Protein AF-A0A424Q012-F1 (afdb_monomer)

pLDDT: mean 82.14, std 15.06, range [27.34, 97.5]

Radius of gyration: 26.06 Å; Cα contacts (8 Å, |Δi|>4): 799; chains: 1; bounding box: 67×47×76 Å

Nearest PDB structures (foldseek):
  2p9m-assembly2_C  TM=7.903E-01  e=1.331E-06  Methanocaldococcus jannaschii DSM 2661
  1pvm-assembly1_A  TM=7.053E-01  e=9.298E-07  Thermoplasma acidophilum DSM 1728
  2p9m-assembly1_A  TM=7.446E-01  e=7.531E-06  Methanocaldococcus jannaschii DSM 2661
  3k2v-assembly1_B  TM=7.125E-01  e=2.805E-05  Klebsiella pneumoniae subsp. pneumoniae MGH 78578
  2o16-assembly2_B  TM=7.472E-01  e=4.014E-05  Vibrio cholerae

Mean predicted aligned error: 15.21 Å

Secondary structure (DSSP, 8-state):
---BGGGS--SSSEEEE-TT-BHHHHHHHT-STT--EEEEEPTTSSSEEEEE-HHHHHHHHHTT--TTTSBGGGT-B--EEEEETTSBHHHHHHHHHHH--SEEEEE-TTS-EEEEE-HHHHHHHHHHHHTTS---PPPP-BHHHH--TTSSEEEEETT-BHHHHHHHHTSTT--EEEEEETTTEEEEEEEHHHHHHHHHTT--TTT-BGGGT-B--EEEEETT-BHHHHHHHHHHH--SEEEEE-TTS-EEEEE-HHHHHHHHHTS-------SBGGGHHHHHHHHHTTT-SS-EEEEETTEEEEE-GGG-EEEEETTEEEEEEEEEETTTEEEEEEEEEE---TT--BS--EE-SS-BS-HHHHHHHHHHHHHHHHHHHHHHHHTTSPTT-EEEEEEE-GGGBEEEEEEPPPHHHHHHHT-

Structure (mmCIF, N/CA/C/O backbone):
data_AF-A0A424Q012-F1
#
_entry.id   AF-A0A424Q012-F1
#
loop_
_atom_site.group_PDB
_atom_site.id
_atom_site.type_symbol
_atom_site.label_atom_id
_atom_site.label_alt_id
_atom_site.label_comp_id
_atom_site.label_asym_id
_atom_site.label_entity_id
_atom_site.label_seq_id
_atom_site.pdbx_PDB_ins_code
_atom_site.Cartn_x
_atom_site.Cartn_y
_atom_site.Cartn_z
_atom_site.occupancy
_atom_site.B_iso_or_equiv
_atom_site.auth_seq_id
_atom_site.auth_comp_id
_atom_site.auth_asym_id
_atom_site.auth_atom_id
_atom_site.pdbx_PDB_model_num
ATOM 1 N N . MET A 1 1 ? 16.200 -2.621 -11.739 1.00 54.72 1 MET A N 1
ATOM 2 C CA . MET A 1 1 ? 15.990 -3.577 -10.625 1.00 54.72 1 MET A CA 1
ATOM 3 C C . MET A 1 1 ? 16.796 -3.079 -9.436 1.00 54.72 1 MET A C 1
ATOM 5 O O . MET A 1 1 ? 17.939 -2.708 -9.664 1.00 54.72 1 MET A O 1
ATOM 9 N N . TYR A 1 2 ? 16.227 -3.022 -8.225 1.00 59.81 2 TYR A N 1
ATOM 10 C CA . TYR A 1 2 ? 16.974 -2.568 -7.045 1.00 59.81 2 TYR A CA 1
ATOM 11 C C . TYR A 1 2 ? 18.081 -3.571 -6.709 1.00 59.81 2 TYR A C 1
ATOM 13 O O . TYR A 1 2 ? 17.786 -4.745 -6.483 1.00 59.81 2 TYR A O 1
ATOM 21 N N . ALA A 1 3 ? 19.340 -3.140 -6.699 1.00 73.56 3 ALA A N 1
ATOM 22 C CA . ALA A 1 3 ? 20.467 -4.009 -6.361 1.00 73.56 3 ALA A CA 1
ATOM 23 C C . ALA A 1 3 ? 20.654 -4.090 -4.841 1.00 73.56 3 ALA A C 1
ATOM 25 O O . ALA A 1 3 ? 20.933 -5.158 -4.283 1.00 73.56 3 ALA A O 1
ATOM 26 N N . THR A 1 4 ? 20.453 -2.964 -4.157 1.00 84.38 4 THR A N 1
ATOM 27 C CA . THR A 1 4 ? 20.644 -2.830 -2.714 1.00 84.38 4 THR A CA 1
ATOM 28 C C . THR A 1 4 ? 19.407 -2.279 -2.016 1.00 84.38 4 THR A C 1
ATOM 30 O O . THR A 1 4 ? 18.556 -1.626 -2.614 1.00 84.38 4 THR A O 1
ATOM 33 N N . VAL A 1 5 ? 19.303 -2.535 -0.711 1.00 84.56 5 VAL A N 1
ATOM 34 C CA . VAL A 1 5 ? 18.191 -2.045 0.118 1.00 84.56 5 VAL A CA 1
ATOM 35 C C . VAL A 1 5 ? 18.105 -0.514 0.128 1.00 84.56 5 VAL A C 1
ATOM 37 O O . VAL A 1 5 ? 17.015 0.029 0.257 1.00 84.56 5 VAL A O 1
ATOM 40 N N . GLY A 1 6 ? 19.233 0.189 0.007 1.00 84.00 6 GLY A N 1
ATOM 41 C CA . GLY A 1 6 ? 19.294 1.649 0.044 1.00 84.00 6 GLY A CA 1
ATOM 42 C C . GLY A 1 6 ? 18.634 2.356 -1.141 1.00 84.00 6 GLY A C 1
ATOM 43 O O . GLY A 1 6 ? 18.375 3.549 -1.035 1.00 84.00 6 GLY A O 1
ATOM 44 N N . GLU A 1 7 ? 18.358 1.640 -2.232 1.00 82.44 7 GLU A N 1
ATOM 45 C CA . GLU A 1 7 ? 17.706 2.184 -3.431 1.00 82.44 7 GLU A CA 1
ATOM 46 C C . GLU A 1 7 ? 16.172 2.231 -3.310 1.00 82.44 7 GLU A C 1
ATOM 48 O O . GLU A 1 7 ? 15.503 2.805 -4.167 1.00 82.44 7 GLU A O 1
ATOM 53 N N . LEU A 1 8 ? 15.612 1.633 -2.254 1.00 83.00 8 LEU A N 1
ATOM 54 C CA . LEU A 1 8 ? 14.181 1.672 -1.957 1.00 83.00 8 LEU A CA 1
ATOM 55 C C . LEU A 1 8 ? 13.775 3.042 -1.392 1.00 83.00 8 LEU A C 1
ATOM 57 O O . LEU A 1 8 ? 14.557 3.715 -0.709 1.00 83.00 8 LEU A O 1
ATOM 61 N N . GLU A 1 9 ? 12.516 3.432 -1.599 1.00 86.00 9 GLU A N 1
ATOM 62 C CA . GLU A 1 9 ? 11.934 4.555 -0.865 1.00 86.00 9 GLU A CA 1
ATOM 63 C C . GLU A 1 9 ? 11.642 4.111 0.573 1.00 86.00 9 GLU A C 1
ATOM 65 O O . GLU A 1 9 ? 10.707 3.383 0.844 1.00 86.00 9 GLU A O 1
ATOM 70 N N . LEU A 1 10 ? 12.504 4.508 1.513 1.00 89.12 10 LEU A N 1
ATOM 71 C CA . LEU A 1 10 ? 12.470 3.996 2.891 1.00 89.12 10 LEU A CA 1
ATOM 72 C C . LEU A 1 10 ? 11.982 5.029 3.910 1.00 89.12 10 LEU A C 1
ATOM 74 O O . LEU A 1 10 ? 12.245 4.864 5.103 1.00 89.12 10 LEU A O 1
ATOM 78 N N . ARG A 1 11 ? 11.421 6.164 3.471 1.00 87.50 11 ARG A N 1
ATOM 79 C CA . ARG A 1 11 ? 11.152 7.368 4.300 1.00 87.50 11 ARG A CA 1
ATOM 80 C C . ARG A 1 11 ? 9.692 7.803 4.348 1.00 87.50 11 ARG A C 1
ATOM 82 O O . ARG A 1 11 ? 9.357 8.766 5.040 1.00 87.50 11 ARG A O 1
ATOM 89 N N . ASP A 1 12 ? 8.843 7.100 3.640 1.00 79.31 12 ASP A N 1
ATOM 90 C CA . ASP A 1 12 ? 7.460 7.427 3.336 1.00 79.31 12 ASP A CA 1
ATOM 91 C C . ASP A 1 12 ? 6.464 6.727 4.277 1.00 79.31 12 ASP A C 1
ATOM 93 O O . ASP A 1 12 ? 5.430 7.322 4.604 1.00 79.31 12 ASP A O 1
ATOM 97 N N . GLU A 1 13 ? 6.811 5.543 4.801 1.00 84.25 13 GLU A N 1
ATOM 98 C CA . GLU A 1 13 ? 5.869 4.690 5.538 1.00 84.25 13 GLU A CA 1
ATOM 99 C C . GLU A 1 13 ? 5.959 4.705 7.080 1.00 84.25 13 GLU A C 1
ATOM 101 O O . GLU A 1 13 ? 5.412 3.835 7.772 1.00 84.25 13 GLU A O 1
ATOM 106 N N . PHE A 1 14 ? 6.621 5.694 7.689 1.00 92.44 14 PHE A N 1
ATOM 107 C CA . PHE A 1 14 ? 6.713 5.769 9.153 1.00 92.44 14 PHE A CA 1
ATOM 108 C C . PHE A 1 14 ? 6.709 7.185 9.728 1.00 92.44 14 PHE A C 1
ATOM 110 O O . PHE A 1 14 ? 7.000 8.182 9.074 1.00 92.44 14 PHE A O 1
ATOM 117 N N . ALA A 1 15 ? 6.448 7.259 11.032 1.00 93.00 15 ALA A N 1
ATOM 118 C CA . ALA A 1 15 ? 6.600 8.471 11.825 1.00 93.00 15 ALA A CA 1
ATOM 119 C C . ALA A 1 15 ? 7.681 8.315 12.903 1.00 93.00 15 ALA A C 1
ATOM 121 O O . ALA A 1 15 ? 7.775 7.279 13.562 1.00 93.00 15 ALA A O 1
ATOM 122 N N . LEU A 1 16 ? 8.468 9.370 13.134 1.00 94.19 16 LEU A N 1
ATOM 123 C CA . LEU A 1 16 ? 9.446 9.427 14.225 1.00 94.19 16 LEU A CA 1
ATOM 124 C C . LEU A 1 16 ? 8.851 10.094 15.458 1.00 94.19 16 LEU A C 1
ATOM 126 O O . LEU A 1 16 ? 8.370 11.223 15.393 1.00 94.19 16 LEU A O 1
ATOM 130 N N . LEU A 1 17 ? 8.982 9.435 16.604 1.00 95.00 17 LEU A N 1
ATOM 131 C CA . LEU A 1 17 ? 8.539 9.947 17.895 1.00 95.00 17 LEU A CA 1
ATOM 132 C C . LEU A 1 17 ? 9.677 9.988 18.910 1.00 95.00 17 LEU A C 1
ATOM 134 O O . LEU A 1 17 ? 10.677 9.269 18.820 1.00 95.00 17 LEU A O 1
ATOM 138 N N . SER A 1 18 ? 9.521 10.857 19.906 1.00 94.81 18 SER A N 1
ATOM 139 C CA . SER A 1 18 ? 10.469 10.959 21.013 1.00 94.81 18 SER A CA 1
ATOM 140 C C . SER A 1 18 ? 10.346 9.753 21.950 1.00 94.81 18 SER A C 1
ATOM 142 O O . SER A 1 18 ? 9.284 9.144 22.063 1.00 94.81 18 SER A O 1
ATOM 144 N N . HIS A 1 19 ? 11.399 9.462 22.717 1.00 94.56 19 HIS A N 1
ATOM 145 C CA . HIS A 1 19 ? 11.349 8.416 23.746 1.00 94.56 19 HIS A CA 1
ATOM 146 C C . HIS A 1 19 ? 10.270 8.658 24.823 1.00 94.56 19 HIS A C 1
ATOM 148 O O . HIS A 1 19 ? 9.824 7.730 25.498 1.00 94.56 19 HIS A O 1
ATOM 154 N N . ASN A 1 20 ? 9.868 9.919 25.007 1.00 94.69 20 ASN A N 1
ATOM 155 C CA . ASN A 1 20 ? 8.901 10.335 26.020 1.00 94.69 20 ASN A CA 1
ATOM 156 C C . ASN A 1 20 ? 7.462 10.391 25.498 1.00 94.69 20 ASN A C 1
ATOM 158 O O . ASN A 1 20 ? 6.569 10.721 26.276 1.00 94.69 20 ASN A O 1
ATOM 162 N N . SER A 1 21 ? 7.239 10.083 24.219 1.00 96.00 21 SER A N 1
ATOM 163 C CA . SER A 1 21 ? 5.914 10.130 23.610 1.00 96.00 21 SER A CA 1
ATOM 164 C C . SER A 1 21 ? 4.944 9.161 24.291 1.00 96.00 21 SER A C 1
ATOM 166 O O . SER A 1 21 ? 5.321 8.078 24.754 1.00 96.00 21 SER A O 1
ATOM 168 N N . VAL A 1 22 ? 3.682 9.572 24.368 1.00 95.00 22 VAL A N 1
ATOM 169 C CA . VAL A 1 22 ? 2.588 8.783 24.953 1.00 95.00 22 VAL A CA 1
ATOM 170 C C . VAL A 1 22 ? 1.771 8.098 23.858 1.00 95.00 22 VAL A C 1
ATOM 172 O O . VAL A 1 22 ? 1.928 8.395 22.674 1.00 95.00 22 VAL A O 1
ATOM 175 N N . LEU A 1 23 ? 0.881 7.174 24.222 1.00 93.12 23 LEU A N 1
ATOM 176 C CA . LEU A 1 23 ? 0.083 6.422 23.241 1.00 93.12 23 LEU A CA 1
ATOM 177 C C . LEU A 1 23 ? -0.766 7.322 22.325 1.00 93.12 23 LEU A C 1
ATOM 179 O O . LEU A 1 23 ? -0.970 6.987 21.162 1.00 93.12 23 LEU A O 1
ATOM 183 N N . SER A 1 24 ? -1.240 8.473 22.809 1.00 89.31 24 SER A N 1
ATOM 184 C CA . SER A 1 24 ? -1.991 9.432 21.989 1.00 89.31 24 SER A CA 1
ATOM 185 C C . SER A 1 24 ? -1.128 10.100 20.912 1.00 89.31 24 SER A C 1
ATOM 187 O O . SER A 1 24 ? -1.638 10.363 19.822 1.00 89.31 24 SER A O 1
ATOM 189 N N . ASP A 1 25 ? 0.172 10.303 21.158 1.00 92.50 25 ASP A N 1
ATOM 190 C CA . ASP A 1 25 ? 1.116 10.769 20.134 1.00 92.50 25 ASP A CA 1
ATOM 191 C C . ASP A 1 25 ? 1.310 9.696 19.063 1.00 92.50 25 ASP A C 1
ATOM 193 O O . ASP A 1 25 ? 1.262 9.997 17.875 1.00 92.50 25 ASP A O 1
ATOM 197 N N . VAL A 1 26 ? 1.443 8.431 19.483 1.00 93.69 26 VAL A N 1
ATOM 198 C CA . VAL A 1 26 ? 1.516 7.275 18.575 1.00 93.69 26 VAL A CA 1
ATOM 199 C C . VAL A 1 26 ? 0.249 7.170 17.726 1.00 93.69 26 VAL A C 1
ATOM 201 O O . VAL A 1 26 ? 0.333 7.004 16.515 1.00 93.69 26 VAL A O 1
ATOM 204 N N . SER A 1 27 ? -0.927 7.333 18.334 1.00 91.00 27 SER A N 1
ATOM 205 C CA . SER A 1 27 ? -2.214 7.299 17.630 1.00 91.00 27 SER A CA 1
ATOM 206 C C . SER A 1 27 ? -2.308 8.380 16.553 1.00 91.00 27 SER A C 1
ATOM 208 O O . SER A 1 27 ? -2.736 8.103 15.435 1.00 91.00 27 SER A O 1
ATOM 210 N N . LYS A 1 28 ? -1.872 9.609 16.863 1.00 90.19 28 LYS A N 1
ATOM 211 C CA . LYS A 1 28 ? -1.807 10.709 15.887 1.00 90.19 28 LYS A CA 1
ATOM 212 C C . LYS A 1 28 ? -0.802 10.411 14.777 1.00 90.19 28 LYS A C 1
ATOM 214 O O . LYS A 1 28 ? -1.106 10.620 13.609 1.00 90.19 28 LYS A O 1
ATOM 219 N N . ALA A 1 29 ? 0.368 9.895 15.142 1.00 91.31 29 ALA A N 1
ATOM 220 C CA . ALA A 1 29 ? 1.436 9.563 14.211 1.00 91.31 29 ALA A CA 1
ATOM 221 C C . ALA A 1 29 ? 1.041 8.454 13.223 1.00 91.31 29 ALA A C 1
ATOM 223 O O . ALA A 1 29 ? 1.432 8.519 12.066 1.00 91.31 29 ALA A O 1
ATOM 224 N N . LEU A 1 30 ? 0.228 7.487 13.652 1.00 89.25 30 LEU A N 1
ATOM 225 C CA . LEU A 1 30 ? -0.301 6.394 12.826 1.00 89.25 30 LEU A CA 1
ATOM 226 C C . LEU A 1 30 ? -1.647 6.724 12.148 1.00 89.25 30 LEU A C 1
ATOM 228 O O . LEU A 1 30 ? -2.259 5.859 11.529 1.00 89.25 30 LEU A O 1
ATOM 232 N N . THR A 1 31 ? -2.167 7.947 12.301 1.00 83.44 31 THR A N 1
ATOM 233 C CA . THR A 1 31 ? -3.432 8.348 11.660 1.00 83.44 31 THR A CA 1
ATOM 234 C C . THR A 1 31 ? -3.320 8.472 10.131 1.00 83.44 31 THR A C 1
ATOM 236 O O . THR A 1 31 ? -4.265 8.057 9.455 1.00 83.44 31 THR A O 1
ATOM 239 N N . PRO A 1 32 ? -2.239 9.037 9.550 1.00 82.19 32 PRO A N 1
ATOM 240 C CA . PRO A 1 32 ? -2.046 9.026 8.101 1.00 82.19 32 PRO A CA 1
ATOM 241 C C . PRO A 1 32 ? -1.967 7.594 7.569 1.00 82.19 32 PRO A C 1
ATOM 243 O O . PRO A 1 32 ? -1.242 6.781 8.130 1.00 82.19 32 PRO A O 1
ATOM 246 N N . VAL A 1 33 ? -2.675 7.304 6.471 1.00 67.56 33 VAL A N 1
ATOM 247 C CA . VAL A 1 33 ? -2.738 5.952 5.879 1.00 67.56 33 VAL A CA 1
ATOM 248 C C . VAL A 1 33 ? -1.352 5.428 5.510 1.00 67.56 33 VAL A C 1
ATOM 250 O O . VAL A 1 33 ? -1.073 4.268 5.782 1.00 67.56 33 VAL A O 1
ATOM 253 N N . LYS A 1 34 ? -0.483 6.298 4.982 1.00 75.25 34 LYS A N 1
ATOM 254 C CA . LYS A 1 34 ? 0.893 5.951 4.613 1.00 75.25 34 LYS A CA 1
ATOM 255 C C . LYS A 1 34 ? 1.754 5.476 5.787 1.00 75.25 34 LYS A C 1
ATOM 257 O O . LYS A 1 34 ? 2.670 4.699 5.601 1.00 75.25 34 LYS A O 1
ATOM 262 N N . ASN A 1 35 ? 1.462 5.902 7.018 1.00 79.00 35 ASN A N 1
ATOM 263 C CA . ASN A 1 35 ? 2.300 5.547 8.159 1.00 79.00 35 ASN A CA 1
ATOM 264 C C . ASN A 1 35 ? 1.915 4.159 8.683 1.00 79.00 35 ASN A C 1
ATOM 266 O O . ASN A 1 35 ? 0.993 4.022 9.492 1.00 79.00 35 ASN A O 1
ATOM 270 N N . SER A 1 36 ? 2.664 3.136 8.281 1.00 84.25 36 SER A N 1
ATOM 271 C CA . SER A 1 36 ? 2.490 1.764 8.763 1.00 84.25 36 SER A CA 1
ATOM 272 C C . SER A 1 36 ? 3.094 1.553 10.163 1.00 84.25 36 SER A C 1
ATOM 274 O O . SER A 1 36 ? 2.689 0.644 10.902 1.00 84.25 36 SER A O 1
ATOM 276 N N . ALA A 1 37 ? 4.022 2.428 10.575 1.00 92.56 37 ALA A N 1
ATOM 277 C CA . ALA A 1 37 ? 4.752 2.318 11.834 1.00 92.56 37 ALA A CA 1
ATOM 278 C C . ALA A 1 37 ? 5.080 3.660 12.515 1.00 92.56 37 ALA A C 1
ATOM 280 O O . ALA A 1 37 ? 5.314 4.686 11.879 1.00 92.56 37 ALA A O 1
ATOM 281 N N . ALA A 1 38 ? 5.178 3.634 13.847 1.00 95.75 38 ALA A N 1
ATOM 282 C CA . ALA A 1 38 ? 5.734 4.715 14.652 1.00 95.75 38 ALA A CA 1
ATOM 283 C C . ALA A 1 38 ? 7.045 4.252 15.298 1.00 95.75 38 ALA A C 1
ATOM 285 O O . ALA A 1 38 ? 7.052 3.376 16.166 1.00 95.75 38 ALA A O 1
ATOM 286 N N . LEU A 1 39 ? 8.164 4.841 14.889 1.00 96.19 39 LEU A N 1
ATOM 287 C CA . LEU A 1 39 ? 9.486 4.539 15.426 1.00 96.19 39 LEU A CA 1
ATOM 288 C C . LEU A 1 39 ? 9.797 5.449 16.615 1.00 96.19 39 LEU A C 1
ATOM 290 O O . LEU A 1 39 ? 9.720 6.677 16.531 1.00 96.19 39 LEU A O 1
ATOM 294 N N . ILE A 1 40 ? 10.196 4.846 17.729 1.00 96.62 40 ILE A N 1
ATOM 295 C CA . ILE A 1 40 ? 10.522 5.547 18.970 1.00 96.62 40 ILE A CA 1
ATOM 296 C C . ILE A 1 40 ? 12.033 5.754 19.041 1.00 96.62 40 ILE A C 1
ATOM 298 O O . ILE A 1 40 ? 12.806 4.793 19.074 1.00 96.62 40 ILE A O 1
ATOM 302 N N . ARG A 1 41 ? 12.477 7.013 19.097 1.00 94.81 41 ARG A N 1
ATOM 303 C CA . ARG A 1 41 ? 13.898 7.353 19.255 1.00 94.81 41 ARG A CA 1
ATOM 304 C C . ARG A 1 41 ? 14.449 6.886 20.603 1.00 94.81 41 ARG A C 1
ATOM 306 O O . ARG A 1 41 ? 13.741 6.833 21.612 1.00 94.81 41 ARG A O 1
ATOM 313 N N . SER A 1 42 ? 15.748 6.608 20.635 1.00 90.25 42 SER A N 1
ATOM 314 C CA . SER A 1 42 ? 16.473 6.340 21.879 1.00 90.25 42 SER A CA 1
ATOM 315 C C . SER A 1 42 ? 16.444 7.544 22.834 1.00 90.25 42 SER A C 1
ATOM 317 O O . SER A 1 42 ? 16.491 8.686 22.369 1.00 90.25 42 SER A O 1
ATOM 319 N N . PRO A 1 43 ? 16.483 7.332 24.167 1.00 85.31 43 PRO A N 1
ATOM 320 C CA . PRO A 1 43 ? 16.517 8.423 25.152 1.00 85.31 43 PRO A CA 1
ATOM 321 C C . PRO A 1 43 ? 17.687 9.395 24.948 1.00 85.31 43 PRO A C 1
ATOM 323 O O . PRO A 1 43 ? 17.573 10.579 25.236 1.00 85.31 43 PRO A O 1
ATOM 326 N N . LYS A 1 44 ? 18.817 8.887 24.436 1.00 81.00 44 LYS A N 1
ATOM 327 C CA . LYS A 1 44 ? 20.047 9.649 24.168 1.00 81.00 44 LYS A CA 1
ATOM 328 C C . LYS A 1 44 ? 20.098 10.253 22.753 1.00 81.00 44 LYS A C 1
ATOM 330 O O . LYS A 1 44 ? 21.166 10.648 22.301 1.00 81.00 44 LYS A O 1
ATOM 335 N N . GLY A 1 45 ? 18.984 10.250 22.015 1.00 64.31 45 GLY A N 1
ATOM 336 C CA . GLY A 1 45 ? 18.857 10.856 20.682 1.00 64.31 45 GLY A CA 1
ATOM 337 C C . GLY A 1 45 ? 19.534 10.106 19.526 1.00 64.31 45 GLY A C 1
ATOM 338 O O . GLY A 1 45 ? 19.211 10.374 18.372 1.00 64.31 45 GLY A O 1
ATOM 339 N N . LYS A 1 46 ? 20.423 9.141 19.804 1.00 72.25 46 LYS A N 1
ATOM 340 C CA . LYS A 1 46 ? 21.081 8.323 18.776 1.00 72.25 46 LYS A CA 1
ATOM 341 C C . LYS A 1 46 ? 20.256 7.073 18.449 1.00 72.25 46 LYS A C 1
ATOM 343 O O . LYS A 1 46 ? 20.126 6.166 19.274 1.00 72.25 46 LYS A O 1
ATOM 348 N N . GLY A 1 47 ? 19.712 7.042 17.236 1.00 86.69 47 GLY A N 1
ATOM 349 C CA . GLY A 1 47 ? 19.021 5.889 16.660 1.00 86.69 47 GLY A CA 1
ATOM 350 C C . GLY A 1 47 ? 17.602 5.636 17.178 1.00 86.69 47 GLY A C 1
ATOM 351 O O . GLY A 1 47 ? 17.024 6.417 17.941 1.00 86.69 47 GLY A O 1
ATOM 352 N N . ILE A 1 48 ? 17.052 4.512 16.726 1.00 94.56 48 ILE A N 1
ATOM 353 C CA . ILE A 1 48 ? 15.704 4.033 17.039 1.00 94.56 48 ILE A CA 1
ATOM 354 C C . ILE A 1 48 ? 15.797 2.925 18.090 1.00 94.56 48 ILE A C 1
ATOM 356 O O . ILE A 1 48 ? 16.580 1.982 17.937 1.00 94.56 48 ILE A O 1
ATOM 360 N N . ALA A 1 49 ? 15.012 3.062 19.158 1.00 94.56 49 ALA A N 1
ATOM 361 C CA . ALA A 1 49 ? 14.963 2.138 20.288 1.00 94.56 49 ALA A CA 1
ATOM 362 C C . ALA A 1 49 ? 13.824 1.121 20.188 1.00 94.56 49 ALA A C 1
ATOM 364 O O . ALA A 1 49 ? 13.925 0.046 20.773 1.00 94.56 49 ALA A O 1
ATOM 365 N N . GLY A 1 50 ? 12.759 1.441 19.456 1.00 95.94 50 GLY A N 1
ATOM 366 C CA . GLY A 1 50 ? 11.645 0.524 19.255 1.00 95.94 50 GLY A CA 1
ATOM 367 C C . GLY A 1 50 ? 10.688 0.986 18.173 1.00 95.94 50 GLY A C 1
ATOM 368 O O . GLY A 1 50 ? 10.802 2.094 17.650 1.00 95.94 50 GLY A O 1
ATOM 369 N N . ILE A 1 51 ? 9.732 0.121 17.865 1.00 96.62 51 ILE A N 1
ATOM 370 C CA . ILE A 1 51 ? 8.653 0.355 16.908 1.00 96.62 51 ILE A CA 1
ATOM 371 C C . ILE A 1 51 ? 7.308 0.125 17.595 1.00 96.62 51 ILE A C 1
ATOM 373 O O . ILE A 1 51 ? 7.167 -0.754 18.445 1.00 96.62 51 ILE A O 1
ATOM 377 N N . ILE A 1 52 ? 6.297 0.894 17.210 1.00 96.06 52 ILE A N 1
ATOM 378 C CA . ILE A 1 52 ? 4.905 0.619 17.546 1.00 96.06 52 ILE A CA 1
ATOM 379 C C . ILE A 1 52 ? 4.093 0.594 16.259 1.00 96.06 52 ILE A C 1
ATOM 381 O O . ILE A 1 52 ? 4.015 1.586 15.538 1.00 96.06 52 ILE A O 1
ATOM 385 N N . LYS A 1 53 ? 3.467 -0.554 16.000 1.00 92.06 53 LYS A N 1
ATOM 386 C CA . LYS A 1 53 ? 2.439 -0.727 14.969 1.00 92.06 53 LYS A CA 1
ATOM 387 C C . LYS A 1 53 ? 1.056 -0.567 15.595 1.00 92.06 53 LYS A C 1
ATOM 389 O O . LYS A 1 53 ? 0.898 -0.693 16.816 1.00 92.06 53 LYS A O 1
ATOM 394 N N . ALA A 1 54 ? 0.040 -0.336 14.768 1.00 89.19 54 ALA A N 1
ATOM 395 C CA . ALA A 1 54 ? -1.321 -0.096 15.241 1.00 89.19 54 ALA A CA 1
ATOM 396 C C . ALA A 1 54 ? -1.835 -1.207 16.175 1.00 89.19 54 ALA A C 1
ATOM 398 O O . ALA A 1 54 ? -2.459 -0.917 17.190 1.00 89.19 54 ALA A O 1
ATOM 399 N N . GLN A 1 55 ? -1.509 -2.473 15.909 1.00 87.81 55 GLN A N 1
ATOM 400 C CA . GLN A 1 55 ? -1.972 -3.616 16.703 1.00 87.81 55 GLN A CA 1
ATOM 401 C C . GLN A 1 55 ? -1.443 -3.593 18.144 1.00 87.81 55 GLN A C 1
ATOM 403 O O . GLN A 1 55 ? -2.170 -3.941 19.081 1.00 87.81 55 GLN A O 1
ATOM 408 N N . VAL A 1 56 ? -0.195 -3.156 18.336 1.00 90.94 56 VAL A N 1
ATOM 409 C CA . VAL A 1 56 ? 0.430 -3.016 19.660 1.00 90.94 56 VAL A CA 1
ATOM 410 C C . VAL A 1 56 ? -0.241 -1.880 20.432 1.00 90.94 56 VAL A C 1
ATOM 412 O O . VAL A 1 56 ? -0.641 -2.066 21.582 1.00 90.94 56 VAL A O 1
ATOM 415 N N . LEU A 1 57 ? -0.469 -0.741 19.768 1.00 90.88 57 LEU A N 1
ATOM 416 C CA . LEU A 1 57 ? -1.202 0.391 20.335 1.00 90.88 57 LEU A CA 1
ATOM 417 C C . LEU A 1 57 ? -2.632 -0.005 20.740 1.00 90.88 57 LEU A C 1
ATOM 419 O O . LEU A 1 57 ? -3.022 0.187 21.890 1.00 90.88 57 LEU A O 1
ATOM 423 N N . LEU A 1 58 ? -3.397 -0.619 19.834 1.00 87.19 58 LEU A N 1
ATOM 424 C CA . LEU A 1 58 ? -4.761 -1.087 20.103 1.00 87.19 58 LEU A CA 1
ATOM 425 C C . LEU A 1 58 ? -4.807 -2.117 21.245 1.00 87.19 58 LEU A C 1
ATOM 427 O O . LEU A 1 58 ? -5.776 -2.160 22.005 1.00 87.19 58 LEU A O 1
ATOM 431 N N . SER A 1 59 ? -3.765 -2.940 21.396 1.00 86.75 59 SER A N 1
ATOM 432 C CA . SER A 1 59 ? -3.655 -3.896 22.504 1.00 86.75 59 SER A CA 1
ATOM 433 C C . SER A 1 59 ? -3.444 -3.207 23.850 1.00 86.75 59 SER A C 1
ATOM 435 O O . SER A 1 59 ? -4.108 -3.581 24.815 1.00 86.75 59 SER A O 1
ATOM 437 N N . ALA A 1 60 ? -2.587 -2.187 23.910 1.00 87.06 60 ALA A N 1
ATOM 438 C CA . ALA A 1 60 ? -2.377 -1.404 25.126 1.00 87.06 60 ALA A CA 1
ATOM 439 C C . ALA A 1 60 ? -3.647 -0.651 25.545 1.00 87.06 60 ALA A C 1
ATOM 441 O O . ALA A 1 60 ? -4.065 -0.735 26.696 1.00 87.06 60 ALA A O 1
ATOM 442 N N . LEU A 1 61 ? -4.324 -0.009 24.590 1.00 82.75 61 LEU A N 1
ATOM 443 C CA . LEU A 1 61 ? -5.569 0.722 24.848 1.00 82.75 61 LEU A CA 1
ATOM 444 C C . LEU A 1 61 ? -6.675 -0.180 25.405 1.00 82.75 61 LEU A C 1
ATOM 446 O O . LEU A 1 61 ? -7.406 0.211 26.310 1.00 82.75 61 LEU A O 1
ATOM 450 N N . LYS A 1 62 ? -6.770 -1.420 24.913 1.00 75.69 62 LYS A N 1
ATOM 451 C CA . LYS A 1 62 ? -7.710 -2.410 25.450 1.00 75.69 62 LYS A CA 1
ATOM 452 C C . LYS A 1 62 ? -7.407 -2.773 26.907 1.00 75.69 62 LYS A C 1
ATOM 454 O O . LYS A 1 62 ? -8.332 -3.001 27.680 1.00 75.69 62 LYS A O 1
ATOM 459 N N . ASN A 1 63 ? -6.134 -2.854 27.280 1.00 82.50 63 ASN A N 1
ATOM 460 C CA . ASN A 1 63 ? -5.735 -3.206 28.643 1.00 82.50 63 ASN A CA 1
ATOM 461 C C . ASN A 1 63 ? -6.014 -2.078 29.656 1.00 82.50 63 ASN A C 1
ATOM 463 O O . ASN A 1 63 ? -5.683 -2.225 30.828 1.00 82.50 63 ASN A O 1
ATOM 467 N N . GLY A 1 64 ? -6.650 -0.986 29.220 1.00 79.94 64 GLY A N 1
ATOM 468 C CA . GLY A 1 64 ? -7.032 0.139 30.065 1.00 79.94 64 GLY A CA 1
ATOM 469 C C . GLY A 1 64 ? -5.920 1.167 30.239 1.00 79.94 64 GLY A C 1
ATOM 470 O O . GLY A 1 64 ? -6.055 2.054 31.078 1.00 79.94 64 GLY A O 1
ATOM 471 N N . GLU A 1 65 ? -4.838 1.067 29.462 1.00 85.69 65 GLU A N 1
ATOM 472 C CA . GLU A 1 65 ? -3.745 2.031 29.532 1.00 85.69 65 GLU A CA 1
ATOM 473 C C . GLU A 1 65 ? -4.221 3.402 29.052 1.00 85.69 65 GLU A C 1
ATOM 475 O O . GLU A 1 65 ? -4.742 3.541 27.942 1.00 85.69 65 GLU A O 1
ATOM 480 N N . ASP A 1 66 ? -4.032 4.426 29.888 1.00 84.44 66 ASP A N 1
ATOM 481 C CA . ASP A 1 66 ? -4.466 5.787 29.577 1.00 84.44 66 ASP A CA 1
ATOM 482 C C . ASP A 1 66 ? -3.650 6.353 28.399 1.00 84.44 66 ASP A C 1
ATOM 484 O O . ASP A 1 66 ? -2.436 6.564 28.533 1.00 84.44 66 ASP A O 1
ATOM 488 N N . PRO A 1 67 ? -4.294 6.675 27.258 1.00 86.31 67 PRO A N 1
ATOM 489 C CA . PRO A 1 67 ? -3.581 7.132 26.081 1.00 86.31 67 PRO A CA 1
ATOM 490 C C . PRO A 1 67 ? -2.766 8.418 26.285 1.00 86.31 67 PRO A C 1
ATOM 492 O O . PRO A 1 67 ? -1.835 8.696 25.525 1.00 86.31 67 PRO A O 1
ATOM 495 N N . PHE A 1 68 ? -3.139 9.242 27.265 1.00 87.69 68 PHE A N 1
ATOM 496 C CA . PHE A 1 68 ? -2.570 10.578 27.460 1.00 87.69 68 PHE A CA 1
ATOM 497 C C . PHE A 1 68 ? -1.389 10.598 28.422 1.00 87.69 68 PHE A C 1
ATOM 499 O O . PHE A 1 68 ? -0.629 11.564 28.422 1.00 87.69 68 PHE A O 1
ATOM 506 N N . THR A 1 69 ? -1.221 9.550 29.223 1.00 89.75 69 THR A N 1
ATOM 507 C CA . THR A 1 69 ? -0.182 9.492 30.258 1.00 89.75 69 THR A CA 1
ATOM 508 C C . THR A 1 69 ? 0.721 8.271 30.112 1.00 89.75 69 THR A C 1
ATOM 510 O O . THR A 1 69 ? 1.885 8.310 30.522 1.00 89.75 69 THR A O 1
ATOM 513 N N . PHE A 1 70 ? 0.237 7.197 29.485 1.00 93.19 70 PHE A N 1
ATOM 514 C CA . PHE A 1 70 ? 1.008 5.979 29.322 1.00 93.19 70 PHE A CA 1
ATOM 515 C C . PHE A 1 70 ? 2.094 6.133 28.248 1.00 93.19 70 PHE A C 1
ATOM 517 O O . PHE A 1 70 ? 1.830 6.499 27.100 1.00 93.19 70 PHE A O 1
ATOM 524 N N . ARG A 1 71 ? 3.343 5.836 28.625 1.00 96.38 71 ARG A N 1
ATOM 525 C CA . ARG A 1 71 ? 4.520 5.983 27.756 1.00 96.38 71 ARG A CA 1
ATOM 526 C C . ARG A 1 71 ? 4.575 4.891 26.694 1.00 96.38 71 ARG A C 1
ATOM 528 O O . ARG A 1 71 ? 4.599 3.706 27.017 1.00 96.38 71 ARG A O 1
ATOM 535 N N . ALA A 1 72 ? 4.724 5.312 25.443 1.00 95.31 72 ALA A N 1
ATOM 536 C CA . ALA A 1 72 ? 4.875 4.448 24.278 1.00 95.31 72 ALA A CA 1
ATOM 537 C C . ALA A 1 72 ? 6.066 3.480 24.413 1.00 95.31 72 ALA A C 1
ATOM 539 O O . ALA A 1 72 ? 5.963 2.298 24.088 1.00 95.31 72 ALA A O 1
ATOM 540 N N . SER A 1 73 ? 7.175 3.950 24.991 1.00 95.50 73 SER A N 1
ATOM 541 C CA . SER A 1 73 ? 8.390 3.152 25.183 1.00 95.50 73 SER A CA 1
ATOM 542 C C . SER A 1 73 ? 8.222 1.914 26.070 1.00 95.50 73 SER A C 1
ATOM 544 O O . SER A 1 73 ? 9.091 1.047 26.052 1.00 95.50 73 SER A O 1
ATOM 546 N N . LYS A 1 74 ? 7.117 1.794 26.820 1.00 96.06 74 LYS A N 1
ATOM 547 C CA . LYS A 1 74 ? 6.812 0.609 27.637 1.00 96.06 74 LYS A CA 1
ATOM 548 C C . LYS A 1 74 ? 6.210 -0.556 26.850 1.00 96.06 74 LYS A C 1
ATOM 550 O O . LYS A 1 74 ? 6.245 -1.675 27.343 1.00 96.06 74 LYS A O 1
ATOM 555 N N . ILE A 1 75 ? 5.631 -0.293 25.677 1.00 94.81 75 ILE A N 1
ATOM 556 C CA . ILE A 1 75 ? 4.955 -1.312 24.852 1.00 94.81 75 ILE A CA 1
ATOM 557 C C . ILE A 1 75 ? 5.609 -1.503 23.485 1.00 94.81 75 ILE A C 1
ATOM 559 O O . ILE A 1 75 ? 5.196 -2.386 22.741 1.00 94.81 75 ILE A O 1
ATOM 563 N N . MET A 1 76 ? 6.584 -0.663 23.129 1.00 95.69 76 MET A N 1
ATOM 564 C CA . MET A 1 76 ? 7.261 -0.757 21.841 1.00 95.69 76 MET A CA 1
ATOM 565 C C . MET A 1 76 ? 7.954 -2.108 21.677 1.00 95.69 76 MET A C 1
ATOM 567 O O . MET A 1 76 ? 8.588 -2.616 22.602 1.00 95.69 76 MET A O 1
ATOM 571 N N . SER A 1 77 ? 7.858 -2.658 20.476 1.00 95.69 77 SER A N 1
ATOM 572 C CA . SER A 1 77 ? 8.615 -3.835 20.085 1.00 95.69 77 SER A CA 1
ATOM 573 C C . SER A 1 77 ? 10.081 -3.453 19.867 1.00 95.69 77 SER A C 1
ATOM 575 O O . SER A 1 77 ? 10.380 -2.352 19.390 1.00 95.69 77 SER A O 1
ATOM 577 N N . THR A 1 78 ? 11.000 -4.343 20.240 1.00 95.44 78 THR A N 1
ATOM 578 C CA . THR A 1 78 ? 12.441 -4.045 20.318 1.00 95.44 78 THR A CA 1
ATOM 579 C C . THR A 1 78 ? 13.320 -5.017 19.534 1.00 95.44 78 THR A C 1
ATOM 581 O O . THR A 1 78 ? 14.527 -4.777 19.447 1.00 95.44 78 THR A O 1
ATOM 584 N N . ASN A 1 79 ? 12.760 -6.065 18.911 1.00 95.19 79 ASN A N 1
ATOM 585 C CA . ASN A 1 79 ? 13.509 -6.936 18.004 1.00 95.19 79 ASN A CA 1
ATOM 586 C C . ASN A 1 79 ? 13.705 -6.239 16.646 1.00 95.19 79 ASN A C 1
ATOM 588 O O . ASN A 1 79 ? 13.008 -6.513 15.669 1.00 95.19 79 ASN A O 1
ATOM 592 N N . LEU A 1 80 ? 14.615 -5.265 16.621 1.00 94.94 80 LEU A N 1
ATOM 593 C CA . LEU A 1 80 ? 14.903 -4.430 15.458 1.00 94.94 80 LEU A CA 1
ATOM 594 C C . LEU A 1 80 ? 16.109 -4.991 14.703 1.00 94.94 80 LEU A C 1
ATOM 596 O O . LEU A 1 80 ? 17.239 -4.927 15.201 1.00 94.94 80 LEU A O 1
ATOM 600 N N . LEU A 1 81 ? 15.884 -5.471 13.483 1.00 96.31 81 LEU A N 1
ATOM 601 C CA . LEU A 1 81 ? 16.963 -5.812 12.563 1.00 96.31 81 LEU A CA 1
ATOM 602 C C . LEU A 1 81 ? 17.517 -4.524 11.953 1.00 96.31 81 LEU A C 1
ATOM 604 O O . LEU A 1 81 ? 16.755 -3.684 11.486 1.00 96.31 81 LEU A O 1
ATOM 608 N N . ARG A 1 82 ? 18.840 -4.358 11.964 1.00 95.25 82 ARG A N 1
ATOM 609 C CA . ARG A 1 82 ? 19.522 -3.242 11.297 1.00 95.25 82 ARG A CA 1
ATOM 610 C C . ARG A 1 82 ? 20.272 -3.780 10.090 1.00 95.25 82 ARG A C 1
ATOM 612 O O . ARG A 1 82 ? 21.119 -4.657 10.249 1.00 95.25 82 ARG A O 1
ATOM 619 N N . ILE A 1 83 ? 19.941 -3.269 8.914 1.00 94.81 83 ILE A N 1
ATOM 620 C CA . ILE A 1 83 ? 20.544 -3.646 7.635 1.00 94.81 83 ILE A CA 1
ATOM 621 C C . ILE A 1 83 ? 21.234 -2.409 7.065 1.00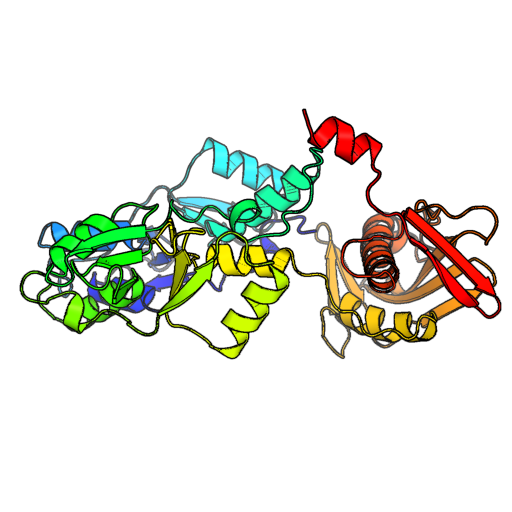 94.81 83 ILE A C 1
ATOM 623 O O . ILE A 1 83 ? 20.709 -1.306 7.187 1.00 94.81 83 ILE A O 1
ATOM 627 N N . ARG A 1 84 ? 22.427 -2.565 6.490 1.00 94.50 84 ARG A N 1
ATOM 628 C CA . ARG A 1 84 ? 23.103 -1.445 5.830 1.00 94.50 84 ARG A CA 1
ATOM 629 C C . ARG A 1 84 ? 22.453 -1.161 4.475 1.00 94.50 84 ARG A C 1
ATOM 631 O O . ARG A 1 84 ? 22.022 -2.094 3.809 1.00 94.50 84 ARG A O 1
ATOM 638 N N . SER A 1 85 ? 22.413 0.101 4.070 1.00 91.31 85 SER A N 1
ATOM 639 C CA . SER A 1 85 ? 21.897 0.547 2.766 1.00 91.31 85 SER A CA 1
ATOM 640 C C . SER A 1 85 ? 22.563 -0.178 1.593 1.00 91.31 85 SER A C 1
ATOM 642 O O . SER A 1 85 ? 21.873 -0.569 0.666 1.00 91.31 85 SER A O 1
ATOM 644 N N . ASP A 1 86 ? 23.858 -0.478 1.699 1.00 86.75 86 ASP A N 1
ATOM 645 C CA . ASP A 1 86 ? 24.638 -1.255 0.726 1.00 86.75 86 ASP A CA 1
ATOM 646 C C . ASP A 1 86 ? 24.370 -2.776 0.753 1.00 86.75 86 ASP A C 1
ATOM 648 O O . ASP A 1 86 ? 25.021 -3.535 0.037 1.00 86.75 86 ASP A O 1
ATOM 652 N N . THR A 1 87 ? 23.430 -3.263 1.574 1.00 86.50 87 THR A N 1
ATOM 653 C CA . THR A 1 87 ? 23.119 -4.699 1.633 1.00 86.50 87 THR A CA 1
ATOM 654 C C . THR A 1 87 ? 22.356 -5.122 0.377 1.00 86.50 87 THR A C 1
ATOM 656 O O . THR A 1 87 ? 21.302 -4.539 0.104 1.00 86.50 87 THR A O 1
ATOM 659 N N . PRO A 1 88 ? 22.809 -6.170 -0.339 1.00 86.69 88 PRO A N 1
ATOM 660 C CA . PRO A 1 88 ? 22.080 -6.712 -1.480 1.00 86.69 88 PRO A CA 1
ATOM 661 C C . PRO A 1 88 ? 20.671 -7.184 -1.106 1.00 86.69 88 PRO A C 1
ATOM 663 O O . PRO A 1 88 ? 20.475 -7.764 -0.030 1.00 86.69 88 PRO A O 1
ATOM 666 N N . ILE A 1 89 ? 19.705 -6.981 -2.006 1.00 82.69 89 ILE A N 1
ATOM 667 C CA . ILE A 1 89 ? 18.292 -7.345 -1.792 1.00 82.69 89 ILE A CA 1
ATOM 668 C C . ILE A 1 89 ? 18.135 -8.821 -1.397 1.00 82.69 89 ILE A C 1
ATOM 670 O O . ILE A 1 89 ? 17.437 -9.116 -0.429 1.00 82.69 89 ILE A O 1
ATOM 674 N N . GLU A 1 90 ? 18.839 -9.743 -2.057 1.00 81.56 90 GLU A N 1
ATOM 675 C CA . GLU A 1 90 ? 18.762 -11.190 -1.783 1.00 81.56 90 GLU A CA 1
ATOM 676 C C . GLU A 1 90 ? 19.168 -11.527 -0.339 1.00 81.56 90 GLU A C 1
ATOM 678 O O . GLU A 1 90 ? 18.462 -12.228 0.392 1.00 81.56 90 GLU A O 1
ATOM 683 N N . VAL A 1 91 ? 20.281 -10.939 0.112 1.00 83.75 91 VAL A N 1
ATOM 684 C CA . VAL A 1 91 ? 20.811 -11.107 1.472 1.00 83.75 91 VAL A CA 1
ATOM 685 C C . VAL A 1 91 ? 19.856 -10.501 2.499 1.00 83.75 91 VAL A C 1
ATOM 687 O O . VAL A 1 91 ? 19.678 -11.043 3.594 1.00 83.75 91 VAL A O 1
ATOM 690 N N . ALA A 1 92 ? 19.235 -9.366 2.172 1.00 88.31 92 ALA A N 1
ATOM 691 C CA . ALA A 1 92 ? 18.216 -8.766 3.020 1.00 88.31 92 ALA A CA 1
ATOM 692 C C . ALA A 1 92 ? 16.981 -9.673 3.126 1.00 88.31 92 ALA A C 1
ATOM 694 O O . ALA A 1 92 ? 16.513 -9.912 4.241 1.00 88.31 92 ALA A O 1
ATOM 695 N N . ILE A 1 93 ? 16.506 -10.245 2.012 1.00 85.31 93 ILE A N 1
ATOM 696 C CA . ILE A 1 93 ? 15.367 -11.174 1.990 1.00 85.31 93 ILE A CA 1
ATOM 697 C C . ILE A 1 93 ? 15.627 -12.379 2.891 1.00 85.31 93 ILE A C 1
ATOM 699 O O . ILE A 1 93 ? 14.792 -12.707 3.742 1.00 85.31 93 ILE A O 1
ATOM 703 N N . GLU A 1 94 ? 16.792 -13.008 2.748 1.00 84.25 94 GLU A N 1
ATOM 704 C CA . GLU A 1 94 ? 17.195 -14.155 3.560 1.00 84.25 94 GLU A CA 1
ATOM 705 C C . GLU A 1 94 ? 17.224 -13.794 5.054 1.00 84.25 94 GLU A C 1
ATOM 707 O O . GLU A 1 94 ? 16.587 -14.458 5.881 1.00 84.25 94 GLU A O 1
ATOM 712 N N . LYS A 1 95 ? 17.905 -12.697 5.415 1.00 89.19 95 LYS A N 1
ATOM 713 C CA . LYS A 1 95 ? 18.020 -12.245 6.811 1.00 89.19 95 LYS A CA 1
ATOM 714 C C . LYS A 1 95 ? 16.663 -11.944 7.432 1.00 89.19 95 LYS A C 1
ATOM 716 O O . LYS A 1 95 ? 16.403 -12.375 8.554 1.00 89.19 95 LYS A O 1
ATOM 721 N N . ILE A 1 96 ? 15.798 -11.215 6.730 1.00 91.44 96 ILE A N 1
ATOM 722 C CA . ILE A 1 96 ? 14.470 -10.846 7.235 1.00 91.44 96 ILE A CA 1
ATOM 723 C C . ILE A 1 96 ? 13.610 -12.102 7.416 1.00 91.44 96 ILE A C 1
ATOM 725 O O . ILE A 1 96 ? 12.978 -12.267 8.462 1.00 91.44 96 ILE A O 1
ATOM 729 N N . THR A 1 97 ? 13.638 -13.018 6.445 1.00 84.75 97 THR A N 1
ATOM 730 C CA . THR A 1 97 ? 12.873 -14.274 6.481 1.00 84.75 97 THR A CA 1
ATOM 731 C C . THR A 1 97 ? 13.290 -15.166 7.651 1.00 84.75 97 THR A C 1
ATOM 733 O O . THR A 1 97 ? 12.430 -15.704 8.357 1.00 84.75 97 THR A O 1
ATOM 736 N N . ASN A 1 98 ? 14.599 -15.293 7.883 1.00 84.31 98 ASN A N 1
ATOM 737 C CA . ASN A 1 98 ? 15.156 -16.151 8.926 1.00 84.31 98 ASN A CA 1
ATOM 738 C C . ASN A 1 98 ? 14.996 -15.551 10.326 1.00 84.31 98 ASN A C 1
ATOM 740 O O . ASN A 1 98 ? 14.630 -16.256 11.266 1.00 84.31 98 ASN A O 1
ATOM 744 N N . LEU A 1 99 ? 15.250 -14.248 10.475 1.00 88.81 99 LEU A N 1
ATOM 745 C CA . LEU A 1 99 ? 15.265 -13.588 11.782 1.00 88.81 99 LEU A CA 1
ATOM 746 C C . LEU A 1 99 ? 13.879 -13.133 12.249 1.00 88.81 99 LEU A C 1
ATOM 748 O O . LEU A 1 99 ? 13.693 -12.933 13.448 1.00 88.81 99 LEU A O 1
ATOM 752 N N . ARG A 1 100 ? 12.923 -12.966 11.323 1.00 89.44 100 ARG A N 1
ATOM 753 C CA . ARG A 1 100 ? 11.543 -12.512 11.585 1.00 89.44 100 ARG A CA 1
ATOM 754 C C . ARG A 1 100 ? 11.486 -11.333 12.574 1.00 89.44 100 ARG A C 1
ATOM 756 O O . ARG A 1 100 ? 10.872 -11.452 13.638 1.00 89.44 100 ARG A O 1
ATOM 763 N N . PRO A 1 101 ? 12.165 -10.214 12.269 1.00 94.12 101 PRO A N 1
ATOM 764 C CA . PRO A 1 101 ? 12.226 -9.078 13.176 1.00 94.12 101 PRO A CA 1
ATOM 765 C C . PRO A 1 101 ? 10.878 -8.356 13.289 1.00 94.12 101 PRO A C 1
ATOM 767 O O . PRO A 1 101 ? 10.037 -8.423 12.393 1.00 94.12 101 PRO A O 1
ATOM 770 N N . ASP A 1 102 ? 10.696 -7.592 14.367 1.00 90.44 102 ASP A N 1
ATOM 771 C CA . ASP A 1 102 ? 9.523 -6.723 14.533 1.00 90.44 102 ASP A CA 1
ATOM 772 C C . ASP A 1 102 ? 9.551 -5.546 13.538 1.00 90.44 102 ASP A C 1
ATOM 774 O O . ASP A 1 102 ? 8.506 -5.077 13.065 1.00 90.44 102 ASP A O 1
ATOM 778 N N . ALA A 1 103 ? 10.764 -5.078 13.223 1.00 93.38 103 ALA A N 1
ATOM 779 C CA . ALA A 1 103 ? 11.051 -4.042 12.240 1.00 93.38 103 ALA A CA 1
ATOM 780 C C . ALA A 1 103 ? 12.435 -4.215 11.622 1.00 93.38 103 ALA A C 1
ATOM 782 O O . ALA A 1 103 ? 13.367 -4.688 12.279 1.00 93.38 103 ALA A O 1
ATOM 783 N N . VAL A 1 104 ? 12.570 -3.724 1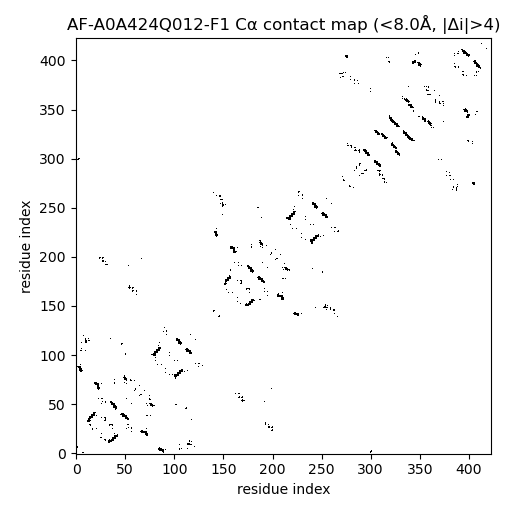0.395 1.00 96.31 104 VAL A N 1
ATOM 784 C CA . VAL A 1 104 ? 13.835 -3.635 9.679 1.00 96.31 104 VAL A CA 1
ATOM 785 C C . VAL A 1 104 ? 14.176 -2.159 9.524 1.00 96.31 104 VAL A C 1
ATOM 787 O O . VAL A 1 104 ? 13.417 -1.384 8.952 1.00 96.31 104 VAL A O 1
ATOM 790 N N . LEU A 1 105 ? 15.298 -1.751 10.102 1.00 96.12 105 LEU A N 1
ATOM 791 C CA . LEU A 1 105 ? 15.822 -0.399 9.997 1.00 96.12 105 LEU A CA 1
ATOM 792 C C . LEU A 1 105 ? 17.002 -0.417 9.044 1.00 96.12 105 LEU A C 1
ATOM 794 O O . LEU A 1 105 ? 17.924 -1.219 9.209 1.00 96.12 105 LEU A O 1
ATOM 798 N N . VAL A 1 106 ? 16.994 0.505 8.099 1.00 95.12 106 VAL A N 1
ATOM 799 C CA . VAL A 1 106 ? 18.098 0.696 7.176 1.00 95.12 106 VAL A CA 1
ATOM 800 C C . VAL A 1 106 ? 19.018 1.758 7.756 1.00 95.12 106 VAL A C 1
ATOM 802 O O . VAL A 1 106 ? 18.567 2.820 8.194 1.00 95.12 106 VAL A O 1
ATOM 805 N N . ILE A 1 107 ? 20.307 1.444 7.820 1.00 94.06 107 ILE A N 1
ATOM 806 C CA . ILE A 1 107 ? 21.362 2.373 8.220 1.00 94.06 107 ILE A CA 1
ATOM 807 C C . ILE A 1 107 ? 22.243 2.686 7.016 1.00 94.06 107 ILE A C 1
ATOM 809 O O . ILE A 1 107 ? 22.525 1.801 6.212 1.00 94.06 107 ILE A O 1
ATOM 813 N N . ASP A 1 108 ? 22.669 3.931 6.866 1.00 89.94 108 ASP A N 1
ATOM 814 C CA . ASP A 1 108 ? 23.620 4.298 5.821 1.00 89.94 108 ASP A CA 1
ATOM 815 C C . ASP A 1 108 ? 25.028 3.751 6.121 1.00 89.94 108 ASP A C 1
ATOM 817 O O . ASP A 1 108 ? 25.270 3.051 7.116 1.00 89.94 108 ASP A O 1
ATOM 821 N N . THR A 1 109 ? 25.967 4.035 5.224 1.00 86.81 109 THR A N 1
ATOM 822 C CA . THR A 1 109 ? 27.363 3.603 5.341 1.00 86.81 109 THR A CA 1
ATOM 823 C C . THR A 1 109 ? 28.056 4.155 6.587 1.00 86.81 109 THR A C 1
ATOM 825 O O . THR A 1 109 ? 28.925 3.467 7.134 1.00 86.81 109 THR A O 1
ATOM 828 N N . ASP A 1 110 ? 27.611 5.317 7.077 1.00 86.50 110 ASP A N 1
ATOM 829 C CA . ASP A 1 110 ? 28.097 6.000 8.282 1.00 86.50 110 ASP A CA 1
ATOM 830 C C . ASP A 1 110 ? 27.432 5.481 9.572 1.00 86.50 110 ASP A C 1
ATOM 832 O O . ASP A 1 110 ? 27.736 5.926 10.685 1.00 86.50 110 ASP A O 1
ATOM 836 N N . GLY A 1 111 ? 26.524 4.508 9.449 1.00 84.31 111 GLY A N 1
ATOM 837 C CA . GLY A 1 111 ? 25.789 3.921 10.565 1.00 84.31 111 GLY A CA 1
ATOM 838 C C . GLY A 1 111 ? 24.680 4.823 11.112 1.00 84.31 111 GLY A C 1
ATOM 839 O O . GLY A 1 111 ? 24.175 4.582 12.216 1.00 84.31 111 GLY A O 1
ATOM 840 N N . VAL A 1 112 ? 24.289 5.857 10.367 1.00 89.50 112 VAL A N 1
ATOM 841 C CA . VAL A 1 112 ? 23.159 6.729 10.682 1.00 89.50 112 VAL A CA 1
ATOM 842 C C . VAL A 1 112 ? 21.874 6.099 10.145 1.00 89.50 112 VAL A C 1
ATOM 844 O O . VAL A 1 112 ? 21.861 5.332 9.192 1.00 89.50 112 VAL A O 1
ATOM 847 N N . PHE A 1 113 ? 20.759 6.359 10.824 1.00 91.56 113 PHE A N 1
ATOM 848 C CA . PHE A 1 113 ? 19.455 5.845 10.416 1.00 91.56 113 PHE A CA 1
ATOM 849 C C . PHE A 1 113 ? 19.033 6.452 9.069 1.00 91.56 113 PHE A C 1
ATOM 851 O O . PHE A 1 113 ? 18.781 7.655 8.995 1.00 91.56 113 PHE A O 1
ATOM 858 N N . ALA A 1 114 ? 18.926 5.607 8.045 1.00 90.31 114 ALA A N 1
ATOM 859 C CA . ALA A 1 114 ? 18.556 5.990 6.688 1.00 90.31 114 ALA A CA 1
ATOM 860 C C . ALA A 1 114 ? 17.040 5.902 6.454 1.00 90.31 114 ALA A C 1
ATOM 862 O O . ALA A 1 114 ? 16.470 6.816 5.850 1.00 90.31 114 ALA A O 1
ATOM 863 N N . GLY A 1 115 ? 16.388 4.858 6.984 1.00 93.06 115 GLY A N 1
ATOM 864 C CA . GLY A 1 115 ? 14.955 4.630 6.794 1.00 93.06 115 GLY A CA 1
ATOM 865 C C . GLY A 1 115 ? 14.419 3.335 7.414 1.00 93.06 115 GLY A C 1
ATOM 866 O O . GLY A 1 115 ? 15.124 2.621 8.132 1.00 93.06 115 GLY A O 1
ATOM 867 N N . TYR A 1 116 ? 13.145 3.055 7.163 1.00 94.75 116 TYR A N 1
ATOM 868 C CA . TYR A 1 116 ? 12.414 1.872 7.615 1.00 94.75 116 TYR A CA 1
ATOM 869 C C . TYR A 1 116 ? 12.017 1.047 6.399 1.00 94.75 116 TYR A C 1
ATOM 871 O O . TYR A 1 116 ? 11.411 1.596 5.495 1.00 94.75 116 TYR A O 1
ATOM 879 N N . LEU A 1 117 ? 12.352 -0.244 6.407 1.00 93.50 117 LEU A N 1
ATOM 880 C CA . LEU A 1 117 ? 11.897 -1.188 5.390 1.00 93.50 117 LEU A CA 1
ATOM 881 C C . LEU A 1 117 ? 10.614 -1.840 5.905 1.00 93.50 117 LEU A C 1
ATOM 883 O O . LEU A 1 117 ? 10.603 -2.537 6.934 1.00 93.50 117 LEU A O 1
ATOM 887 N N . SER A 1 118 ? 9.524 -1.546 5.218 1.00 89.25 118 SER A N 1
ATOM 888 C CA . SER A 1 118 ? 8.175 -1.902 5.602 1.00 89.25 118 SER A CA 1
ATOM 889 C C . SER A 1 118 ? 7.794 -3.330 5.212 1.00 89.25 118 SER A C 1
ATOM 891 O O . SER A 1 118 ? 8.553 -4.093 4.618 1.00 89.25 118 SER A O 1
ATOM 893 N N . ALA A 1 119 ? 6.587 -3.739 5.603 1.00 83.62 119 ALA A N 1
ATOM 894 C CA . ALA A 1 119 ? 6.066 -5.024 5.159 1.00 83.62 119 ALA A CA 1
ATOM 895 C C . ALA A 1 119 ? 5.690 -5.024 3.667 1.00 83.62 119 ALA A C 1
ATOM 897 O O . ALA A 1 119 ? 5.670 -6.109 3.088 1.00 83.62 119 ALA A O 1
ATOM 898 N N . GLU A 1 120 ? 5.362 -3.864 3.091 1.00 78.69 120 GLU A N 1
ATOM 899 C CA . GLU A 1 120 ? 5.080 -3.707 1.660 1.00 78.69 120 GLU A CA 1
ATOM 900 C C . GLU A 1 120 ? 6.384 -3.725 0.866 1.00 78.69 120 GLU A C 1
ATOM 902 O O . GLU A 1 120 ? 6.532 -4.599 0.017 1.00 78.69 120 GLU A O 1
ATOM 907 N N . ASP A 1 121 ? 7.386 -2.931 1.264 1.00 84.88 121 ASP A N 1
ATOM 908 C CA . ASP A 1 121 ? 8.721 -2.942 0.644 1.00 84.88 121 ASP A CA 1
ATOM 909 C C . ASP A 1 121 ? 9.291 -4.362 0.598 1.00 84.88 121 ASP A C 1
ATOM 911 O O . ASP A 1 121 ? 9.806 -4.834 -0.411 1.00 84.88 121 ASP A O 1
ATOM 915 N N . PHE A 1 122 ? 9.149 -5.104 1.701 1.00 86.38 122 PHE A N 1
ATOM 916 C CA . PHE A 1 122 ? 9.594 -6.488 1.766 1.00 86.38 122 PHE A CA 1
ATOM 917 C C . PHE A 1 122 ? 8.827 -7.416 0.811 1.00 86.38 122 PHE A C 1
ATOM 919 O O . PHE A 1 122 ? 9.422 -8.336 0.242 1.00 86.38 122 PHE A O 1
ATOM 926 N N . ARG A 1 123 ? 7.508 -7.222 0.656 1.00 76.75 123 ARG A N 1
ATOM 927 C CA . ARG A 1 123 ? 6.691 -8.000 -0.290 1.00 76.75 123 ARG A CA 1
ATOM 928 C C . ARG A 1 123 ? 7.105 -7.704 -1.718 1.00 76.75 123 ARG A C 1
ATOM 930 O O . ARG A 1 123 ? 7.297 -8.652 -2.471 1.00 76.75 123 ARG A O 1
ATOM 937 N N . GLU A 1 124 ? 7.286 -6.435 -2.049 1.00 74.62 124 GLU A N 1
ATOM 938 C CA . GLU A 1 124 ? 7.721 -5.982 -3.362 1.00 74.62 124 GLU A CA 1
ATOM 939 C C . GLU A 1 124 ? 9.124 -6.496 -3.706 1.00 74.62 124 GLU A C 1
ATOM 941 O O . GLU A 1 124 ? 9.346 -7.052 -4.781 1.00 74.62 124 GLU A O 1
ATOM 946 N N . MET A 1 125 ? 10.070 -6.407 -2.766 1.00 78.31 125 MET A N 1
ATOM 947 C CA . MET A 1 125 ? 11.395 -7.012 -2.917 1.00 78.31 125 MET A CA 1
ATOM 948 C C . MET A 1 125 ? 11.288 -8.509 -3.211 1.00 78.31 125 MET A C 1
ATOM 950 O O . MET A 1 125 ? 11.956 -9.027 -4.104 1.00 78.31 125 MET A O 1
ATOM 954 N N . LYS A 1 126 ? 10.448 -9.219 -2.450 1.00 68.88 126 LYS A N 1
ATOM 955 C CA . LYS A 1 126 ? 10.292 -10.666 -2.572 1.00 68.88 126 LYS A CA 1
ATOM 956 C C . LYS A 1 126 ? 9.577 -11.065 -3.861 1.00 68.88 126 LYS A C 1
ATOM 958 O O . LYS A 1 126 ? 9.972 -12.064 -4.450 1.00 68.88 126 LYS A O 1
ATOM 963 N N . SER A 1 127 ? 8.558 -10.330 -4.302 1.00 62.16 127 SER A N 1
ATOM 964 C CA . SER A 1 127 ? 7.856 -10.614 -5.557 1.00 62.16 127 SER A CA 1
ATOM 965 C C . SER A 1 127 ? 8.793 -10.412 -6.742 1.00 62.16 127 SER A C 1
ATOM 967 O O . SER A 1 127 ? 8.976 -11.335 -7.525 1.00 62.16 127 SER A O 1
ATOM 969 N N . ARG A 1 128 ? 9.496 -9.277 -6.803 1.00 63.53 128 ARG A N 1
ATOM 970 C CA . ARG A 1 128 ? 10.480 -8.988 -7.857 1.00 63.53 128 ARG A CA 1
ATOM 971 C C . ARG A 1 128 ? 11.630 -10.000 -7.882 1.00 63.53 128 ARG A C 1
ATOM 973 O O . ARG A 1 128 ? 12.125 -10.321 -8.955 1.00 63.53 128 ARG A O 1
ATOM 980 N N . PHE A 1 129 ? 12.028 -10.528 -6.723 1.00 58.97 129 PHE A N 1
ATOM 981 C CA . PHE A 1 129 ? 13.048 -11.575 -6.624 1.00 58.97 129 PHE A CA 1
ATOM 982 C C . PHE A 1 129 ? 12.531 -12.964 -7.045 1.00 58.97 129 PHE A C 1
ATOM 984 O O . PHE A 1 129 ? 13.218 -13.688 -7.762 1.00 58.97 129 PHE A O 1
ATOM 991 N N . LEU A 1 130 ? 11.313 -13.341 -6.639 1.00 50.78 130 LEU A N 1
ATOM 992 C CA . LEU A 1 130 ? 10.706 -14.643 -6.953 1.00 50.78 130 LEU A CA 1
ATOM 993 C C . LEU A 1 130 ? 10.182 -14.761 -8.389 1.00 50.78 130 LEU A C 1
ATOM 995 O O . LEU A 1 130 ? 10.033 -15.876 -8.869 1.00 50.78 130 LEU A O 1
ATOM 999 N N . VAL A 1 131 ? 9.962 -13.650 -9.098 1.00 48.22 131 VAL A N 1
ATOM 1000 C CA . VAL A 1 131 ? 9.615 -13.644 -10.536 1.00 48.22 131 VAL A CA 1
ATOM 1001 C C . VAL A 1 131 ? 10.748 -14.220 -11.417 1.00 48.22 131 VAL A C 1
ATOM 1003 O O . VAL A 1 131 ? 10.562 -14.435 -12.609 1.00 48.22 131 VAL A O 1
ATOM 1006 N N . SER A 1 132 ? 11.898 -14.578 -10.831 1.00 41.06 132 SER A N 1
ATOM 1007 C CA . SER A 1 132 ? 12.936 -15.386 -11.486 1.00 41.06 132 SER A CA 1
ATOM 1008 C C . SER A 1 132 ? 12.675 -16.904 -11.500 1.00 41.06 132 SER A C 1
ATOM 1010 O O . SER A 1 132 ? 13.441 -17.623 -12.140 1.00 41.06 132 SER A O 1
ATOM 1012 N N . ASP A 1 133 ? 11.606 -17.403 -10.864 1.00 30.45 133 ASP A N 1
ATOM 1013 C CA . ASP A 1 133 ? 11.259 -18.831 -10.857 1.00 30.45 133 ASP A CA 1
ATOM 1014 C C . ASP A 1 133 ? 9.838 -19.042 -11.406 1.00 30.45 133 ASP A C 1
ATOM 1016 O O . ASP A 1 133 ? 8.836 -18.597 -10.842 1.00 30.45 133 ASP A O 1
ATOM 1020 N N . GLY A 1 134 ? 9.769 -19.655 -12.586 1.00 40.84 134 GLY A N 1
ATOM 1021 C CA . GLY A 1 134 ? 8.577 -19.699 -13.420 1.00 40.84 134 GLY A CA 1
ATOM 1022 C C . GLY A 1 134 ? 7.445 -20.549 -12.854 1.00 40.84 134 GLY A C 1
ATOM 1023 O O . GLY A 1 134 ? 7.636 -21.716 -12.533 1.00 40.84 134 GLY A O 1
ATOM 1024 N N . LEU A 1 135 ? 6.237 -19.988 -12.876 1.00 31.69 135 LEU A N 1
ATOM 1025 C CA . LEU A 1 135 ? 4.971 -20.709 -12.993 1.00 31.69 135 LEU A CA 1
ATOM 1026 C C . LEU A 1 135 ? 4.023 -19.825 -13.815 1.00 31.69 135 LEU A C 1
ATOM 1028 O O . LEU A 1 135 ? 3.602 -18.767 -13.357 1.00 31.69 135 LEU A O 1
ATOM 1032 N N . LYS A 1 136 ? 3.734 -20.253 -15.050 1.00 36.88 136 LYS A N 1
ATOM 1033 C CA . LYS A 1 136 ? 2.695 -19.671 -15.905 1.00 36.88 136 LYS A CA 1
ATOM 1034 C C . LYS A 1 136 ? 1.333 -20.012 -15.297 1.00 36.88 136 LYS A C 1
ATOM 1036 O O . LYS A 1 136 ? 0.897 -21.157 -15.377 1.00 36.88 136 LYS A O 1
ATOM 1041 N N . THR A 1 137 ? 0.711 -19.041 -14.650 1.00 38.59 137 THR A N 1
ATOM 1042 C CA . THR A 1 137 ? -0.734 -19.014 -14.409 1.00 38.59 137 THR A CA 1
ATOM 1043 C C . THR A 1 137 ? -1.330 -18.049 -15.418 1.00 38.59 137 THR A C 1
ATOM 1045 O O . THR A 1 137 ? -0.718 -17.005 -15.658 1.00 38.59 137 THR A O 1
ATOM 1048 N N . ASP A 1 138 ? -2.485 -18.380 -15.989 1.00 45.44 138 ASP A N 1
ATOM 1049 C CA . ASP A 1 138 ? -3.208 -17.457 -16.865 1.00 45.44 138 ASP A CA 1
ATOM 1050 C C . ASP A 1 138 ? -3.425 -16.117 -16.142 1.00 45.44 138 ASP A C 1
ATOM 1052 O O . ASP A 1 138 ? -3.634 -16.106 -14.917 1.00 45.44 138 ASP A O 1
ATOM 1056 N N . PRO A 1 139 ? -3.295 -14.978 -16.845 1.00 59.09 139 PRO A N 1
ATOM 1057 C CA . PRO A 1 139 ? -3.500 -13.680 -16.229 1.00 59.09 139 PRO A CA 1
ATOM 1058 C C . PRO A 1 139 ? -4.948 -13.597 -15.723 1.00 59.09 139 PRO A C 1
ATOM 1060 O O . PRO A 1 139 ? -5.874 -13.958 -16.446 1.00 59.09 139 PRO A O 1
ATOM 1063 N N . PRO A 1 140 ? -5.172 -13.150 -14.480 1.00 72.50 140 PRO A N 1
ATOM 1064 C CA . PRO A 1 140 ? -6.521 -13.063 -13.942 1.00 72.50 140 PRO A CA 1
ATOM 1065 C C . PRO A 1 140 ? -7.347 -12.037 -14.733 1.00 72.50 140 PRO A C 1
ATOM 1067 O O . PRO A 1 140 ? -6.894 -10.915 -14.946 1.00 72.50 140 PRO A O 1
ATOM 1070 N N . GLU 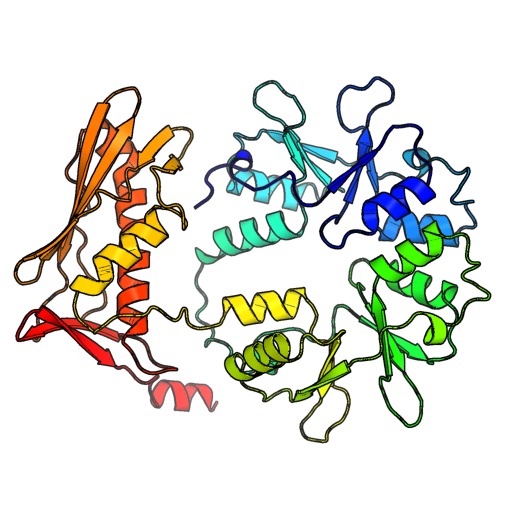A 1 141 ? -8.567 -12.400 -15.136 1.00 80.81 141 GLU A N 1
ATOM 1071 C CA . GLU A 1 141 ? -9.445 -11.534 -15.944 1.00 80.81 141 GLU A CA 1
ATOM 1072 C C . GLU A 1 141 ? -10.494 -10.792 -15.106 1.00 80.81 141 GLU A C 1
ATOM 1074 O O . GLU A 1 141 ? -10.933 -9.683 -15.444 1.00 80.81 141 GLU A O 1
ATOM 1079 N N . THR A 1 142 ? -10.913 -11.400 -13.993 1.00 89.94 142 THR A N 1
ATOM 1080 C CA . THR A 1 142 ? -11.983 -10.890 -13.130 1.00 89.94 142 THR A CA 1
ATOM 1081 C C . THR A 1 142 ? -11.495 -10.617 -11.709 1.00 89.94 142 THR A C 1
ATOM 1083 O O . THR A 1 142 ? -10.398 -11.009 -11.304 1.00 89.94 142 THR A O 1
ATOM 1086 N N . ILE A 1 143 ? -12.326 -9.937 -10.910 1.00 90.00 143 ILE A N 1
ATOM 1087 C CA . ILE A 1 143 ? -12.037 -9.708 -9.486 1.00 90.00 143 ILE A CA 1
ATOM 1088 C C . ILE A 1 143 ? -11.838 -11.041 -8.739 1.00 90.00 143 ILE A C 1
ATOM 1090 O O . ILE A 1 143 ? -11.006 -11.109 -7.836 1.00 90.00 143 ILE A O 1
ATOM 1094 N N . GLU A 1 144 ? -12.602 -12.085 -9.081 1.00 90.56 144 GLU A N 1
ATOM 1095 C CA . GLU A 1 144 ? -12.521 -13.396 -8.420 1.00 90.56 144 GLU A CA 1
ATOM 1096 C C . GLU A 1 144 ? -11.151 -14.060 -8.593 1.00 90.56 144 GLU A C 1
ATOM 1098 O O . GLU A 1 144 ? -10.617 -14.617 -7.631 1.00 90.56 144 GLU A O 1
ATOM 1103 N N . ASP A 1 145 ? -10.569 -13.940 -9.784 1.00 83.56 145 ASP A N 1
ATOM 1104 C CA . ASP A 1 145 ? -9.308 -14.595 -10.140 1.00 83.56 145 ASP A CA 1
ATOM 1105 C C . ASP A 1 145 ? -8.094 -13.839 -9.583 1.00 83.56 145 ASP A C 1
ATOM 1107 O O . ASP A 1 145 ? -7.065 -14.434 -9.257 1.00 83.56 145 ASP A O 1
ATOM 1111 N N . ALA A 1 146 ? -8.212 -12.515 -9.452 1.00 78.94 146 ALA A N 1
ATOM 1112 C CA . ALA A 1 146 ? -7.083 -11.644 -9.149 1.00 78.94 146 ALA A CA 1
ATOM 1113 C C . ALA A 1 146 ? -6.750 -11.528 -7.655 1.00 78.94 146 ALA A C 1
ATOM 1115 O O . ALA A 1 146 ? -5.575 -11.415 -7.296 1.00 78.94 146 ALA A O 1
ATOM 1116 N N . VAL A 1 147 ? -7.759 -11.488 -6.773 1.00 85.12 147 VAL A N 1
ATOM 1117 C CA . VAL A 1 147 ? -7.585 -10.985 -5.394 1.00 85.12 147 VAL A CA 1
ATOM 1118 C C . VAL A 1 147 ? -8.305 -11.815 -4.329 1.00 85.12 147 VAL A C 1
ATOM 1120 O O . VAL A 1 147 ? -9.330 -12.457 -4.560 1.00 85.12 147 VAL A O 1
ATOM 1123 N N . LYS A 1 148 ? -7.787 -11.789 -3.094 1.00 88.88 148 LYS A N 1
ATOM 1124 C CA . LYS A 1 148 ? -8.337 -12.560 -1.966 1.00 88.88 148 LYS A CA 1
ATOM 1125 C C . LYS A 1 148 ? -9.283 -11.723 -1.122 1.00 88.88 148 LYS A C 1
ATOM 1127 O O . LYS A 1 148 ? -8.942 -11.214 -0.074 1.00 88.88 148 LYS A O 1
ATOM 1132 N N . LEU A 1 149 ? -10.560 -11.739 -1.461 1.00 90.88 149 LEU A N 1
ATOM 1133 C CA . LEU A 1 149 ? -11.543 -10.816 -0.881 1.00 90.88 149 LEU A CA 1
ATOM 1134 C C . LEU A 1 149 ? -11.972 -11.066 0.583 1.00 90.88 149 LEU A C 1
ATOM 1136 O O . LEU A 1 149 ? -12.984 -10.505 1.002 1.00 90.88 149 LEU A O 1
ATOM 1140 N N . ARG A 1 150 ? -11.340 -11.967 1.357 1.00 89.62 150 ARG A N 1
ATOM 1141 C CA . ARG A 1 150 ? -11.847 -12.454 2.675 1.00 89.62 150 ARG A CA 1
ATOM 1142 C C . ARG A 1 150 ? -10.843 -12.447 3.824 1.00 89.62 150 ARG A C 1
ATOM 1144 O O . ARG A 1 150 ? -11.179 -12.853 4.942 1.00 89.62 150 ARG A O 1
ATOM 1151 N N . ASP A 1 151 ? -9.623 -12.021 3.581 1.00 81.31 151 ASP A N 1
ATOM 1152 C CA . ASP A 1 151 ? -8.529 -12.063 4.544 1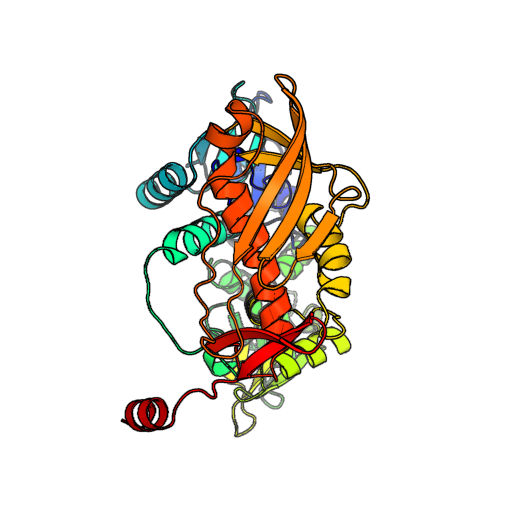.00 81.31 151 ASP A CA 1
ATOM 1153 C C . ASP A 1 151 ? -8.492 -10.828 5.460 1.00 81.31 151 ASP A C 1
ATOM 1155 O O . ASP A 1 151 ? -8.348 -11.002 6.676 1.00 81.31 151 ASP A O 1
ATOM 1159 N N . GLU A 1 152 ? -8.742 -9.627 4.930 1.00 85.00 152 GLU A N 1
ATOM 1160 C CA . GLU A 1 152 ? -8.440 -8.352 5.605 1.00 85.00 152 GLU A CA 1
ATOM 1161 C C . GLU A 1 152 ? -9.545 -7.734 6.478 1.00 85.00 152 GLU A C 1
ATOM 1163 O O . GLU A 1 152 ? -9.331 -6.694 7.118 1.00 85.00 152 GLU A O 1
ATOM 1168 N N . PHE A 1 153 ? -10.729 -8.352 6.566 1.00 93.94 153 PHE A N 1
ATOM 1169 C CA . PHE A 1 153 ? -11.865 -7.758 7.282 1.00 93.94 153 PHE A CA 1
ATOM 1170 C C . PHE A 1 153 ? -12.560 -8.678 8.291 1.00 93.94 153 PHE A C 1
ATOM 1172 O O . PHE A 1 153 ? -12.443 -9.905 8.270 1.00 93.94 153 PHE A O 1
ATOM 1179 N N . ARG A 1 154 ? -13.347 -8.085 9.199 1.00 95.56 154 ARG A N 1
ATOM 1180 C CA . ARG A 1 154 ? -14.302 -8.807 10.063 1.00 95.56 154 ARG A CA 1
ATOM 1181 C C . ARG A 1 154 ? -15.665 -8.123 10.096 1.00 95.56 154 ARG A C 1
ATOM 1183 O O . ARG A 1 154 ? -15.747 -6.905 10.026 1.00 95.56 154 ARG A O 1
ATOM 1190 N N . LEU A 1 155 ? -16.736 -8.903 10.241 1.00 96.25 155 LEU A N 1
ATOM 1191 C CA . LEU A 1 155 ? -18.107 -8.392 10.341 1.00 96.25 155 LEU A CA 1
ATOM 1192 C C . LEU A 1 155 ? -18.522 -8.184 11.797 1.00 96.25 155 LEU A C 1
ATOM 1194 O O . LEU A 1 155 ? -18.244 -9.018 12.661 1.00 96.25 155 LEU A O 1
ATOM 1198 N N . VAL A 1 156 ? -19.255 -7.102 12.053 1.00 96.94 156 VAL A N 1
ATOM 1199 C CA . VAL A 1 156 ? -19.926 -6.847 13.334 1.00 96.94 156 VAL A CA 1
ATOM 1200 C C . VAL A 1 156 ? -21.324 -6.274 13.111 1.00 96.94 156 VAL A C 1
ATOM 1202 O O . VAL A 1 156 ? -21.548 -5.580 12.123 1.00 96.94 156 VAL A O 1
ATOM 1205 N N . PRO A 1 157 ? -22.274 -6.465 14.043 1.00 97.50 157 PRO A N 1
ATOM 1206 C CA . PRO A 1 157 ? -23.541 -5.743 13.996 1.00 97.50 157 PRO A CA 1
ATOM 1207 C C . PRO A 1 157 ? -23.329 -4.222 13.998 1.00 97.50 157 PRO A C 1
ATOM 1209 O O . PRO A 1 157 ? -22.517 -3.718 14.775 1.00 97.50 157 PRO A O 1
ATOM 1212 N N . VAL A 1 158 ? -24.124 -3.479 13.225 1.00 96.69 158 VAL A N 1
ATOM 1213 C CA . VAL A 1 158 ? -24.048 -2.004 13.099 1.00 96.69 158 VAL A CA 1
ATOM 1214 C C . VAL A 1 158 ? -24.214 -1.237 14.426 1.00 96.69 158 VAL A C 1
ATOM 1216 O O . VAL A 1 158 ? -23.780 -0.099 14.568 1.00 96.69 158 VAL A O 1
ATOM 1219 N N . ASN A 1 159 ? -24.798 -1.865 15.450 1.00 95.56 159 ASN A N 1
ATOM 1220 C CA . ASN A 1 159 ? -24.943 -1.290 16.795 1.00 95.56 159 ASN A CA 1
ATOM 1221 C C . ASN A 1 159 ? -23.831 -1.719 17.778 1.00 95.56 159 ASN A C 1
ATOM 1223 O O . ASN A 1 159 ? -23.970 -1.530 18.996 1.00 95.56 159 ASN A O 1
ATOM 1227 N N . SER A 1 160 ? -22.747 -2.318 17.277 1.00 96.25 160 SER A N 1
ATOM 1228 C CA . SER A 1 160 ? -21.575 -2.673 18.084 1.00 96.25 160 SER A CA 1
ATOM 1229 C C . SER A 1 160 ? -20.838 -1.430 18.567 1.00 96.25 160 SER A C 1
ATOM 1231 O O . SER A 1 160 ? -20.944 -0.352 17.985 1.00 96.25 160 SER A O 1
ATOM 1233 N N . THR A 1 161 ? -20.128 -1.579 19.674 1.00 93.75 161 THR A N 1
ATOM 1234 C CA . THR A 1 161 ? -19.320 -0.537 20.306 1.00 93.75 161 THR A CA 1
ATOM 1235 C C . THR A 1 161 ? -17.900 -0.523 19.734 1.00 93.75 161 THR A C 1
ATOM 1237 O O . THR A 1 161 ? -17.450 -1.528 19.172 1.00 93.75 161 THR A O 1
ATOM 1240 N N . LEU A 1 162 ? -17.196 0.608 19.830 1.00 90.69 162 LEU A N 1
ATOM 1241 C CA . LEU A 1 162 ? -15.853 0.744 19.256 1.00 90.69 162 LEU A CA 1
ATOM 1242 C C . LEU A 1 162 ? -14.793 -0.092 19.990 1.00 90.69 162 LEU A C 1
ATOM 1244 O O . LEU A 1 162 ? -13.806 -0.471 19.364 1.00 90.69 162 LEU A O 1
ATOM 1248 N N . ASP A 1 163 ? -14.984 -0.449 21.261 1.00 86.88 163 ASP A N 1
ATOM 1249 C CA . ASP A 1 163 ? -14.118 -1.405 21.975 1.00 86.88 163 ASP A CA 1
ATOM 1250 C C . ASP A 1 163 ? -14.115 -2.788 21.292 1.00 86.88 163 ASP A C 1
ATOM 1252 O O . ASP A 1 163 ? -13.053 -3.367 21.048 1.00 86.88 163 ASP A O 1
ATOM 1256 N N . LYS A 1 164 ? -15.292 -3.283 20.879 1.00 90.62 164 LYS A N 1
ATOM 1257 C CA . LYS A 1 164 ? -15.431 -4.549 20.140 1.00 90.62 164 LYS A CA 1
ATOM 1258 C C . LYS A 1 164 ? -14.773 -4.482 18.770 1.00 90.62 164 LYS A C 1
ATOM 1260 O O . LYS A 1 164 ? -14.125 -5.438 18.356 1.00 90.62 164 LYS A O 1
ATOM 1265 N N . VAL A 1 165 ? -14.930 -3.359 18.073 1.00 91.94 165 VAL A N 1
ATOM 1266 C CA . VAL A 1 165 ? -14.268 -3.112 16.784 1.00 91.94 165 VAL A CA 1
ATOM 1267 C C . VAL A 1 165 ? -12.752 -3.136 16.960 1.00 91.94 165 VAL A C 1
ATOM 1269 O O . VAL A 1 165 ? -12.049 -3.863 16.262 1.00 91.94 165 VAL A O 1
ATOM 1272 N N . SER A 1 166 ? -12.257 -2.408 17.957 1.00 87.88 166 SER A N 1
ATOM 1273 C CA . SER A 1 166 ? -10.831 -2.310 18.261 1.00 87.88 166 SER A CA 1
ATOM 1274 C C . SER A 1 166 ? -10.239 -3.671 18.601 1.00 87.88 166 SER A C 1
ATOM 1276 O O . SER A 1 166 ? -9.142 -3.983 18.156 1.00 87.88 166 SER A O 1
ATOM 1278 N N . LEU A 1 167 ? -10.984 -4.526 19.314 1.00 87.88 167 LEU A N 1
ATOM 1279 C CA . LEU A 1 167 ? -10.576 -5.896 19.625 1.00 87.88 167 LEU A CA 1
ATOM 1280 C C . LEU A 1 167 ? -10.271 -6.724 18.368 1.00 87.88 167 LEU A C 1
ATOM 1282 O O . LEU A 1 167 ? -9.310 -7.502 18.390 1.00 87.88 167 LEU A O 1
ATOM 1286 N N . LEU A 1 168 ? -11.087 -6.576 17.319 1.00 90.62 168 LEU A N 1
ATOM 1287 C CA . LEU A 1 168 ? -10.939 -7.289 16.048 1.00 90.62 168 LEU A CA 1
ATOM 1288 C C . LEU A 1 168 ? -9.736 -6.771 15.257 1.00 90.62 168 LEU A C 1
ATOM 1290 O O . LEU A 1 168 ? -8.930 -7.580 14.803 1.00 90.62 168 LEU A O 1
ATOM 1294 N N . LEU A 1 169 ? -9.575 -5.447 15.194 1.00 88.31 169 LEU A N 1
ATOM 1295 C CA . LEU A 1 169 ? -8.481 -4.761 14.492 1.00 88.31 169 LEU A CA 1
ATOM 1296 C C . LEU A 1 169 ? -7.093 -4.978 15.123 1.00 88.31 169 LEU A C 1
ATOM 1298 O O . LEU A 1 169 ? -6.075 -4.633 14.535 1.00 88.31 169 LEU A O 1
ATOM 1302 N N . ARG A 1 170 ? -7.005 -5.579 16.320 1.00 81.25 170 ARG A N 1
ATOM 1303 C CA . ARG A 1 170 ? -5.711 -6.014 16.885 1.00 81.25 170 ARG A CA 1
ATOM 1304 C C . ARG A 1 170 ? -5.074 -7.155 16.101 1.00 81.25 170 ARG A C 1
ATOM 1306 O O . ARG A 1 170 ? -3.884 -7.404 16.265 1.00 81.25 170 ARG A O 1
ATOM 1313 N N . ARG A 1 171 ? -5.861 -7.923 15.345 1.00 81.81 171 ARG A N 1
ATOM 1314 C CA . ARG A 1 171 ? -5.322 -9.026 14.548 1.00 81.81 171 ARG A CA 1
ATOM 1315 C C . ARG A 1 171 ? -4.539 -8.419 13.380 1.00 81.81 171 ARG A C 1
ATOM 1317 O O . ARG A 1 171 ? -5.130 -7.628 12.656 1.00 81.81 171 ARG A O 1
ATOM 1324 N N . PRO A 1 172 ? -3.261 -8.784 13.166 1.00 73.50 172 PRO A N 1
ATOM 1325 C CA . PRO A 1 172 ? -2.456 -8.202 12.089 1.00 73.50 172 PRO A CA 1
ATOM 1326 C C . PRO A 1 172 ? -3.086 -8.339 10.701 1.00 73.50 172 PRO A C 1
ATOM 1328 O O . PRO A 1 172 ? -2.952 -7.444 9.881 1.00 73.50 172 PRO A O 1
ATOM 1331 N N . SER A 1 173 ? -3.823 -9.427 10.471 1.00 77.75 173 SER A N 1
ATOM 1332 C CA . SER A 1 173 ? -4.528 -9.683 9.217 1.00 77.75 173 SER A CA 1
ATOM 1333 C C . SER A 1 173 ? -5.863 -8.941 9.090 1.00 77.75 173 SER A C 1
ATOM 1335 O O . SER A 1 173 ? -6.633 -9.282 8.213 1.00 77.75 173 SER A O 1
ATOM 1337 N N . VAL A 1 174 ? -6.249 -8.060 10.018 1.00 85.00 174 VAL A N 1
ATOM 1338 C CA . VAL A 1 174 ? -7.560 -7.391 9.986 1.00 85.00 174 VAL A CA 1
ATOM 1339 C C . VAL A 1 174 ? -7.343 -5.886 9.980 1.00 85.00 174 VAL A C 1
ATOM 1341 O O . VAL A 1 174 ? -7.072 -5.290 11.021 1.00 85.00 174 VAL A O 1
ATOM 1344 N N . GLN A 1 175 ? -7.499 -5.284 8.806 1.00 86.69 175 GLN A N 1
ATOM 1345 C CA . GLN A 1 175 ? -7.359 -3.842 8.586 1.00 86.69 175 GLN A CA 1
ATOM 1346 C C . GLN A 1 175 ? -8.711 -3.118 8.616 1.00 86.69 175 GLN A C 1
ATOM 1348 O O . GLN A 1 175 ? -8.787 -1.925 8.926 1.00 86.69 175 GLN A O 1
ATOM 1353 N N . PHE A 1 176 ? -9.797 -3.856 8.366 1.00 93.31 176 PHE A N 1
ATOM 1354 C CA . PHE A 1 176 ? -11.143 -3.303 8.269 1.00 93.31 176 PHE A CA 1
ATOM 1355 C C . PHE A 1 176 ? -12.150 -4.070 9.127 1.00 93.31 176 PHE A C 1
ATOM 1357 O O . PHE A 1 176 ? -12.088 -5.287 9.314 1.00 93.31 176 PHE A O 1
ATOM 1364 N N . VAL A 1 177 ? -13.142 -3.351 9.641 1.00 96.12 177 VAL A N 1
ATOM 1365 C CA . VAL A 1 177 ? -14.339 -3.941 10.237 1.00 96.12 177 VAL A CA 1
ATOM 1366 C C . VAL A 1 177 ? -15.562 -3.441 9.480 1.00 96.12 177 VAL A C 1
ATOM 1368 O O . VAL A 1 177 ? -15.780 -2.242 9.335 1.00 96.12 177 VAL A O 1
ATOM 1371 N N . LEU A 1 178 ? -16.376 -4.375 9.003 1.00 97.31 178 LEU A N 1
ATOM 1372 C CA . LEU A 1 178 ? -17.586 -4.104 8.243 1.00 97.31 178 LEU A CA 1
ATOM 1373 C C . LEU A 1 178 ? -18.803 -4.134 9.173 1.00 97.31 178 LEU A C 1
ATOM 1375 O O . LEU A 1 178 ? -19.046 -5.109 9.893 1.00 97.31 178 LEU A O 1
ATOM 1379 N N . ALA A 1 179 ? -19.579 -3.056 9.158 1.00 97.44 179 ALA A N 1
ATOM 1380 C CA . ALA A 1 179 ? -20.810 -2.910 9.915 1.00 97.44 179 ALA A CA 1
ATOM 1381 C C . ALA A 1 179 ? -21.975 -3.546 9.151 1.00 97.44 179 ALA A C 1
ATOM 1383 O O . ALA A 1 179 ? -22.345 -3.100 8.065 1.00 97.44 179 ALA A O 1
ATOM 1384 N N . GLN A 1 180 ? -22.582 -4.572 9.739 1.00 96.62 180 GLN A N 1
ATOM 1385 C CA . GLN A 1 180 ? -23.681 -5.320 9.148 1.00 96.62 180 GLN A CA 1
ATOM 1386 C C . GLN A 1 180 ? -25.014 -4.975 9.818 1.00 96.62 180 GLN A C 1
ATOM 1388 O O . GLN A 1 180 ? -25.175 -5.057 11.042 1.00 96.62 180 GLN A O 1
ATOM 1393 N N . ASP A 1 181 ? -25.990 -4.610 8.997 1.00 95.44 181 ASP A N 1
ATOM 1394 C CA . ASP A 1 181 ? -27.397 -4.515 9.352 1.00 95.44 181 ASP A CA 1
ATOM 1395 C C . ASP A 1 181 ? -28.129 -5.805 8.954 1.00 95.44 181 ASP A C 1
ATOM 1397 O O . ASP A 1 181 ? -27.872 -6.391 7.902 1.00 95.44 181 ASP A O 1
ATOM 1401 N N . LYS A 1 182 ? -29.076 -6.249 9.788 1.00 91.00 182 LYS A N 1
ATOM 1402 C CA . LYS A 1 182 ? -29.799 -7.513 9.569 1.00 91.00 182 LYS A CA 1
ATOM 1403 C C . LYS A 1 182 ? -30.621 -7.532 8.278 1.00 91.00 182 LYS A C 1
ATOM 1405 O O . LYS A 1 182 ? -30.847 -8.610 7.744 1.00 91.00 182 LYS A O 1
ATOM 1410 N N . LYS A 1 183 ? -31.117 -6.378 7.823 1.00 90.69 183 LYS A N 1
ATOM 1411 C CA . LYS A 1 183 ? -31.977 -6.268 6.636 1.00 90.69 183 LYS A CA 1
ATOM 1412 C C . LYS A 1 183 ? -31.209 -5.771 5.419 1.00 90.69 183 LYS A C 1
ATOM 1414 O O . LYS A 1 183 ? -31.484 -6.211 4.314 1.00 90.69 183 LYS A O 1
ATOM 1419 N N . LYS A 1 184 ? -30.275 -4.839 5.622 1.00 89.56 184 LYS A N 1
ATOM 1420 C CA . LYS A 1 184 ? -29.574 -4.140 4.531 1.00 89.56 184 LYS A CA 1
ATOM 1421 C C . LYS A 1 184 ? -28.213 -4.745 4.166 1.00 89.56 184 LYS A C 1
ATOM 1423 O O . LYS A 1 184 ? -27.555 -4.246 3.259 1.00 89.56 184 LYS A O 1
ATOM 1428 N N . GLY A 1 185 ? -27.771 -5.792 4.864 1.00 93.19 185 GLY A N 1
ATOM 1429 C CA . GLY A 1 185 ? -26.443 -6.368 4.663 1.00 93.19 185 GLY A CA 1
ATOM 1430 C C . GLY A 1 185 ? -25.348 -5.452 5.210 1.00 93.19 185 GLY A C 1
ATOM 1431 O O . GLY A 1 185 ? -25.517 -4.840 6.263 1.00 93.19 185 GLY A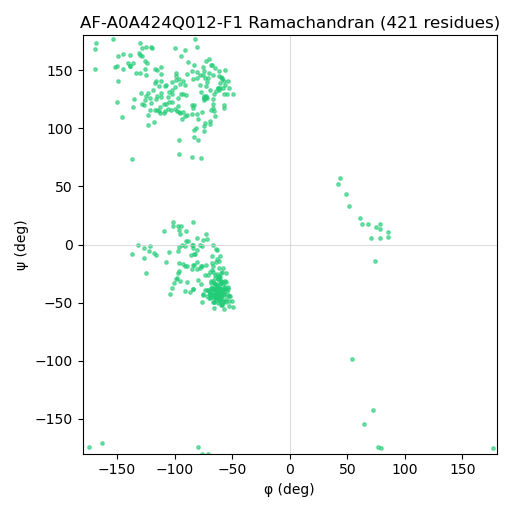 O 1
ATOM 1432 N N . VAL A 1 186 ? -24.204 -5.371 4.532 1.00 96.69 186 VAL A N 1
ATOM 1433 C CA . VAL A 1 186 ? -23.112 -4.474 4.945 1.00 96.69 186 VAL A CA 1
ATOM 1434 C C . VAL A 1 186 ? -23.477 -3.026 4.607 1.00 96.69 186 VAL A C 1
ATOM 1436 O O . VAL A 1 186 ? -23.796 -2.711 3.462 1.00 96.69 186 VAL A O 1
ATOM 1439 N N . VAL A 1 187 ? -23.455 -2.157 5.617 1.00 96.69 187 VAL A N 1
ATOM 1440 C CA . VAL A 1 187 ? -23.913 -0.756 5.539 1.00 96.69 187 VAL A CA 1
ATOM 1441 C C . VAL A 1 187 ? -22.840 0.263 5.905 1.00 96.69 187 VAL A C 1
ATOM 1443 O O . VAL A 1 187 ? -23.080 1.461 5.794 1.00 96.69 187 VAL A O 1
ATOM 1446 N N . GLY A 1 188 ? -21.672 -0.189 6.352 1.00 96.75 188 GLY A N 1
ATOM 1447 C CA . GLY A 1 188 ? -20.541 0.703 6.541 1.00 96.75 188 GLY A CA 1
ATOM 1448 C C . GLY A 1 188 ? -19.240 -0.027 6.810 1.00 96.75 188 GLY A C 1
ATOM 1449 O O . GLY A 1 188 ? -19.241 -1.228 7.086 1.00 96.75 188 GLY A O 1
A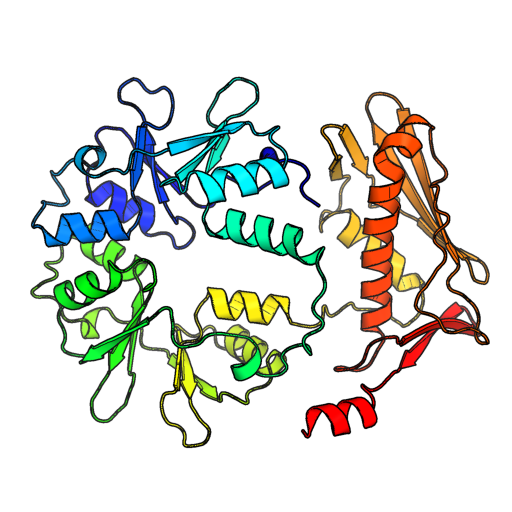TOM 1450 N N . ILE A 1 189 ? -18.139 0.713 6.744 1.00 96.19 189 ILE A N 1
ATOM 1451 C CA . ILE A 1 189 ? -16.797 0.212 7.054 1.00 96.19 189 ILE A CA 1
ATOM 1452 C C . ILE A 1 189 ? -16.140 1.099 8.103 1.00 96.19 189 ILE A C 1
ATOM 1454 O O . ILE A 1 189 ? -16.410 2.300 8.187 1.00 96.19 189 ILE A O 1
ATOM 1458 N N . ILE A 1 190 ? -15.254 0.511 8.895 1.00 94.69 190 ILE A N 1
ATOM 1459 C CA . ILE A 1 190 ? -14.349 1.252 9.762 1.00 94.69 190 ILE A CA 1
ATOM 1460 C C . ILE A 1 190 ? -12.941 0.666 9.653 1.00 94.69 190 ILE A C 1
ATOM 1462 O O . ILE A 1 190 ? -12.753 -0.540 9.825 1.00 94.69 190 ILE A O 1
ATOM 1466 N N . SER A 1 191 ? -11.962 1.511 9.338 1.00 91.06 191 SER A N 1
ATOM 1467 C CA . SER A 1 191 ? -10.553 1.113 9.258 1.00 91.06 191 SER A CA 1
ATOM 1468 C C . SER A 1 191 ? -9.819 1.304 10.587 1.00 91.06 191 SER A C 1
ATOM 1470 O O . SER A 1 191 ? -10.291 2.007 11.493 1.00 91.06 191 SER A O 1
ATOM 1472 N N . VAL A 1 192 ? -8.615 0.732 10.684 1.00 87.38 192 VAL A N 1
ATOM 1473 C CA . VAL A 1 192 ? -7.659 1.016 11.769 1.00 87.38 192 VAL A CA 1
ATOM 1474 C C . VAL A 1 192 ? -7.455 2.524 11.951 1.00 87.38 192 VAL A C 1
ATOM 1476 O O . VAL A 1 192 ? -7.592 3.030 13.064 1.00 87.38 192 VAL A O 1
ATOM 1479 N N . GLN A 1 193 ? -7.200 3.266 10.872 1.00 85.75 193 GLN A N 1
ATOM 1480 C CA . GLN A 1 193 ? -6.900 4.703 10.916 1.00 85.75 193 GLN A CA 1
ATOM 1481 C C . GLN A 1 193 ? -8.066 5.519 11.484 1.00 85.75 193 GLN A C 1
ATOM 1483 O O . GLN A 1 193 ? -7.856 6.458 12.253 1.00 85.75 193 GLN A O 1
ATOM 1488 N N . GLN A 1 194 ? -9.310 5.148 11.167 1.00 87.94 194 GLN A N 1
ATOM 1489 C CA . GLN A 1 194 ? -10.481 5.815 11.738 1.00 87.94 194 GLN A CA 1
ATOM 1490 C C . GLN A 1 194 ? -10.572 5.605 13.249 1.00 87.94 194 GLN A C 1
ATOM 1492 O O . GLN A 1 194 ? -10.815 6.563 13.984 1.00 87.94 194 GLN A O 1
ATOM 1497 N N . ILE A 1 195 ? -10.327 4.383 13.728 1.00 87.31 195 ILE A N 1
ATOM 1498 C CA . ILE A 1 195 ? -10.283 4.093 15.166 1.00 87.31 195 ILE A CA 1
ATOM 1499 C C . ILE A 1 195 ? -9.174 4.893 15.853 1.00 87.31 195 ILE A C 1
ATOM 1501 O O . ILE A 1 195 ? -9.427 5.526 16.879 1.00 87.31 195 ILE A O 1
ATOM 1505 N N . LEU A 1 196 ? -7.981 4.951 15.260 1.00 84.44 196 LEU A N 1
ATOM 1506 C CA . LEU A 1 196 ? -6.868 5.744 15.787 1.00 84.44 196 LEU A CA 1
ATOM 1507 C C . LEU A 1 196 ? -7.209 7.240 15.877 1.00 84.44 196 LEU A C 1
ATOM 1509 O O . LEU A 1 196 ? -6.918 7.878 16.893 1.00 84.44 196 LEU A O 1
ATOM 1513 N N . LYS A 1 197 ? -7.903 7.793 14.875 1.00 84.38 197 LYS A N 1
ATOM 1514 C CA . LYS A 1 197 ? -8.392 9.183 14.890 1.00 84.38 197 LYS A CA 1
ATOM 1515 C C . LYS A 1 197 ? -9.446 9.425 15.975 1.00 84.38 197 LYS A C 1
ATOM 1517 O O . LYS A 1 197 ? -9.524 10.508 16.554 1.00 84.38 197 LYS A O 1
ATOM 1522 N N . ILE A 1 198 ? -10.287 8.437 16.269 1.00 83.00 198 ILE A N 1
ATOM 1523 C CA . ILE A 1 198 ? -11.280 8.539 17.347 1.00 83.00 198 ILE A CA 1
ATOM 1524 C C . ILE A 1 198 ? -10.581 8.539 18.711 1.00 83.00 198 ILE A C 1
ATOM 1526 O O . ILE A 1 198 ? -10.911 9.353 19.577 1.00 83.00 198 ILE A O 1
ATOM 1530 N N . PHE A 1 199 ? -9.578 7.678 18.882 1.00 76.88 199 PHE A N 1
ATOM 1531 C CA . PHE A 1 199 ? -8.814 7.551 20.122 1.00 76.88 199 PHE A CA 1
ATOM 1532 C C . PHE A 1 199 ? -7.956 8.774 20.420 1.00 76.88 199 PHE A C 1
ATOM 1534 O O . PHE A 1 199 ? -7.910 9.225 21.567 1.00 76.88 199 PHE A O 1
ATOM 1541 N N . SER A 1 200 ? -7.371 9.397 19.394 1.00 76.81 200 SER A N 1
ATOM 1542 C CA . SER A 1 200 ? -6.651 10.662 19.571 1.00 76.81 200 SER A CA 1
ATOM 1543 C C . SER A 1 200 ? -7.548 11.799 20.084 1.00 76.81 200 SER A C 1
ATOM 1545 O O . SER A 1 200 ? -7.038 12.762 20.654 1.00 76.81 200 SER A O 1
ATOM 1547 N N . ASN A 1 201 ? -8.872 11.680 19.926 1.00 78.62 201 ASN A N 1
ATOM 1548 C CA . ASN A 1 201 ? -9.866 12.698 20.275 1.00 78.62 201 ASN A CA 1
ATOM 1549 C C . ASN A 1 201 ? -10.603 12.441 21.606 1.00 78.62 201 ASN A C 1
ATOM 1551 O O . ASN A 1 201 ? -11.672 13.010 21.824 1.00 78.62 201 ASN A O 1
ATOM 1555 N N . LYS A 1 202 ? -10.058 11.612 22.512 1.00 71.19 202 LYS A N 1
ATOM 1556 C CA . LYS A 1 202 ? -10.594 11.389 23.881 1.00 71.19 202 LYS A CA 1
ATOM 1557 C C . LYS A 1 202 ? -12.003 10.780 23.959 1.00 71.19 202 LYS A C 1
ATOM 1559 O O . LYS A 1 202 ? -12.638 10.848 25.011 1.00 71.19 202 LYS A O 1
ATOM 1564 N N . LYS A 1 203 ? -12.519 10.167 22.890 1.00 73.62 203 LYS A N 1
ATOM 1565 C CA . LYS A 1 203 ? -13.828 9.495 22.944 1.00 73.62 203 LYS A CA 1
ATOM 1566 C C . LYS A 1 203 ? -13.712 8.131 23.631 1.00 73.62 203 LYS A C 1
ATOM 1568 O O . LYS A 1 203 ? -12.775 7.387 23.357 1.00 73.62 203 LYS A O 1
ATOM 1573 N N . ASN A 1 204 ? -14.671 7.796 24.503 1.00 74.88 204 ASN A N 1
ATOM 1574 C CA . ASN A 1 204 ? -14.690 6.507 25.202 1.00 74.88 204 ASN A CA 1
ATOM 1575 C C . ASN A 1 204 ? -15.162 5.382 24.249 1.00 74.88 204 ASN A C 1
ATOM 1577 O O . ASN A 1 204 ? -16.343 5.364 23.883 1.00 74.88 204 ASN A O 1
ATOM 1581 N N . PRO A 1 205 ? -14.303 4.408 23.900 1.00 79.25 205 PRO A N 1
ATOM 1582 C CA . PRO A 1 205 ? -14.623 3.375 22.913 1.00 79.25 205 PRO A CA 1
ATOM 1583 C C . PRO A 1 205 ? -15.766 2.437 23.328 1.00 79.25 205 PRO A C 1
ATOM 1585 O O . PRO A 1 205 ? -16.459 1.894 22.470 1.00 79.25 205 PRO A O 1
ATOM 1588 N N . GLU A 1 206 ? -15.992 2.258 24.630 1.00 81.19 206 GLU A N 1
ATOM 1589 C CA . GLU A 1 206 ? -17.035 1.373 25.167 1.00 81.19 206 GLU A CA 1
ATOM 1590 C C . GLU A 1 206 ? -18.442 1.960 25.003 1.00 81.19 206 GLU A C 1
ATOM 1592 O O . GLU A 1 206 ? -19.436 1.234 24.942 1.00 81.19 206 GLU A O 1
ATOM 1597 N N . LYS A 1 207 ? -18.544 3.292 24.940 1.00 83.50 207 LYS A N 1
ATOM 1598 C CA . LYS A 1 207 ? -19.824 4.008 24.826 1.00 83.50 207 LYS A CA 1
ATOM 1599 C C . LYS A 1 207 ? -20.168 4.351 23.381 1.00 83.50 207 LYS A C 1
ATOM 1601 O O . LYS A 1 207 ? -21.342 4.387 23.014 1.00 83.50 207 LYS A O 1
ATOM 1606 N N . GLU A 1 208 ? -19.151 4.588 22.561 1.00 89.88 208 GLU A N 1
ATOM 1607 C CA . GLU A 1 208 ? -19.306 4.957 21.158 1.00 89.88 208 GLU A CA 1
ATOM 1608 C C . GLU A 1 208 ? -19.752 3.767 20.301 1.00 89.88 208 GLU A C 1
ATOM 1610 O O . GLU A 1 208 ? -19.239 2.655 20.429 1.00 89.88 208 GLU A O 1
ATOM 1615 N N . LYS A 1 209 ? -20.708 4.001 19.397 1.00 93.81 209 LYS A N 1
ATOM 1616 C CA . LYS A 1 209 ? -21.240 2.984 18.477 1.00 93.81 209 LYS A CA 1
ATOM 1617 C C . LYS A 1 209 ? -20.595 3.100 17.102 1.00 93.81 209 LYS A C 1
ATOM 1619 O O . LYS A 1 209 ? -20.460 4.208 16.595 1.00 93.81 209 LYS A O 1
ATOM 1624 N N . ILE A 1 210 ? -20.308 1.968 16.456 1.00 94.44 210 ILE A N 1
ATOM 1625 C CA . ILE A 1 210 ? -19.702 1.931 15.112 1.00 94.44 210 ILE A CA 1
ATOM 1626 C C . ILE A 1 210 ? -20.506 2.743 14.087 1.00 94.44 210 ILE A C 1
ATOM 1628 O O . ILE A 1 210 ? -19.913 3.501 13.329 1.00 94.44 210 ILE A O 1
ATOM 1632 N N . LYS A 1 211 ? -21.845 2.692 14.128 1.00 95.31 211 LYS A N 1
ATOM 1633 C CA . LYS A 1 211 ? -22.715 3.457 13.216 1.00 95.31 211 LYS A CA 1
ATOM 1634 C C . LYS A 1 211 ? -22.478 4.968 13.188 1.00 95.31 211 LYS A C 1
ATOM 1636 O O . LYS A 1 211 ? -22.845 5.607 12.215 1.00 95.31 211 LYS A O 1
ATOM 1641 N N . THR A 1 212 ? -21.927 5.537 14.260 1.00 93.38 212 THR A N 1
ATOM 1642 C CA . THR A 1 212 ? -21.677 6.981 14.370 1.00 93.38 212 THR A CA 1
ATOM 1643 C C . THR A 1 212 ? -20.369 7.388 13.688 1.00 93.38 212 THR A C 1
ATOM 1645 O O . THR A 1 212 ? -20.159 8.567 13.428 1.00 93.38 212 THR A O 1
ATOM 1648 N N . HIS A 1 213 ? -19.480 6.428 13.418 1.00 92.44 213 HIS A N 1
ATOM 1649 C CA . HIS A 1 213 ? -18.122 6.690 12.929 1.00 92.44 213 HIS A CA 1
ATOM 1650 C C . HIS A 1 213 ? -17.770 5.940 11.642 1.00 92.44 213 HIS A C 1
ATOM 1652 O O . HIS A 1 213 ? -16.726 6.214 11.053 1.00 92.44 213 HIS A O 1
ATOM 1658 N N . MET A 1 214 ? -18.597 4.977 11.228 1.00 94.69 214 MET A N 1
ATOM 1659 C CA . MET A 1 214 ? -18.379 4.219 10.002 1.00 94.69 214 MET A CA 1
ATOM 1660 C C . MET A 1 214 ? -18.528 5.110 8.769 1.00 94.69 214 MET A C 1
ATOM 1662 O O . MET A 1 214 ? -19.375 6.001 8.730 1.00 94.69 214 MET A O 1
ATOM 1666 N N . LYS A 1 215 ? -17.727 4.809 7.754 1.00 94.94 215 LYS A N 1
ATOM 1667 C CA . LYS A 1 215 ? -17.951 5.265 6.385 1.00 94.94 215 LYS A CA 1
ATOM 1668 C C . LYS A 1 215 ? -19.099 4.480 5.765 1.00 94.94 215 LYS A C 1
ATOM 1670 O O . LYS A 1 215 ? -19.312 3.331 6.155 1.00 94.94 215 LYS A O 1
ATOM 1675 N N . SER A 1 216 ? -19.850 5.082 4.850 1.00 95.19 216 SER A N 1
ATOM 1676 C CA . SER A 1 216 ? -21.113 4.505 4.361 1.00 95.19 216 SER A CA 1
ATOM 1677 C C . SER A 1 216 ? -21.333 4.599 2.855 1.00 95.19 216 SER A C 1
ATOM 1679 O O . SER A 1 216 ? -22.266 3.958 2.365 1.00 95.19 216 SER A O 1
ATOM 1681 N N . ASP A 1 217 ? -20.490 5.323 2.113 1.00 95.62 217 ASP A N 1
ATOM 1682 C CA . ASP A 1 217 ? -20.546 5.284 0.651 1.00 95.62 217 ASP A CA 1
ATOM 1683 C C . ASP A 1 217 ? -19.850 4.027 0.114 1.00 95.62 217 ASP A C 1
ATOM 1685 O O . ASP A 1 217 ? -18.640 3.992 -0.106 1.00 95.62 217 ASP A O 1
ATOM 1689 N N . LEU A 1 218 ? -20.629 2.954 -0.035 1.00 96.12 218 LEU A N 1
ATOM 1690 C CA . LEU A 1 218 ? -20.122 1.644 -0.436 1.00 96.12 218 LEU A CA 1
ATOM 1691 C C . LEU A 1 218 ? -20.515 1.316 -1.873 1.00 96.12 218 LEU A C 1
ATOM 1693 O O . LEU A 1 218 ? -21.706 1.173 -2.175 1.00 96.12 218 LEU A O 1
ATOM 1697 N N . LEU A 1 219 ? -19.512 1.095 -2.720 1.00 97.06 219 LEU A N 1
ATOM 1698 C CA . LEU A 1 219 ? -19.689 0.519 -4.049 1.00 97.06 219 LEU A CA 1
ATOM 1699 C C . LEU A 1 219 ? -19.877 -1.002 -3.935 1.00 97.06 219 LEU A C 1
ATOM 1701 O O . LEU A 1 219 ? -19.304 -1.643 -3.055 1.00 97.06 219 LEU A O 1
ATOM 1705 N N . ARG A 1 220 ? -20.700 -1.583 -4.813 1.00 96.81 220 ARG A N 1
ATOM 1706 C CA . ARG A 1 220 ? -20.889 -3.034 -4.935 1.00 96.81 220 ARG A CA 1
ATOM 1707 C C . ARG A 1 220 ? -20.519 -3.473 -6.342 1.00 96.81 220 ARG A C 1
ATOM 1709 O O . ARG A 1 220 ? -21.137 -2.991 -7.286 1.00 96.81 220 ARG A O 1
ATOM 1716 N N . LEU A 1 221 ? -19.559 -4.383 -6.455 1.00 96.88 221 LEU A N 1
ATOM 1717 C CA . LEU A 1 221 ? -19.142 -5.008 -7.712 1.00 96.88 221 LEU A CA 1
ATOM 1718 C C . LEU A 1 221 ? -19.402 -6.513 -7.647 1.00 96.88 221 LEU A C 1
ATOM 1720 O O . LEU A 1 221 ? -19.397 -7.092 -6.561 1.00 96.88 221 LEU A O 1
ATOM 1724 N N . ARG A 1 222 ? -19.657 -7.154 -8.785 1.00 96.12 222 ARG A N 1
ATOM 1725 C CA . ARG A 1 222 ? -19.800 -8.615 -8.838 1.00 96.12 222 ARG A CA 1
ATOM 1726 C C . ARG A 1 222 ? -18.435 -9.292 -8.928 1.00 96.12 222 ARG A C 1
ATOM 1728 O O . ARG A 1 222 ? -17.503 -8.684 -9.441 1.00 96.12 222 ARG A O 1
ATOM 1735 N N . LEU A 1 223 ? -18.340 -10.541 -8.477 1.00 93.56 223 LEU A N 1
ATOM 1736 C CA . LEU A 1 223 ? -17.138 -11.378 -8.629 1.00 93.56 223 LEU A CA 1
ATOM 1737 C C . LEU A 1 223 ? -16.633 -11.441 -10.073 1.00 93.56 223 LEU A C 1
ATOM 1739 O O . LEU A 1 223 ? -15.453 -11.236 -10.321 1.00 93.56 223 LEU A O 1
ATOM 1743 N N . ASP A 1 224 ? -17.558 -11.612 -11.012 1.00 92.38 224 ASP A N 1
ATOM 1744 C CA . ASP A 1 224 ? -17.301 -11.704 -12.449 1.00 92.38 224 ASP A CA 1
ATOM 1745 C C . ASP A 1 224 ? -17.197 -10.332 -13.137 1.00 92.38 224 ASP A C 1
ATOM 1747 O O . ASP A 1 224 ? -17.375 -10.225 -14.348 1.00 92.38 224 ASP A O 1
ATOM 1751 N N . THR A 1 225 ? -16.946 -9.258 -12.379 1.00 91.75 225 THR A N 1
ATOM 1752 C CA . THR A 1 225 ? -16.663 -7.947 -12.978 1.00 91.75 225 THR A CA 1
ATOM 1753 C C . THR A 1 225 ? -15.254 -7.986 -13.578 1.00 91.75 225 THR A C 1
ATOM 1755 O O . THR A 1 225 ? -14.317 -8.286 -12.832 1.00 91.75 225 THR A O 1
ATOM 1758 N N . PRO A 1 226 ? -15.074 -7.651 -14.870 1.00 90.44 226 PRO A N 1
ATOM 1759 C CA . PRO A 1 226 ? -13.746 -7.561 -15.474 1.00 90.44 226 PRO A CA 1
ATOM 1760 C C . PRO A 1 226 ? -12.865 -6.543 -14.747 1.00 90.44 226 PRO A C 1
ATOM 1762 O O . PRO A 1 226 ? -13.361 -5.484 -14.345 1.00 90.44 226 PRO A O 1
ATOM 1765 N N . ILE A 1 227 ? -11.568 -6.834 -14.602 1.00 88.94 227 ILE A N 1
ATOM 1766 C CA . ILE A 1 227 ? -10.622 -5.988 -13.848 1.00 88.94 227 ILE A CA 1
ATOM 1767 C C . ILE A 1 227 ? -10.612 -4.550 -14.365 1.00 88.94 227 ILE A C 1
ATOM 1769 O O . ILE A 1 227 ? -10.792 -3.623 -13.573 1.00 88.94 227 ILE A O 1
ATOM 1773 N N . ILE A 1 228 ? -10.490 -4.365 -15.684 1.00 84.00 228 ILE A N 1
ATOM 1774 C CA . ILE A 1 228 ? -10.493 -3.042 -16.333 1.00 84.00 228 ILE A CA 1
ATOM 1775 C C . ILE A 1 228 ? -11.735 -2.260 -15.903 1.00 84.00 228 ILE A C 1
ATOM 1777 O O . ILE A 1 228 ? -11.648 -1.134 -15.408 1.00 84.00 228 ILE A O 1
ATOM 1781 N N . LYS A 1 229 ? -12.909 -2.903 -15.975 1.00 86.56 229 LYS A N 1
ATOM 1782 C CA . LYS A 1 229 ? -14.160 -2.243 -15.614 1.00 86.56 229 LYS A CA 1
ATOM 1783 C C . LYS A 1 229 ? -14.252 -1.930 -14.124 1.00 86.56 229 LYS A C 1
ATOM 1785 O O . LYS A 1 229 ? -14.795 -0.892 -13.744 1.00 86.56 229 LYS A O 1
ATOM 1790 N N . ALA A 1 230 ? -13.744 -2.820 -13.275 1.00 91.62 230 ALA A N 1
ATOM 1791 C CA . ALA A 1 230 ? -13.687 -2.595 -11.839 1.00 91.62 230 ALA A CA 1
ATOM 1792 C C . ALA A 1 230 ? -12.832 -1.363 -11.514 1.00 91.62 230 ALA A C 1
ATOM 1794 O O . ALA A 1 230 ? -13.289 -0.495 -10.767 1.00 91.62 230 ALA A O 1
ATOM 1795 N N . VAL A 1 231 ? -11.638 -1.254 -12.106 1.00 87.75 231 VAL A N 1
ATOM 1796 C CA . VAL A 1 231 ? -10.729 -0.128 -11.867 1.00 87.75 231 VAL A CA 1
ATOM 1797 C C . VAL A 1 231 ? -11.329 1.187 -12.355 1.00 87.75 231 VAL A C 1
ATOM 1799 O O . VAL A 1 231 ? -11.352 2.153 -11.591 1.00 87.75 231 VAL A O 1
ATOM 1802 N N . GLU A 1 232 ? -11.894 1.221 -13.564 1.00 86.50 232 GLU A N 1
ATOM 1803 C CA . GLU A 1 232 ? -12.590 2.401 -14.094 1.00 86.50 232 GLU A CA 1
ATOM 1804 C C . GLU A 1 232 ? -13.662 2.924 -13.133 1.00 86.50 232 GLU A C 1
ATOM 1806 O O . GLU A 1 232 ? -13.656 4.100 -12.770 1.00 86.50 232 GLU A O 1
ATOM 1811 N N . VAL A 1 233 ? -14.571 2.045 -12.697 1.00 90.94 233 VAL A N 1
ATOM 1812 C CA . VAL A 1 233 ? -15.717 2.431 -11.864 1.00 90.94 233 VAL A CA 1
ATOM 1813 C C . VAL A 1 233 ? -15.266 2.861 -10.468 1.00 90.94 233 VAL A C 1
ATOM 1815 O O . VAL A 1 233 ? -15.837 3.793 -9.898 1.00 90.94 233 VAL A O 1
ATOM 1818 N N . ILE A 1 234 ? -14.252 2.204 -9.895 1.00 91.00 234 ILE A N 1
ATOM 1819 C CA . ILE A 1 234 ? -13.689 2.599 -8.597 1.00 91.00 234 ILE A CA 1
ATOM 1820 C C . ILE A 1 234 ? -13.037 3.980 -8.704 1.00 91.00 234 ILE A C 1
ATOM 1822 O O . ILE A 1 234 ? -13.282 4.825 -7.843 1.00 91.00 234 ILE A O 1
ATOM 1826 N N . ARG A 1 235 ? -12.257 4.223 -9.763 1.00 88.50 235 ARG A N 1
ATOM 1827 C CA . ARG A 1 235 ? -11.584 5.503 -10.014 1.00 88.50 235 ARG A CA 1
ATOM 1828 C C . ARG A 1 235 ? -12.577 6.639 -10.246 1.00 88.50 235 ARG A C 1
ATOM 1830 O O . ARG A 1 235 ? -12.395 7.713 -9.693 1.00 88.50 235 ARG A O 1
ATOM 1837 N N . GLU A 1 236 ? -13.628 6.406 -11.028 1.00 86.94 236 GLU A N 1
ATOM 1838 C CA . GLU A 1 236 ? -14.652 7.417 -11.320 1.00 86.94 236 GLU A CA 1
ATOM 1839 C C . GLU A 1 236 ? -15.487 7.767 -10.081 1.00 86.94 236 GLU A C 1
ATOM 1841 O O . GLU A 1 236 ? -15.834 8.926 -9.858 1.00 86.94 236 GLU A O 1
ATOM 1846 N N . ARG A 1 237 ? -15.835 6.760 -9.271 1.00 91.31 237 ARG A N 1
ATOM 1847 C CA . ARG A 1 237 ? -16.776 6.934 -8.158 1.00 91.31 237 ARG A CA 1
ATOM 1848 C C . ARG A 1 237 ? -16.102 7.296 -6.833 1.00 91.31 237 ARG A C 1
ATOM 1850 O O . ARG A 1 237 ? -16.804 7.736 -5.929 1.00 91.31 237 ARG A O 1
ATOM 1857 N N . GLU A 1 238 ? -14.798 7.053 -6.698 1.00 90.62 238 GLU A N 1
ATOM 1858 C CA . GLU A 1 238 ? -14.005 7.235 -5.470 1.00 90.62 238 GLU A CA 1
ATOM 1859 C C . GLU A 1 238 ? -14.725 6.757 -4.185 1.00 90.62 238 GLU A C 1
ATOM 1861 O O . GLU A 1 238 ? -14.856 7.508 -3.211 1.00 90.62 238 GLU A O 1
ATOM 1866 N N . PRO A 1 239 ? -15.241 5.511 -4.149 1.00 95.25 239 PRO A N 1
ATOM 1867 C CA . PRO A 1 239 ? -16.068 5.061 -3.041 1.00 95.25 239 PRO A CA 1
ATOM 1868 C C . PRO A 1 239 ? -15.262 4.933 -1.745 1.00 95.25 239 PRO A C 1
ATOM 1870 O O . PRO A 1 239 ? -14.068 4.637 -1.730 1.00 95.25 239 PRO A O 1
ATOM 1873 N N . GLU A 1 240 ? -15.949 5.041 -0.610 1.00 90.38 240 GLU A N 1
ATOM 1874 C CA . GLU A 1 240 ? -15.332 4.857 0.703 1.00 90.38 240 GLU A CA 1
ATOM 1875 C C . GLU A 1 240 ? -14.988 3.394 1.029 1.00 90.38 240 GLU A C 1
ATOM 1877 O O . GLU A 1 240 ? -14.212 3.134 1.953 1.00 90.38 240 GLU A O 1
ATOM 1882 N N . GLY A 1 241 ? -15.584 2.447 0.304 1.00 92.44 241 GLY A N 1
ATOM 1883 C CA . GLY A 1 241 ? -15.276 1.025 0.366 1.00 92.44 241 GLY A CA 1
ATOM 1884 C C . GLY A 1 241 ? -15.944 0.255 -0.769 1.00 92.44 241 GLY A C 1
ATOM 1885 O O . GLY A 1 241 ? -17.019 0.634 -1.238 1.00 92.44 241 GLY A O 1
ATOM 1886 N N . VAL A 1 242 ? -15.324 -0.849 -1.184 1.00 97.00 242 VAL A N 1
ATOM 1887 C CA . VAL A 1 242 ? -15.815 -1.690 -2.280 1.00 97.00 242 VAL A CA 1
ATOM 1888 C C . VAL A 1 242 ? -16.189 -3.060 -1.727 1.00 97.00 242 VAL A C 1
ATOM 1890 O O . VAL A 1 242 ? -15.365 -3.801 -1.195 1.00 97.00 242 VAL A O 1
ATOM 1893 N N . LEU A 1 243 ? -17.474 -3.389 -1.808 1.00 97.44 243 LEU A N 1
ATOM 1894 C CA . LEU A 1 243 ? -17.993 -4.705 -1.464 1.00 97.44 243 LEU A CA 1
ATOM 1895 C C . LEU A 1 243 ? -18.103 -5.534 -2.735 1.00 97.44 243 LEU A C 1
ATOM 1897 O O . LEU A 1 243 ? -18.616 -5.058 -3.746 1.00 97.44 243 LEU A O 1
ATOM 1901 N N . VAL A 1 244 ? -17.710 -6.795 -2.653 1.00 97.06 244 VAL A N 1
ATOM 1902 C CA . VAL A 1 244 ? -17.893 -7.746 -3.743 1.00 97.06 244 VAL A CA 1
ATOM 1903 C C . VAL A 1 244 ? -19.071 -8.654 -3.421 1.00 97.06 244 VAL A C 1
ATOM 1905 O O . VAL A 1 244 ? -19.205 -9.145 -2.293 1.00 97.06 244 VAL A O 1
ATOM 1908 N N . ILE A 1 245 ? -19.956 -8.836 -4.396 1.00 95.94 245 ILE A N 1
ATOM 1909 C CA . ILE A 1 245 ? -21.155 -9.673 -4.316 1.00 95.94 245 ILE A CA 1
ATOM 1910 C C . ILE A 1 245 ? -21.062 -10.848 -5.293 1.00 95.94 245 ILE A C 1
ATOM 1912 O O . ILE A 1 245 ? -20.419 -10.750 -6.336 1.00 95.94 245 ILE A O 1
ATOM 1916 N N . ASP A 1 246 ? -21.697 -11.963 -4.945 1.00 93.75 246 ASP A N 1
ATOM 1917 C CA . ASP A 1 246 ? -21.844 -13.111 -5.841 1.00 93.75 246 ASP A CA 1
ATOM 1918 C C . ASP A 1 246 ? -22.923 -12.874 -6.916 1.00 93.75 246 ASP A C 1
ATOM 1920 O O . ASP A 1 246 ? -23.549 -11.807 -6.985 1.00 93.75 246 ASP A O 1
ATOM 1924 N N . LYS A 1 247 ? -23.129 -13.875 -7.782 1.00 89.25 247 LYS A N 1
ATOM 1925 C CA . LYS A 1 247 ? -24.096 -13.826 -8.891 1.00 89.25 247 LYS A CA 1
ATOM 1926 C C . LYS A 1 247 ? -25.538 -13.679 -8.390 1.00 89.25 247 LYS A C 1
ATOM 1928 O O . LYS A 1 247 ? -26.378 -13.113 -9.086 1.00 89.25 247 LYS A O 1
ATOM 1933 N N . GLU A 1 248 ? -25.812 -14.121 -7.166 1.00 90.50 248 GLU A N 1
ATOM 1934 C CA . GLU A 1 248 ? -27.097 -14.004 -6.476 1.00 90.50 248 GLU A CA 1
ATOM 1935 C C . GLU A 1 248 ? -27.273 -12.652 -5.756 1.00 90.50 248 GLU A C 1
ATOM 1937 O O . GLU A 1 248 ? -28.314 -12.395 -5.142 1.00 90.50 248 GLU A O 1
ATOM 1942 N N . GLY A 1 249 ? -26.274 -11.767 -5.820 1.00 87.75 249 GLY A N 1
ATOM 1943 C CA . GLY A 1 249 ? -26.293 -10.443 -5.203 1.00 87.75 249 GLY A CA 1
ATOM 1944 C C . GLY A 1 249 ? -26.023 -10.445 -3.697 1.00 87.75 249 GLY A C 1
ATOM 1945 O O . GLY A 1 249 ? -26.254 -9.439 -3.014 1.00 87.75 249 GLY A O 1
ATOM 1946 N N . LYS A 1 250 ? -25.539 -11.558 -3.145 1.00 93.06 250 LYS A N 1
ATOM 1947 C CA . LYS A 1 250 ? -25.184 -11.694 -1.736 1.00 93.06 250 LYS A CA 1
ATOM 1948 C C . LYS A 1 250 ? -23.731 -11.284 -1.516 1.00 93.06 250 LYS A C 1
ATOM 1950 O O . LYS A 1 250 ? -22.858 -11.467 -2.352 1.00 93.06 250 LYS A O 1
ATOM 1955 N N . PHE A 1 251 ? -23.470 -10.707 -0.344 1.00 94.81 251 PHE A N 1
ATOM 1956 C CA . PHE A 1 251 ? -22.127 -10.297 0.062 1.00 94.81 251 PHE A CA 1
ATOM 1957 C C . PHE A 1 251 ? -21.144 -11.475 0.036 1.00 94.81 251 PHE A C 1
ATOM 1959 O O . PHE A 1 251 ? -21.321 -12.444 0.782 1.00 94.81 251 PHE A O 1
ATOM 1966 N N . HIS A 1 252 ? -20.097 -11.343 -0.776 1.00 94.81 252 HIS A N 1
ATOM 1967 C CA . HIS A 1 252 ? -19.040 -12.330 -0.929 1.00 94.81 252 HIS A CA 1
ATOM 1968 C C . HIS A 1 252 ? -17.752 -11.926 -0.198 1.00 94.81 252 HIS A C 1
ATOM 1970 O O . HIS A 1 252 ? -17.144 -12.773 0.467 1.00 94.81 252 HIS A O 1
ATOM 1976 N N . GLY A 1 253 ? -17.352 -10.654 -0.294 1.00 95.25 253 GLY A N 1
ATOM 1977 C CA . GLY A 1 253 ? -16.086 -10.168 0.254 1.00 95.25 253 GLY A CA 1
ATOM 1978 C C . GLY A 1 253 ? -15.896 -8.654 0.150 1.00 95.25 253 GLY A C 1
ATOM 1979 O O . GLY A 1 253 ? -16.810 -7.923 -0.230 1.00 95.25 253 GLY A O 1
ATOM 1980 N N . PHE A 1 254 ? -14.716 -8.181 0.531 1.00 95.75 254 PHE A N 1
ATOM 1981 C CA . PHE A 1 254 ? -14.320 -6.773 0.505 1.00 95.75 254 PHE A CA 1
ATOM 1982 C C . PHE A 1 254 ? -13.059 -6.639 -0.337 1.00 95.75 254 PHE A C 1
ATOM 1984 O O . PHE A 1 254 ? -12.125 -7.396 -0.111 1.00 95.75 254 PHE A O 1
ATOM 1991 N N . LEU A 1 255 ? -13.072 -5.701 -1.282 1.00 94.31 255 LEU A N 1
ATOM 1992 C CA . LEU A 1 255 ? -11.923 -5.361 -2.112 1.00 94.31 255 LEU A CA 1
ATOM 1993 C C . LEU A 1 255 ? -11.205 -4.201 -1.421 1.00 94.31 255 LEU A C 1
ATOM 1995 O O . LEU A 1 255 ? -11.738 -3.089 -1.324 1.00 94.31 255 LEU A O 1
ATOM 1999 N N . SER A 1 256 ? -10.047 -4.501 -0.846 1.00 88.88 256 SER A N 1
ATOM 2000 C CA . SER A 1 256 ? -9.261 -3.570 -0.051 1.00 88.88 256 SER A CA 1
ATOM 2001 C C . SER A 1 256 ? -8.428 -2.615 -0.915 1.00 88.88 256 SER A C 1
ATOM 2003 O O . SER A 1 256 ? -8.317 -2.790 -2.127 1.00 88.88 256 SER A O 1
ATOM 2005 N N . PRO A 1 257 ? -7.817 -1.571 -0.326 1.00 84.62 257 PRO A N 1
ATOM 2006 C CA . PRO A 1 257 ? -6.876 -0.729 -1.059 1.00 84.62 257 PRO A CA 1
ATOM 2007 C C . PRO A 1 257 ? -5.665 -1.492 -1.616 1.00 84.62 257 PRO A C 1
ATOM 2009 O O . PRO A 1 257 ? -5.144 -1.090 -2.652 1.00 84.62 257 PRO A O 1
ATOM 2012 N N . ASP A 1 258 ? -5.218 -2.556 -0.939 1.00 77.50 258 ASP A N 1
ATOM 2013 C CA . ASP A 1 258 ? -4.149 -3.434 -1.426 1.00 77.50 258 ASP A CA 1
ATOM 2014 C C . ASP A 1 258 ? -4.634 -4.252 -2.629 1.00 77.50 258 ASP A C 1
ATOM 2016 O O . ASP A 1 258 ? -3.981 -4.242 -3.672 1.00 77.50 258 ASP A O 1
ATOM 2020 N N . ASP A 1 259 ? -5.833 -4.841 -2.541 1.00 85.81 259 ASP A N 1
ATOM 2021 C CA . ASP A 1 259 ? -6.461 -5.542 -3.670 1.00 85.81 259 ASP A CA 1
ATOM 2022 C C . ASP A 1 259 ? -6.619 -4.610 -4.881 1.00 85.81 259 ASP A C 1
ATOM 2024 O O . ASP A 1 259 ? -6.310 -4.980 -6.007 1.00 85.81 259 ASP A O 1
ATOM 2028 N N . TYR A 1 260 ? -7.059 -3.367 -4.666 1.00 87.56 260 TYR A N 1
ATOM 2029 C CA . TYR A 1 260 ? -7.205 -2.379 -5.737 1.00 87.56 260 TYR A CA 1
ATOM 2030 C C . TYR A 1 260 ? -5.869 -2.030 -6.406 1.00 87.56 260 TYR A C 1
ATOM 2032 O O . TYR A 1 260 ? -5.810 -1.932 -7.630 1.00 87.56 260 TYR A O 1
ATOM 2040 N N . ARG A 1 261 ? -4.786 -1.873 -5.630 1.00 77.69 261 ARG A N 1
ATOM 2041 C CA . ARG A 1 261 ? -3.437 -1.683 -6.191 1.00 77.69 261 ARG A CA 1
ATOM 2042 C C . ARG A 1 261 ? -3.007 -2.887 -7.020 1.00 77.69 261 ARG A C 1
ATOM 2044 O O . ARG A 1 261 ? -2.457 -2.703 -8.103 1.00 77.69 261 ARG A O 1
ATOM 2051 N N . GLN A 1 262 ? -3.301 -4.094 -6.544 1.00 77.19 262 GLN A N 1
ATOM 2052 C CA . GLN A 1 262 ? -3.041 -5.314 -7.297 1.00 77.19 262 GLN A CA 1
ATOM 2053 C C . GLN A 1 262 ? -3.822 -5.319 -8.620 1.00 77.19 262 GLN A C 1
ATOM 2055 O O . GLN A 1 262 ? -3.232 -5.579 -9.663 1.00 77.19 262 GLN A O 1
ATOM 2060 N N . LEU A 1 263 ? -5.103 -4.939 -8.617 1.00 82.38 263 LEU A N 1
ATOM 2061 C CA . LEU A 1 263 ? -5.890 -4.796 -9.847 1.00 82.38 263 LEU A CA 1
ATOM 2062 C C . LEU A 1 263 ? -5.302 -3.762 -10.817 1.00 82.38 263 LEU A C 1
ATOM 2064 O O . LEU A 1 263 ? -5.245 -4.026 -12.012 1.00 82.38 263 LEU A O 1
ATOM 2068 N N . ILE A 1 264 ? -4.829 -2.612 -10.323 1.00 76.88 264 ILE A N 1
ATOM 2069 C CA . ILE A 1 264 ? -4.165 -1.607 -11.169 1.00 76.88 264 ILE A CA 1
ATOM 2070 C C . ILE A 1 264 ? -2.899 -2.182 -11.808 1.00 76.88 264 ILE A C 1
ATOM 2072 O O . ILE A 1 264 ? -2.669 -1.960 -12.991 1.00 76.88 264 ILE A O 1
ATOM 2076 N N . SER A 1 265 ? -2.097 -2.937 -11.049 1.00 67.06 265 SER A N 1
ATOM 2077 C CA . SER A 1 265 ? -0.863 -3.548 -11.568 1.00 67.06 265 SER A CA 1
ATOM 2078 C C . SER A 1 265 ? -1.100 -4.588 -12.668 1.00 67.06 265 SER A C 1
ATOM 2080 O O . SER A 1 265 ? -0.163 -4.955 -13.369 1.00 67.06 265 SER A O 1
ATOM 2082 N N . LEU A 1 266 ? -2.346 -5.050 -12.809 1.00 73.56 266 LEU A N 1
ATOM 2083 C CA . LEU A 1 266 ? -2.793 -5.987 -13.834 1.00 73.56 266 LEU A CA 1
ATOM 2084 C C . LEU A 1 266 ? -3.438 -5.287 -15.039 1.00 73.56 266 LEU A C 1
ATOM 2086 O O . LEU A 1 266 ? -3.788 -5.962 -16.003 1.00 73.56 266 LEU A O 1
ATOM 2090 N N . MET A 1 267 ? -3.639 -3.963 -15.001 1.00 66.81 267 MET A N 1
ATOM 2091 C CA . MET A 1 267 ? -4.182 -3.259 -16.159 1.00 66.81 267 MET A CA 1
ATOM 2092 C C . MET A 1 267 ? -3.154 -3.201 -17.294 1.00 66.81 267 MET A C 1
ATOM 2094 O O . MET A 1 267 ? -1.969 -2.982 -17.023 1.00 66.81 267 MET A O 1
ATOM 2098 N N . PRO A 1 268 ? -3.597 -3.318 -18.558 1.00 59.91 268 PRO A N 1
ATOM 2099 C CA . PRO A 1 268 ? -2.735 -3.018 -19.689 1.00 59.91 268 PRO A CA 1
ATOM 2100 C C . PRO A 1 268 ? -2.244 -1.571 -19.574 1.00 59.91 268 PRO A C 1
ATOM 2102 O O . PRO A 1 268 ? -3.006 -0.654 -19.253 1.00 59.91 268 PRO A O 1
ATOM 2105 N N . VAL A 1 269 ? -0.948 -1.368 -19.796 1.00 56.09 269 VAL A N 1
ATOM 2106 C CA . VAL A 1 269 ? -0.379 -0.024 -19.887 1.00 56.09 269 VAL A CA 1
ATOM 2107 C C . VAL A 1 269 ? -0.829 0.541 -21.231 1.00 56.09 269 VAL A C 1
ATOM 2109 O O . VAL A 1 269 ? -0.313 0.135 -22.267 1.00 56.09 269 VAL A O 1
ATOM 2112 N N . GLU A 1 270 ? -1.808 1.446 -21.226 1.00 54.81 270 GLU A N 1
ATOM 2113 C CA . GLU A 1 270 ? -2.177 2.192 -22.431 1.00 54.81 270 GLU A CA 1
ATOM 2114 C C . GLU A 1 270 ? -0.992 3.074 -22.839 1.00 54.81 270 GLU A C 1
ATOM 2116 O O . GLU A 1 270 ? -0.629 4.030 -22.149 1.00 54.81 270 GLU A O 1
ATOM 2121 N N . ILE A 1 271 ? -0.357 2.722 -23.952 1.00 65.69 271 ILE A N 1
ATOM 2122 C CA . ILE A 1 271 ? 0.703 3.509 -24.570 1.00 65.69 271 ILE A CA 1
ATOM 2123 C C . ILE A 1 271 ? 0.103 4.101 -25.839 1.00 65.69 271 ILE A C 1
ATOM 2125 O O . ILE A 1 271 ? -0.269 3.374 -26.756 1.00 65.69 271 ILE A O 1
ATOM 2129 N N . GLU A 1 272 ? -0.016 5.427 -25.899 1.00 64.38 272 GLU A N 1
ATOM 2130 C CA . GLU A 1 272 ? -0.435 6.095 -27.129 1.00 64.38 272 GLU A CA 1
ATOM 2131 C C . GLU A 1 272 ? 0.666 5.955 -28.185 1.00 64.38 272 GLU A C 1
ATOM 2133 O O . GLU A 1 272 ? 1.768 6.486 -28.029 1.00 64.38 272 GLU A O 1
ATOM 2138 N N . HIS A 1 273 ? 0.374 5.253 -29.279 1.00 70.94 273 HIS A N 1
ATOM 2139 C CA . HIS A 1 273 ? 1.292 5.148 -30.404 1.00 70.94 273 HIS A CA 1
ATOM 2140 C C . HIS A 1 273 ? 0.536 4.974 -31.732 1.00 70.94 273 HIS A C 1
ATOM 2142 O O . HIS A 1 273 ? -0.595 4.496 -31.781 1.00 70.94 273 HIS A O 1
ATOM 2148 N N . ASP A 1 274 ? 1.145 5.399 -32.839 1.00 72.25 274 ASP A N 1
ATOM 2149 C CA . ASP A 1 274 ? 0.525 5.452 -34.176 1.00 72.25 274 ASP A CA 1
ATOM 2150 C C . ASP A 1 274 ? 0.864 4.232 -35.058 1.00 72.25 274 ASP A C 1
ATOM 2152 O O . ASP A 1 274 ? 0.701 4.253 -36.283 1.00 72.25 274 ASP A O 1
ATOM 2156 N N . GLY A 1 275 ? 1.372 3.167 -34.433 1.00 70.75 275 GLY A N 1
ATOM 2157 C CA . GLY A 1 275 ? 1.890 1.971 -35.106 1.00 70.75 275 GLY A CA 1
ATOM 2158 C C . GLY A 1 275 ? 3.207 2.189 -35.863 1.00 70.75 275 GLY A C 1
ATOM 2159 O O . GLY A 1 275 ? 3.677 1.278 -36.549 1.00 70.75 275 GLY A O 1
ATOM 2160 N N . THR A 1 276 ? 3.815 3.375 -35.759 1.00 79.75 276 THR A N 1
ATOM 2161 C CA . THR A 1 276 ? 5.136 3.673 -36.321 1.00 79.75 276 THR A CA 1
ATOM 2162 C C . THR A 1 276 ? 6.144 3.887 -35.202 1.00 79.75 276 THR A C 1
ATOM 2164 O O . THR A 1 276 ? 5.826 4.457 -34.163 1.00 79.75 276 THR A O 1
ATOM 2167 N N . PHE A 1 277 ? 7.402 3.512 -35.425 1.00 81.38 277 PHE A N 1
ATOM 2168 C CA . PHE A 1 277 ? 8.471 3.731 -34.443 1.00 81.38 277 PHE A CA 1
ATOM 2169 C C . PHE A 1 277 ? 8.750 5.222 -34.152 1.00 81.38 277 PHE A C 1
ATOM 2171 O O . PHE A 1 277 ? 9.523 5.532 -33.248 1.00 81.38 277 PHE A O 1
ATOM 2178 N N . ALA A 1 278 ? 8.095 6.160 -34.850 1.00 81.19 278 ALA A N 1
ATOM 2179 C CA . ALA A 1 278 ? 8.171 7.587 -34.542 1.00 81.19 278 ALA A CA 1
ATOM 2180 C C . ALA A 1 278 ? 7.557 7.933 -33.173 1.00 81.19 278 ALA A C 1
ATOM 2182 O O . ALA A 1 278 ? 8.010 8.873 -32.524 1.00 81.19 278 ALA A O 1
ATOM 2183 N N . SER A 1 279 ? 6.566 7.165 -32.706 1.00 85.50 279 SER A N 1
ATOM 2184 C CA . SER A 1 279 ? 5.974 7.337 -31.372 1.00 85.50 279 SER A CA 1
ATOM 2185 C C . SER A 1 279 ? 6.736 6.596 -30.263 1.00 85.50 279 SER A C 1
ATOM 2187 O O . SER A 1 279 ? 6.502 6.858 -29.084 1.00 85.50 279 SER A O 1
ATOM 2189 N N . LEU A 1 280 ? 7.709 5.743 -30.608 1.00 88.62 280 LEU A N 1
ATOM 2190 C CA . LEU A 1 280 ? 8.566 5.067 -29.629 1.00 88.62 280 LEU A CA 1
ATOM 2191 C C . LEU A 1 280 ? 9.570 6.029 -28.977 1.00 88.62 280 LEU A C 1
ATOM 2193 O O . LEU A 1 280 ? 9.810 5.933 -27.777 1.00 88.62 280 LEU A O 1
ATOM 2197 N N . GLU A 1 281 ? 10.154 6.964 -29.734 1.00 90.44 281 GLU A N 1
ATOM 2198 C CA . GLU A 1 281 ? 11.113 7.936 -29.185 1.00 90.44 281 GLU A CA 1
ATOM 2199 C C . GLU A 1 281 ? 10.535 8.765 -28.024 1.00 90.44 281 GLU A C 1
ATOM 2201 O O . GLU A 1 281 ? 11.129 8.730 -26.945 1.00 90.44 281 GLU A O 1
ATOM 2206 N N . PRO A 1 282 ? 9.397 9.479 -28.168 1.00 89.00 282 PRO A N 1
ATOM 2207 C CA . PRO A 1 282 ? 8.835 10.248 -27.057 1.00 89.00 282 PRO A CA 1
ATOM 2208 C C . PRO A 1 282 ? 8.447 9.360 -25.865 1.00 89.00 282 PRO A C 1
ATOM 2210 O O . PRO A 1 282 ? 8.665 9.760 -24.723 1.00 89.00 282 PRO A O 1
ATOM 2213 N N . TYR A 1 283 ? 7.960 8.139 -26.110 1.00 89.44 283 TYR A N 1
ATOM 2214 C CA . TYR A 1 283 ? 7.681 7.165 -25.051 1.00 89.44 283 TYR A CA 1
ATOM 2215 C C . TYR A 1 283 ? 8.951 6.758 -24.283 1.00 89.44 283 TYR A C 1
ATOM 2217 O O . TYR A 1 283 ? 8.966 6.762 -23.051 1.00 89.44 283 TYR A O 1
ATOM 2225 N N . LEU A 1 284 ? 10.048 6.452 -24.984 1.00 89.81 284 LEU A N 1
ATOM 2226 C CA . LEU A 1 284 ? 11.318 6.106 -24.346 1.00 89.81 284 LEU A CA 1
ATOM 2227 C C . LEU A 1 284 ? 11.921 7.293 -23.596 1.00 89.81 284 LEU A C 1
ATOM 2229 O O . LEU A 1 284 ? 12.441 7.094 -22.502 1.00 89.81 284 LEU A O 1
ATOM 2233 N N . LYS A 1 285 ? 11.824 8.521 -24.123 1.00 91.19 285 LYS A N 1
ATOM 2234 C CA . LYS A 1 285 ? 12.283 9.736 -23.423 1.00 91.19 285 LYS A CA 1
ATOM 2235 C C . LYS A 1 285 ? 11.610 9.898 -22.061 1.00 91.19 285 LYS A C 1
ATOM 2237 O O . LYS A 1 285 ? 12.294 10.201 -21.079 1.00 91.19 285 LYS A O 1
ATOM 2242 N N . ASP A 1 286 ? 10.303 9.649 -22.006 1.00 86.56 286 ASP A N 1
ATOM 2243 C CA . ASP A 1 286 ? 9.512 9.661 -20.775 1.00 86.56 286 ASP A CA 1
ATOM 2244 C C . ASP A 1 286 ? 9.940 8.536 -19.820 1.00 86.56 286 ASP A C 1
ATOM 2246 O O . ASP A 1 286 ? 10.339 8.792 -18.681 1.00 86.56 286 ASP A O 1
ATOM 2250 N N . LYS A 1 287 ? 9.949 7.282 -20.288 1.00 85.38 287 LYS A N 1
ATOM 2251 C CA . LYS A 1 287 ? 10.185 6.122 -19.413 1.00 85.38 287 LYS A CA 1
ATOM 2252 C C . LYS A 1 287 ? 11.631 5.955 -18.957 1.00 85.38 287 LYS A C 1
ATOM 2254 O O . LYS A 1 287 ? 11.862 5.690 -17.778 1.00 85.38 287 LYS A O 1
ATOM 2259 N N . VAL A 1 288 ? 12.614 6.211 -19.820 1.00 85.25 288 VAL A N 1
ATOM 2260 C CA . VAL A 1 288 ? 14.044 6.261 -19.444 1.00 85.25 288 VAL A CA 1
ATOM 2261 C C . VAL A 1 288 ? 14.301 7.389 -18.441 1.00 85.25 288 VAL A C 1
ATOM 2263 O O . VAL A 1 288 ? 15.126 7.239 -17.536 1.00 85.25 288 VAL A O 1
ATOM 2266 N N . GLY A 1 289 ? 13.565 8.496 -18.581 1.00 81.38 289 GLY A N 1
ATOM 2267 C CA . GLY A 1 289 ? 13.569 9.637 -17.671 1.00 81.38 289 GLY A CA 1
ATOM 2268 C C . GLY A 1 289 ? 12.767 9.452 -16.387 1.00 81.38 289 GLY A C 1
ATOM 2269 O O . GLY A 1 289 ? 12.715 10.382 -15.587 1.00 81.38 289 GLY A O 1
ATOM 2270 N N . GLN A 1 290 ? 12.117 8.303 -16.175 1.00 77.12 290 GLN A N 1
ATOM 2271 C CA . GLN A 1 290 ? 11.203 8.096 -15.044 1.00 77.12 290 GLN A CA 1
ATOM 2272 C C . GLN A 1 290 ? 10.185 9.247 -14.911 1.00 77.12 290 GLN A C 1
ATOM 2274 O O . GLN A 1 290 ? 9.971 9.764 -13.817 1.00 77.12 290 GLN A O 1
ATOM 2279 N N . GLU A 1 291 ? 9.623 9.686 -16.041 1.00 76.88 291 GLU A N 1
ATOM 2280 C CA . GLU A 1 291 ? 8.642 10.780 -16.137 1.00 76.88 291 GLU A CA 1
ATOM 2281 C C . GLU A 1 291 ? 9.210 12.177 -15.802 1.00 76.88 291 GLU A C 1
ATOM 2283 O O . GLU A 1 291 ? 8.469 13.130 -15.561 1.00 76.88 291 GLU A O 1
ATOM 2288 N N . ASN A 1 292 ? 10.542 12.334 -15.815 1.00 71.62 292 ASN A N 1
ATOM 2289 C CA . ASN A 1 292 ? 11.220 13.625 -15.669 1.00 71.62 292 ASN A CA 1
ATOM 2290 C C . ASN A 1 292 ? 11.672 14.196 -17.023 1.00 71.62 292 ASN A C 1
ATOM 2292 O O . ASN A 1 292 ? 12.321 13.524 -17.828 1.00 71.62 292 ASN A O 1
ATOM 2296 N N . GLU A 1 293 ? 11.431 15.494 -17.227 1.00 77.88 293 GLU A N 1
ATOM 2297 C CA . GLU A 1 293 ? 11.833 16.243 -18.431 1.00 77.88 293 GLU A CA 1
ATOM 2298 C C . GLU A 1 293 ? 13.332 16.610 -18.477 1.00 77.88 293 GLU A C 1
ATOM 2300 O O . GLU A 1 293 ? 13.784 17.240 -19.427 1.00 77.88 293 GLU A O 1
ATOM 2305 N N . GLY A 1 294 ? 14.123 16.264 -17.459 1.00 80.81 294 GLY A N 1
ATOM 2306 C CA . GLY A 1 294 ? 15.553 16.582 -17.385 1.00 80.81 294 GLY A CA 1
ATOM 2307 C C . GLY A 1 294 ? 16.419 15.341 -17.169 1.00 80.81 294 GLY A C 1
ATOM 2308 O O . GLY A 1 294 ? 15.874 14.283 -16.856 1.00 80.81 294 GLY A O 1
ATOM 2309 N N . PRO A 1 295 ? 17.759 15.470 -17.284 1.00 87.25 295 PRO A N 1
ATOM 2310 C CA . PRO A 1 295 ? 18.672 14.355 -17.072 1.00 87.25 295 PRO A CA 1
ATOM 2311 C C . PRO A 1 295 ? 18.424 13.668 -15.732 1.00 87.25 295 PRO A C 1
ATOM 2313 O O . PRO A 1 295 ? 18.291 14.329 -14.698 1.00 87.25 295 PRO A O 1
ATOM 2316 N N . VAL A 1 296 ? 18.404 12.340 -15.751 1.00 83.94 296 VAL A N 1
ATOM 2317 C CA . VAL A 1 296 ? 18.187 11.513 -14.561 1.00 83.94 296 VAL A CA 1
ATOM 2318 C C . VAL A 1 296 ? 19.447 10.757 -14.189 1.00 83.94 296 VAL A C 1
ATOM 2320 O O . VAL A 1 296 ? 20.274 10.457 -15.042 1.00 83.94 296 VAL A O 1
ATOM 2323 N N . VAL A 1 297 ? 19.602 10.431 -12.910 1.00 85.25 297 VAL A N 1
ATOM 2324 C CA . VAL A 1 297 ? 20.712 9.596 -12.446 1.00 85.25 297 VAL A CA 1
ATOM 2325 C C . VAL A 1 297 ? 20.221 8.166 -12.314 1.00 85.25 297 VAL A C 1
ATOM 2327 O O . VAL A 1 297 ? 19.354 7.861 -11.495 1.00 85.25 297 VAL A O 1
ATOM 2330 N N . TRP A 1 298 ? 20.779 7.285 -13.131 1.00 82.94 298 TRP A N 1
ATOM 2331 C CA . TRP A 1 298 ? 20.635 5.849 -12.979 1.00 82.94 298 TRP A CA 1
ATOM 2332 C C . TRP A 1 298 ? 21.662 5.342 -11.975 1.00 82.94 298 TRP A C 1
ATOM 2334 O O . TRP A 1 298 ? 22.801 5.803 -11.945 1.00 82.94 298 TRP A O 1
ATOM 2344 N N . ASN A 1 299 ? 21.249 4.377 -11.160 1.00 77.81 299 ASN A N 1
ATOM 2345 C CA . ASN A 1 299 ? 22.081 3.764 -10.135 1.00 77.81 299 ASN A CA 1
ATOM 2346 C C . ASN A 1 299 ? 22.097 2.252 -10.339 1.00 77.81 299 ASN A C 1
ATOM 2348 O O . ASN A 1 299 ? 21.039 1.631 -10.444 1.00 77.81 299 ASN A O 1
ATOM 2352 N N . TYR A 1 300 ? 23.288 1.657 -10.394 1.00 70.94 300 TYR A N 1
ATOM 2353 C CA . TYR A 1 300 ? 23.443 0.213 -10.532 1.00 70.94 300 TYR A CA 1
ATOM 2354 C C . TYR A 1 300 ? 24.722 -0.272 -9.854 1.00 70.94 300 TYR A C 1
ATOM 2356 O O . TYR A 1 300 ? 25.819 0.178 -10.171 1.00 70.94 300 TYR A O 1
ATOM 2364 N N . MET A 1 301 ? 24.585 -1.202 -8.902 1.00 69.88 301 MET A N 1
ATOM 2365 C CA . MET A 1 301 ? 25.704 -1.781 -8.139 1.00 69.88 301 MET A CA 1
ATOM 2366 C C . MET A 1 301 ? 26.637 -0.732 -7.495 1.00 69.88 301 MET A C 1
ATOM 2368 O O . MET A 1 301 ? 27.840 -0.952 -7.374 1.00 69.88 301 MET A O 1
ATOM 2372 N N . GLY A 1 302 ? 26.081 0.411 -7.075 1.00 67.75 302 GLY A N 1
ATOM 2373 C CA . GLY A 1 302 ? 26.842 1.526 -6.496 1.00 67.75 302 GLY A CA 1
ATOM 2374 C C . GLY A 1 302 ? 27.574 2.410 -7.513 1.00 67.75 302 GLY A C 1
ATOM 2375 O O . GLY A 1 302 ? 28.312 3.300 -7.103 1.00 67.75 302 GLY A O 1
ATOM 2376 N N . SER A 1 303 ? 27.380 2.172 -8.811 1.00 72.75 303 SER A N 1
ATOM 2377 C CA . SER A 1 303 ? 27.798 3.051 -9.903 1.00 72.75 303 SER A CA 1
ATOM 2378 C C . SER A 1 303 ? 26.659 4.022 -10.226 1.00 72.75 303 SER A C 1
ATOM 2380 O O . SER A 1 303 ? 25.497 3.606 -10.274 1.00 72.75 303 SER A O 1
ATOM 2382 N N . GLU A 1 304 ? 26.987 5.294 -10.451 1.00 81.81 304 GLU A N 1
ATOM 2383 C CA . GLU A 1 304 ? 26.037 6.336 -10.856 1.00 81.81 304 GLU A CA 1
ATOM 2384 C C . GLU A 1 304 ? 26.277 6.712 -12.321 1.00 81.81 304 GLU A C 1
ATOM 2386 O O . GLU A 1 304 ? 27.419 6.889 -12.756 1.00 81.81 304 GLU A O 1
ATOM 2391 N N . LEU A 1 305 ? 25.199 6.863 -13.084 1.00 88.19 305 LEU A N 1
ATOM 2392 C CA . LEU A 1 305 ? 25.257 7.264 -14.481 1.00 88.19 305 LEU A CA 1
ATOM 2393 C C . LEU A 1 305 ? 24.184 8.307 -14.762 1.00 88.19 305 LEU A C 1
ATOM 2395 O O . LEU A 1 305 ? 22.992 8.041 -14.636 1.00 88.19 305 LEU A O 1
ATOM 2399 N N . VAL A 1 306 ? 24.597 9.502 -15.165 1.00 90.62 306 VAL A N 1
ATOM 2400 C CA . VAL A 1 306 ? 23.674 10.522 -15.659 1.00 90.62 306 VAL A CA 1
ATOM 2401 C C . VAL A 1 306 ? 23.195 10.092 -17.038 1.00 90.62 306 VAL A C 1
ATOM 2403 O O . VAL A 1 306 ? 24.006 9.835 -17.921 1.00 90.62 306 VAL A O 1
ATOM 2406 N N . VAL A 1 307 ? 21.887 10.040 -17.236 1.00 91.88 307 VAL A N 1
ATOM 2407 C CA . VAL A 1 307 ? 21.233 9.714 -18.499 1.00 91.88 307 VAL A CA 1
ATOM 2408 C C . VAL A 1 307 ? 20.498 10.955 -18.985 1.00 91.88 307 VAL A C 1
ATOM 2410 O O . VAL A 1 307 ? 19.546 11.415 -18.355 1.00 91.88 307 VAL A O 1
ATOM 2413 N N . ASN A 1 308 ? 20.938 11.506 -20.115 1.00 92.88 308 ASN A N 1
ATOM 2414 C CA . ASN A 1 308 ? 20.297 12.653 -20.755 1.00 92.88 308 ASN A CA 1
ATOM 2415 C C . ASN A 1 308 ? 19.156 12.143 -21.638 1.00 92.88 308 ASN A C 1
ATOM 2417 O O . ASN A 1 308 ? 19.267 12.064 -22.860 1.00 92.88 308 ASN A O 1
ATOM 2421 N N . ASN A 1 309 ? 18.060 11.748 -20.993 1.00 89.62 309 ASN A N 1
ATOM 2422 C CA . ASN A 1 309 ? 16.898 11.139 -21.634 1.00 89.62 309 ASN A CA 1
ATOM 2423 C C . ASN A 1 309 ? 16.308 12.006 -22.754 1.00 89.62 309 ASN A C 1
ATOM 2425 O O . ASN A 1 309 ? 15.907 11.463 -23.772 1.00 89.62 309 ASN A O 1
ATOM 2429 N N . GLN A 1 310 ? 16.299 13.335 -22.621 1.00 91.88 310 GLN A N 1
ATOM 2430 C CA . GLN A 1 310 ? 15.733 14.221 -23.648 1.00 91.88 310 GLN A CA 1
ATOM 2431 C C . GLN A 1 310 ? 16.513 14.227 -24.970 1.00 91.88 310 GLN A C 1
ATOM 2433 O O . GLN A 1 310 ? 15.928 14.483 -26.025 1.00 91.88 310 GLN A O 1
ATOM 2438 N N . ASP A 1 311 ? 17.799 13.880 -24.924 1.00 93.19 311 ASP A N 1
ATOM 2439 C CA . ASP A 1 311 ? 18.679 13.798 -26.091 1.00 93.19 311 ASP A CA 1
ATOM 2440 C C . ASP A 1 311 ? 18.763 12.365 -26.659 1.00 93.19 311 ASP A C 1
ATOM 2442 O O . ASP A 1 311 ? 19.598 12.080 -27.520 1.00 93.19 311 ASP A O 1
ATOM 2446 N N . LEU A 1 312 ? 17.914 11.446 -26.176 1.00 94.00 312 LEU A N 1
ATOM 2447 C CA . LEU A 1 312 ? 17.768 10.100 -26.728 1.00 94.00 312 LEU A CA 1
ATOM 2448 C C . LEU A 1 312 ? 17.275 10.177 -28.179 1.00 94.00 312 LEU A C 1
ATOM 2450 O O . LEU A 1 312 ? 16.333 10.906 -28.487 1.00 94.00 312 LEU A O 1
ATOM 2454 N N . GLU A 1 313 ? 17.889 9.391 -29.059 1.00 94.56 313 GLU A N 1
ATOM 2455 C CA . GLU A 1 313 ? 17.512 9.283 -30.471 1.00 94.56 313 GLU A CA 1
ATOM 2456 C C . GLU A 1 313 ? 17.099 7.842 -30.786 1.00 94.56 313 GLU A C 1
ATOM 2458 O O . GLU A 1 313 ? 17.836 6.907 -30.458 1.00 94.56 313 GLU A O 1
ATOM 2463 N N . VAL A 1 314 ? 15.969 7.662 -31.475 1.00 92.94 314 VAL A N 1
ATOM 2464 C CA . VAL A 1 314 ? 15.559 6.361 -32.026 1.00 92.94 314 VAL A CA 1
ATOM 2465 C C . VAL A 1 314 ? 15.630 6.411 -33.548 1.00 92.94 314 VAL A C 1
ATOM 2467 O O . VAL A 1 314 ? 15.051 7.287 -34.187 1.00 92.94 314 VAL A O 1
ATOM 2470 N N . LYS A 1 315 ? 16.339 5.459 -34.156 1.00 91.12 315 LYS A N 1
ATOM 2471 C CA . LYS A 1 315 ? 16.456 5.325 -35.612 1.00 91.12 315 LYS A CA 1
ATOM 2472 C C . LYS A 1 315 ? 16.136 3.908 -36.032 1.00 91.12 315 LYS A C 1
ATOM 2474 O O . LYS A 1 315 ? 16.711 2.956 -35.516 1.00 91.12 315 LYS A O 1
ATOM 2479 N N . LEU A 1 316 ? 15.261 3.789 -37.016 1.00 86.94 316 LEU A N 1
ATOM 2480 C CA . LEU A 1 316 ? 14.935 2.523 -37.644 1.00 86.94 316 LEU A CA 1
ATOM 2481 C C . LEU A 1 316 ? 15.633 2.448 -39.002 1.00 86.94 316 LEU A C 1
ATOM 2483 O O . LEU A 1 316 ? 15.345 3.260 -39.880 1.00 86.94 316 LEU A O 1
ATOM 2487 N N . ASN A 1 317 ? 16.557 1.501 -39.155 1.00 84.75 317 ASN A N 1
ATOM 2488 C CA . ASN A 1 317 ? 17.275 1.253 -40.404 1.00 84.75 317 ASN A CA 1
ATOM 2489 C C . ASN A 1 317 ? 16.946 -0.163 -40.881 1.00 84.75 317 ASN A C 1
ATOM 2491 O O . ASN A 1 317 ? 17.443 -1.135 -40.319 1.00 84.75 317 ASN A O 1
ATOM 2495 N N . ASP A 1 318 ? 16.108 -0.277 -41.908 1.00 81.94 318 ASP A N 1
ATOM 2496 C CA . ASP A 1 318 ? 15.576 -1.550 -42.405 1.00 81.94 318 ASP A CA 1
ATOM 2497 C C . ASP A 1 318 ? 14.905 -2.375 -41.293 1.00 81.94 318 ASP A C 1
ATOM 2499 O O . ASP A 1 318 ? 13.765 -2.082 -40.951 1.00 81.94 318 ASP A O 1
ATOM 2503 N N . ARG A 1 319 ? 15.611 -3.363 -40.722 1.00 81.44 319 ARG A N 1
ATOM 2504 C CA . ARG A 1 319 ? 15.170 -4.242 -39.616 1.00 81.44 319 ARG A CA 1
ATOM 2505 C C . ARG A 1 319 ? 15.799 -3.913 -38.259 1.00 81.44 319 ARG A C 1
ATOM 2507 O O . ARG A 1 319 ? 15.451 -4.512 -37.247 1.00 81.44 319 ARG A O 1
ATOM 2514 N N . GLU A 1 320 ? 16.747 -2.982 -38.233 1.00 86.50 320 GLU A N 1
ATOM 2515 C CA . GLU A 1 320 ? 17.523 -2.655 -37.041 1.00 86.50 320 GLU A CA 1
ATOM 2516 C C . GLU A 1 320 ? 16.975 -1.406 -36.352 1.00 86.50 320 GLU A C 1
ATOM 2518 O O . GLU A 1 320 ? 17.022 -0.289 -36.884 1.00 86.50 320 GLU A O 1
ATOM 2523 N N . LEU A 1 321 ? 16.508 -1.594 -35.121 1.00 89.00 321 LEU A N 1
ATOM 2524 C CA . LEU A 1 321 ? 16.173 -0.513 -34.211 1.00 89.00 321 LEU A CA 1
ATOM 2525 C C . LEU A 1 321 ? 17.435 -0.070 -33.474 1.00 89.00 321 LEU A C 1
ATOM 2527 O O . LEU A 1 321 ? 17.980 -0.801 -32.648 1.00 89.00 321 LEU A O 1
ATOM 2531 N N . ASN A 1 322 ? 17.881 1.144 -33.772 1.00 92.06 322 ASN A N 1
ATOM 2532 C CA . ASN A 1 322 ? 19.040 1.779 -33.167 1.00 92.06 322 ASN A CA 1
ATOM 2533 C C . ASN A 1 322 ? 18.583 2.839 -32.164 1.00 92.06 322 ASN A C 1
ATOM 2535 O O . ASN A 1 322 ? 17.860 3.768 -32.525 1.00 92.06 322 ASN A O 1
ATOM 2539 N N . ILE A 1 323 ? 19.015 2.714 -30.914 1.00 94.06 323 ILE A N 1
ATOM 2540 C CA . ILE A 1 323 ? 18.683 3.642 -29.831 1.00 94.06 323 ILE A CA 1
ATOM 2541 C C . ILE A 1 323 ? 19.988 4.214 -29.287 1.00 94.06 323 ILE A C 1
ATOM 2543 O O . ILE A 1 323 ? 20.809 3.478 -28.747 1.00 94.06 323 ILE A O 1
ATOM 2547 N N . SER A 1 324 ? 20.172 5.525 -29.438 1.00 95.75 324 SER A N 1
ATOM 2548 C CA . SER A 1 324 ? 21.357 6.269 -28.995 1.00 95.75 324 SER A CA 1
ATOM 2549 C C . SER A 1 324 ? 20.995 7.084 -27.761 1.00 95.75 324 SER A C 1
ATOM 2551 O O . SER A 1 324 ? 20.199 8.018 -27.859 1.00 95.75 324 SER A O 1
ATOM 2553 N N . ILE A 1 325 ? 21.619 6.792 -26.623 1.00 95.88 325 ILE A N 1
ATOM 2554 C CA . ILE A 1 325 ? 21.343 7.455 -25.345 1.00 95.88 325 ILE A CA 1
ATOM 2555 C C . ILE A 1 325 ? 22.599 8.195 -24.876 1.00 95.88 325 ILE A C 1
ATOM 2557 O O . ILE A 1 325 ? 23.612 7.550 -24.594 1.00 95.88 325 ILE A O 1
ATOM 2561 N N . PRO A 1 326 ? 22.583 9.535 -24.771 1.00 96.56 326 PRO A N 1
ATOM 2562 C CA . PRO A 1 326 ? 23.711 10.268 -24.213 1.00 96.56 326 PRO A CA 1
ATOM 2563 C C . PRO A 1 326 ? 23.763 10.101 -22.697 1.00 96.56 326 PRO A C 1
ATOM 2565 O O . PRO A 1 326 ? 22.807 10.403 -21.981 1.00 96.56 326 PRO A O 1
ATOM 2568 N N . VAL A 1 327 ? 24.908 9.661 -22.195 1.00 95.31 327 VAL A N 1
ATOM 2569 C CA . VAL A 1 327 ? 25.140 9.394 -20.777 1.00 95.31 327 VAL A CA 1
ATOM 2570 C C . VAL A 1 327 ? 26.400 10.094 -20.295 1.00 95.31 327 VAL A C 1
ATOM 2572 O O . VAL A 1 327 ? 27.237 10.503 -21.100 1.00 95.31 327 VAL A O 1
ATOM 2575 N N . ALA A 1 328 ? 26.545 10.254 -18.984 1.00 93.56 328 ALA A N 1
ATOM 2576 C CA . ALA A 1 328 ? 27.775 10.752 -18.396 1.00 93.56 328 ALA A CA 1
ATOM 2577 C C . ALA A 1 328 ? 28.047 10.191 -17.002 1.00 93.56 328 ALA A C 1
ATOM 2579 O O . ALA A 1 328 ? 27.145 10.101 -16.172 1.00 93.56 328 ALA A O 1
ATOM 2580 N N . CYS A 1 329 ? 29.312 9.889 -16.719 1.00 90.69 329 CYS A N 1
ATOM 2581 C CA . CYS A 1 329 ? 29.806 9.695 -15.356 1.00 90.69 329 CYS A CA 1
ATOM 2582 C C . CYS A 1 329 ? 31.078 10.522 -15.119 1.00 90.69 329 CYS A C 1
ATOM 2584 O O . CYS A 1 329 ? 31.631 11.133 -16.039 1.00 90.69 329 CYS A O 1
ATOM 2586 N N . ASP A 1 330 ? 31.548 10.547 -13.876 1.00 87.75 330 ASP A N 1
ATOM 2587 C CA . ASP A 1 330 ? 32.762 11.255 -13.457 1.00 87.75 330 ASP A CA 1
ATOM 2588 C C . ASP A 1 330 ? 34.034 10.756 -14.167 1.00 87.75 330 ASP A C 1
ATOM 2590 O O . ASP A 1 330 ? 34.976 11.527 -14.358 1.00 87.75 330 ASP A O 1
ATOM 2594 N N . GLN A 1 331 ? 34.051 9.490 -14.590 1.00 87.12 331 GLN A N 1
ATOM 2595 C CA . GLN A 1 331 ? 35.201 8.850 -15.233 1.00 87.12 331 GLN A CA 1
ATOM 2596 C C . GLN A 1 331 ? 35.230 8.996 -16.760 1.00 87.12 331 GLN A C 1
ATOM 2598 O O . GLN A 1 331 ? 36.316 9.059 -17.334 1.00 87.12 331 GLN A O 1
ATOM 2603 N N . THR A 1 332 ? 34.072 9.048 -17.422 1.00 90.19 332 THR A N 1
ATOM 2604 C CA . THR A 1 332 ? 33.983 9.028 -18.899 1.00 90.19 332 THR A CA 1
ATOM 2605 C C . THR A 1 332 ? 33.590 10.374 -19.504 1.00 90.19 332 THR A C 1
ATOM 2607 O O . THR A 1 332 ? 33.797 10.600 -20.695 1.00 90.19 332 THR A O 1
ATOM 2610 N N . GLY A 1 333 ? 33.072 11.309 -18.699 1.00 91.12 333 GLY A N 1
ATOM 2611 C CA . GLY A 1 333 ? 32.444 12.514 -19.233 1.00 91.12 333 GLY A CA 1
ATOM 2612 C C . GLY A 1 333 ? 31.192 12.157 -20.036 1.00 91.12 333 GLY A C 1
ATOM 2613 O O . GLY A 1 333 ? 30.568 11.137 -19.774 1.00 91.12 333 GLY A O 1
ATOM 2614 N N . SER A 1 334 ? 30.795 12.995 -20.996 1.00 93.44 334 SER A N 1
ATOM 2615 C CA . SER A 1 334 ? 29.625 12.704 -21.830 1.00 93.44 334 SER A CA 1
ATOM 2616 C C . SER A 1 334 ? 29.992 11.784 -22.994 1.00 93.44 334 SER A C 1
ATOM 2618 O O . SER A 1 334 ? 30.808 12.147 -23.842 1.00 93.44 334 SER A O 1
ATOM 2620 N N . VAL A 1 335 ? 29.360 10.614 -23.040 1.00 95.50 335 VAL A N 1
ATOM 2621 C CA . VAL A 1 335 ? 29.501 9.608 -24.098 1.00 95.50 335 VAL A CA 1
ATOM 2622 C C . VAL A 1 335 ? 28.121 9.152 -24.571 1.00 95.50 335 VAL A C 1
ATOM 2624 O O . VAL A 1 335 ? 27.114 9.407 -23.913 1.00 95.50 335 VAL A O 1
ATOM 2627 N N . LYS A 1 336 ? 28.049 8.487 -25.724 1.00 94.94 336 LYS A N 1
ATOM 2628 C CA . LYS A 1 336 ? 26.813 7.849 -26.192 1.00 94.94 336 LYS A CA 1
ATOM 2629 C C . LYS A 1 336 ? 26.837 6.355 -25.869 1.00 94.94 336 LYS A C 1
ATOM 2631 O O . LYS A 1 336 ? 27.897 5.726 -25.872 1.00 94.94 336 LYS A O 1
ATOM 2636 N N . VAL A 1 337 ? 25.667 5.818 -25.553 1.00 94.44 337 VAL A N 1
ATOM 2637 C CA . VAL A 1 337 ? 25.387 4.386 -25.492 1.00 94.44 337 VAL A CA 1
ATOM 2638 C C . VAL A 1 337 ? 24.480 4.063 -26.664 1.00 94.44 337 VAL A C 1
ATOM 2640 O O . VAL A 1 337 ? 23.332 4.506 -26.683 1.00 94.44 337 VAL A O 1
ATOM 2643 N N . ASP A 1 338 ? 24.993 3.296 -27.618 1.00 93.31 338 ASP A N 1
ATOM 2644 C CA . ASP A 1 338 ? 24.223 2.849 -28.772 1.00 93.31 338 ASP A CA 1
ATOM 2645 C C . ASP A 1 338 ? 23.790 1.390 -28.575 1.00 93.31 338 ASP A C 1
ATOM 2647 O O . ASP A 1 338 ? 24.612 0.491 -28.353 1.00 93.31 338 ASP A O 1
ATOM 2651 N N . LEU A 1 339 ? 22.476 1.169 -28.634 1.00 91.94 339 LEU A N 1
ATOM 2652 C CA . LEU A 1 339 ? 21.841 -0.143 -28.629 1.00 91.94 339 LEU A CA 1
ATOM 2653 C C . LEU A 1 339 ? 21.295 -0.458 -30.017 1.00 91.94 339 LEU A C 1
ATOM 2655 O O . LEU A 1 339 ? 20.633 0.386 -30.621 1.00 91.94 339 LEU A O 1
ATOM 2659 N N . THR A 1 340 ? 21.496 -1.692 -30.472 1.00 88.81 340 THR A N 1
ATOM 2660 C CA . THR A 1 340 ? 20.937 -2.189 -31.733 1.00 88.81 340 THR A CA 1
ATOM 2661 C C . THR A 1 340 ? 20.146 -3.465 -31.473 1.00 88.81 340 THR A C 1
ATOM 2663 O O . THR A 1 340 ? 20.682 -4.434 -30.925 1.00 88.81 340 THR A O 1
ATOM 2666 N N . PHE A 1 341 ? 18.878 -3.463 -31.880 1.00 85.12 341 PHE A N 1
ATOM 2667 C CA . PHE A 1 341 ? 17.980 -4.614 -31.831 1.00 85.12 341 PHE A CA 1
ATOM 2668 C C . PHE A 1 341 ? 17.579 -5.002 -33.255 1.00 85.12 341 PHE A C 1
ATOM 2670 O O . PHE A 1 341 ? 17.063 -4.159 -33.989 1.00 85.12 341 PHE A O 1
ATOM 2677 N N . ASP A 1 342 ? 17.797 -6.260 -33.643 1.00 82.94 342 ASP A N 1
ATOM 2678 C CA . ASP A 1 342 ? 17.216 -6.804 -34.877 1.00 82.94 342 ASP A CA 1
ATOM 2679 C C . ASP A 1 342 ? 15.765 -7.206 -34.593 1.00 82.94 342 ASP A C 1
ATOM 2681 O O . ASP A 1 342 ? 15.518 -8.117 -33.799 1.00 82.94 342 ASP A O 1
ATOM 2685 N N . LEU A 1 343 ? 14.815 -6.493 -35.197 1.00 79.19 343 LEU A N 1
ATOM 2686 C CA . LEU A 1 343 ? 13.382 -6.714 -35.007 1.00 79.19 343 LEU A CA 1
ATOM 2687 C C . LEU A 1 343 ? 12.798 -7.749 -35.983 1.00 79.19 343 LEU A C 1
ATOM 2689 O O . LEU A 1 343 ? 11.593 -7.972 -35.953 1.00 79.19 343 LEU A O 1
ATOM 2693 N N . GLY A 1 344 ? 13.619 -8.376 -36.832 1.00 73.69 344 GLY A N 1
ATOM 2694 C CA . GLY A 1 344 ? 13.168 -9.393 -37.782 1.00 73.69 344 GLY A CA 1
ATOM 2695 C C . GLY A 1 344 ? 12.495 -8.829 -39.040 1.00 73.69 344 GLY A C 1
ATOM 2696 O O . GLY A 1 344 ? 12.457 -7.620 -39.278 1.00 73.69 344 GLY A O 1
ATOM 2697 N N . ASP A 1 345 ? 11.989 -9.734 -39.879 1.00 68.50 345 ASP A N 1
ATOM 2698 C CA . ASP A 1 345 ? 11.322 -9.439 -41.149 1.00 68.50 345 ASP A CA 1
ATOM 2699 C C . ASP A 1 345 ? 9.956 -10.137 -41.255 1.00 68.50 345 ASP A C 1
ATOM 2701 O O . ASP A 1 345 ? 9.607 -11.000 -40.450 1.00 68.50 345 ASP A O 1
ATOM 2705 N N . ASN A 1 346 ? 9.167 -9.760 -42.266 1.00 64.88 346 ASN A N 1
ATOM 2706 C CA . ASN A 1 346 ? 7.816 -10.292 -42.491 1.00 64.88 346 ASN A CA 1
ATOM 2707 C C . ASN A 1 346 ? 7.763 -11.813 -42.737 1.00 64.88 346 ASN A C 1
ATOM 2709 O O . ASN A 1 346 ? 6.670 -12.372 -42.791 1.00 64.88 346 ASN A O 1
ATOM 2713 N N . GLU A 1 347 ? 8.907 -12.479 -42.925 1.00 60.47 347 GLU A N 1
ATOM 2714 C CA . GLU A 1 347 ? 8.988 -13.929 -43.118 1.00 60.47 347 GLU A CA 1
ATOM 2715 C C . GLU A 1 347 ? 9.293 -14.677 -41.805 1.00 60.47 347 GLU A C 1
ATOM 2717 O O . GLU A 1 347 ? 9.052 -15.882 -41.730 1.00 60.47 347 GLU A O 1
ATOM 2722 N N . ASN A 1 348 ? 9.767 -13.982 -40.758 1.00 58.50 348 ASN A N 1
ATOM 2723 C CA . ASN A 1 348 ? 10.119 -14.549 -39.451 1.00 58.50 348 ASN A CA 1
ATOM 2724 C C . ASN A 1 348 ? 9.627 -13.666 -38.288 1.00 58.50 348 ASN A C 1
ATOM 2726 O O . ASN A 1 348 ? 10.421 -13.031 -37.593 1.00 58.50 348 ASN A O 1
ATOM 2730 N N . LEU A 1 349 ? 8.316 -13.677 -38.037 1.00 57.50 349 LEU A N 1
ATOM 2731 C CA . LEU A 1 349 ? 7.717 -13.068 -36.846 1.00 57.50 349 LEU A CA 1
ATOM 2732 C C . LEU A 1 349 ? 8.121 -13.889 -35.615 1.00 57.50 349 LEU A C 1
ATOM 2734 O O . LEU A 1 349 ? 7.644 -15.002 -35.411 1.00 57.50 349 LEU A O 1
ATOM 2738 N N . ASN A 1 350 ? 9.028 -13.368 -34.794 1.00 59.34 350 ASN A N 1
ATOM 2739 C CA . ASN A 1 350 ? 9.364 -13.981 -33.515 1.00 59.34 350 ASN A CA 1
ATOM 2740 C C . ASN A 1 350 ? 9.453 -12.908 -32.423 1.00 59.34 350 ASN A C 1
ATOM 2742 O O . ASN A 1 350 ? 9.671 -11.731 -32.692 1.00 59.34 350 ASN A O 1
ATOM 2746 N N . ARG A 1 351 ? 9.262 -13.312 -31.166 1.00 57.69 351 ARG A N 1
ATOM 2747 C CA . ARG A 1 351 ? 9.409 -12.414 -30.007 1.00 57.69 351 ARG A CA 1
ATOM 2748 C C . ARG A 1 351 ? 10.869 -12.289 -29.541 1.00 57.69 351 ARG A C 1
ATOM 2750 O O . ARG A 1 351 ? 11.165 -11.562 -28.595 1.00 57.69 351 ARG A O 1
ATOM 2757 N N . ILE A 1 352 ? 11.777 -13.034 -30.178 1.00 52.97 352 ILE A N 1
ATOM 2758 C CA . ILE A 1 352 ? 13.206 -13.077 -29.863 1.00 52.97 352 ILE A CA 1
ATOM 2759 C C . ILE A 1 352 ? 13.915 -12.117 -30.814 1.00 52.97 352 ILE A C 1
ATOM 2761 O O . ILE A 1 352 ? 14.572 -12.535 -31.768 1.00 52.97 352 ILE A O 1
ATOM 2765 N N . SER A 1 353 ? 13.823 -10.819 -30.525 1.00 57.81 353 SER A N 1
ATOM 2766 C CA . SER A 1 353 ? 14.794 -9.906 -31.116 1.00 57.81 353 SER A CA 1
ATOM 2767 C C . SER A 1 353 ? 16.181 -10.299 -30.611 1.00 57.81 353 SER A C 1
ATOM 2769 O O . SER A 1 353 ? 16.396 -10.579 -29.423 1.00 57.81 353 SER A O 1
ATOM 2771 N N . VAL A 1 354 ? 17.149 -10.360 -31.520 1.00 55.44 354 VAL A N 1
ATOM 2772 C CA . VAL A 1 354 ? 18.543 -10.492 -31.109 1.00 55.44 354 VAL A CA 1
ATOM 2773 C C . VAL A 1 354 ? 19.013 -9.082 -30.796 1.00 55.44 354 VAL A C 1
ATOM 2775 O O . VAL A 1 354 ? 19.450 -8.341 -31.675 1.00 55.44 354 VAL A O 1
ATOM 2778 N N . ALA A 1 355 ? 18.892 -8.688 -29.528 1.00 57.62 355 ALA A N 1
ATOM 2779 C CA . ALA A 1 355 ? 19.668 -7.567 -29.027 1.00 57.62 355 ALA A CA 1
ATOM 2780 C C . ALA A 1 355 ? 21.145 -7.894 -29.259 1.00 57.62 355 ALA A C 1
ATOM 2782 O O . ALA A 1 355 ? 21.597 -8.983 -28.885 1.00 57.62 355 ALA A O 1
ATOM 2783 N N . ASN A 1 356 ? 21.908 -6.976 -29.858 1.00 61.66 356 ASN A N 1
ATOM 2784 C CA . ASN A 1 356 ? 23.357 -7.116 -29.830 1.00 61.66 356 ASN A CA 1
ATOM 2785 C C . ASN A 1 356 ? 23.756 -7.176 -28.343 1.00 61.66 356 ASN A C 1
ATOM 2787 O O . ASN A 1 356 ? 23.477 -6.222 -27.613 1.00 61.66 356 ASN A O 1
ATOM 2791 N N . PRO A 1 357 ? 24.348 -8.283 -27.849 1.00 55.81 357 PRO A N 1
ATOM 2792 C CA . PRO A 1 357 ? 24.558 -8.497 -26.412 1.00 55.81 357 PRO A CA 1
ATOM 2793 C C . PRO A 1 357 ? 25.553 -7.504 -25.794 1.00 55.81 357 PRO A C 1
ATOM 2795 O O . PRO A 1 357 ? 25.853 -7.569 -24.602 1.00 55.81 357 PRO A O 1
ATOM 2798 N N . ILE A 1 358 ? 26.094 -6.611 -26.617 1.00 67.12 358 ILE A N 1
ATOM 2799 C CA . ILE A 1 358 ? 27.089 -5.618 -26.288 1.00 67.12 358 ILE A CA 1
ATOM 2800 C C . ILE A 1 358 ? 26.579 -4.261 -26.778 1.00 67.12 358 ILE A C 1
ATOM 2802 O O . ILE A 1 358 ? 26.357 -4.076 -27.975 1.00 67.12 358 ILE A O 1
ATOM 2806 N N . ILE A 1 359 ? 26.440 -3.306 -25.856 1.00 84.00 359 ILE A N 1
ATOM 2807 C CA . ILE A 1 359 ? 26.237 -1.898 -26.218 1.00 84.00 359 ILE A CA 1
ATOM 2808 C C . ILE A 1 359 ? 27.523 -1.333 -26.826 1.00 84.00 359 ILE A C 1
ATOM 2810 O O . ILE A 1 359 ? 28.624 -1.707 -26.409 1.00 84.00 359 ILE A O 1
ATOM 2814 N N . GLN A 1 360 ? 27.403 -0.404 -27.770 1.00 86.44 360 GLN A N 1
ATOM 2815 C CA . GLN A 1 360 ? 28.556 0.357 -28.249 1.00 86.44 360 GLN A CA 1
ATOM 2816 C C . GLN A 1 360 ? 28.680 1.624 -27.404 1.00 86.44 360 GLN A C 1
ATOM 2818 O O . GLN A 1 360 ? 27.816 2.497 -27.431 1.00 86.44 360 GLN A O 1
ATOM 2823 N N . SER A 1 361 ? 29.724 1.683 -26.580 1.00 89.06 361 SER A N 1
ATOM 2824 C CA . SER A 1 361 ? 30.011 2.811 -25.695 1.00 89.06 361 SER A CA 1
ATOM 2825 C C . SER A 1 361 ? 31.463 2.748 -25.206 1.00 89.06 361 SER A C 1
ATOM 2827 O O . SER A 1 361 ? 32.249 1.929 -25.683 1.00 89.06 361 SER A O 1
ATOM 2829 N N . ASP A 1 362 ? 31.819 3.607 -24.251 1.00 92.44 362 ASP A N 1
ATOM 2830 C CA . ASP A 1 362 ? 33.082 3.515 -23.520 1.00 92.44 362 ASP A CA 1
ATOM 2831 C C . ASP A 1 362 ? 33.202 2.166 -22.781 1.00 92.44 362 ASP A C 1
ATOM 2833 O O . ASP A 1 362 ? 32.212 1.635 -22.270 1.00 92.44 362 ASP A O 1
ATOM 2837 N N . GLU A 1 363 ? 34.417 1.614 -22.707 1.00 88.00 363 GLU A N 1
ATOM 2838 C CA . GLU A 1 363 ? 34.703 0.277 -22.163 1.00 88.00 363 GLU A CA 1
ATOM 2839 C C . GLU A 1 363 ? 34.240 0.133 -20.698 1.00 88.00 363 GLU A C 1
ATOM 2841 O O . GLU A 1 363 ? 33.744 -0.922 -20.283 1.00 88.00 363 GLU A O 1
ATOM 2846 N N . LEU A 1 364 ? 34.316 1.221 -19.920 1.00 86.19 364 LEU A N 1
ATOM 2847 C CA . LEU A 1 364 ? 33.825 1.265 -18.545 1.00 86.19 364 LEU A CA 1
ATOM 2848 C C . LEU A 1 364 ? 32.298 1.119 -18.500 1.00 86.19 364 LEU A C 1
ATOM 2850 O O . LEU A 1 364 ? 31.779 0.272 -17.766 1.00 86.19 364 LEU A O 1
ATOM 2854 N N . ILE A 1 365 ? 31.587 1.905 -19.313 1.00 87.94 365 ILE A N 1
ATOM 2855 C CA . ILE A 1 365 ? 30.122 1.869 -19.402 1.00 87.94 365 ILE A CA 1
ATOM 2856 C C . ILE A 1 365 ? 29.665 0.503 -19.908 1.00 87.94 365 ILE A C 1
ATOM 2858 O O . ILE A 1 365 ? 28.777 -0.112 -19.321 1.00 87.94 365 ILE A O 1
ATOM 2862 N N . GLN A 1 366 ? 30.331 -0.025 -20.932 1.00 86.25 366 GLN A N 1
ATOM 2863 C CA . GLN A 1 366 ? 30.064 -1.350 -21.471 1.00 86.25 366 GLN A CA 1
ATOM 2864 C C . GLN A 1 366 ? 30.204 -2.434 -20.391 1.00 86.25 366 GLN A C 1
ATOM 2866 O O . GLN A 1 366 ? 29.297 -3.247 -20.215 1.00 86.25 366 GLN A O 1
ATOM 2871 N N . SER A 1 367 ? 31.291 -2.441 -19.618 1.00 82.75 367 SER A N 1
ATOM 2872 C CA . SER A 1 367 ? 31.531 -3.492 -18.618 1.00 82.75 367 SER A CA 1
ATOM 2873 C C . SER A 1 367 ? 30.512 -3.509 -17.469 1.00 82.75 367 SER A C 1
ATOM 2875 O O . SER A 1 367 ? 30.177 -4.584 -16.969 1.00 82.75 367 SER A O 1
ATOM 2877 N N . GLN A 1 368 ? 30.005 -2.343 -17.058 1.00 81.94 368 GLN A N 1
ATOM 2878 C CA . GLN A 1 368 ? 29.138 -2.218 -15.882 1.00 81.94 368 GLN A CA 1
ATOM 2879 C C . GLN A 1 368 ? 27.649 -2.116 -16.222 1.00 81.94 368 GLN A C 1
ATOM 2881 O O . GLN A 1 368 ? 26.818 -2.621 -15.471 1.00 81.94 368 GLN A O 1
ATOM 2886 N N . TRP A 1 369 ? 27.303 -1.492 -17.349 1.00 84.00 369 TRP A N 1
ATOM 2887 C CA . TRP A 1 369 ? 25.934 -1.062 -17.640 1.00 84.00 369 TRP A CA 1
ATOM 2888 C C . TRP A 1 369 ? 25.292 -1.759 -18.843 1.00 84.00 369 TRP A C 1
ATOM 2890 O O . TRP A 1 369 ? 24.081 -1.621 -19.011 1.00 84.00 369 TRP A O 1
ATOM 2900 N N . SER A 1 370 ? 26.033 -2.548 -19.642 1.00 82.12 370 SER A N 1
ATOM 2901 C CA . SER A 1 370 ? 25.490 -3.215 -20.849 1.00 82.12 370 SER A CA 1
ATOM 2902 C C . SER A 1 370 ? 24.179 -3.948 -20.583 1.00 82.12 370 SER A C 1
ATOM 2904 O O . SER A 1 370 ? 23.179 -3.699 -21.250 1.00 82.12 370 SER A O 1
ATOM 2906 N N . LYS A 1 371 ? 24.171 -4.829 -19.577 1.00 77.62 371 LYS A N 1
ATOM 2907 C CA . LYS A 1 371 ? 22.999 -5.646 -19.251 1.00 77.62 371 LYS A CA 1
ATOM 2908 C C . LYS A 1 371 ? 21.806 -4.782 -18.836 1.00 77.62 371 LYS A C 1
ATOM 2910 O O . LYS A 1 371 ? 20.697 -5.017 -19.300 1.00 77.62 371 LYS A O 1
ATOM 2915 N N . VAL A 1 372 ? 22.050 -3.762 -18.012 1.00 79.94 372 VAL A N 1
ATOM 2916 C CA . VAL A 1 372 ? 21.011 -2.853 -17.509 1.00 79.94 372 VAL A CA 1
ATOM 2917 C C . VAL A 1 372 ? 20.366 -2.081 -18.651 1.00 79.94 372 VAL A C 1
ATOM 2919 O O . VAL A 1 372 ? 19.140 -2.023 -18.719 1.00 79.94 372 VAL A O 1
ATOM 2922 N N . PHE A 1 373 ? 21.174 -1.521 -19.555 1.00 85.44 373 PHE A N 1
ATOM 2923 C CA . PHE A 1 373 ? 20.671 -0.805 -20.724 1.00 85.44 373 PHE A CA 1
ATOM 2924 C C . PHE A 1 373 ? 19.868 -1.724 -21.637 1.00 85.44 373 PHE A C 1
ATOM 2926 O O . PHE A 1 373 ? 18.733 -1.393 -21.966 1.00 85.44 373 PHE A O 1
ATOM 2933 N N . ILE A 1 374 ? 20.418 -2.886 -21.997 1.00 81.06 374 ILE A N 1
ATOM 2934 C CA . ILE A 1 374 ? 19.741 -3.830 -22.893 1.00 81.06 374 ILE A CA 1
ATOM 2935 C C . ILE A 1 374 ? 18.395 -4.256 -22.300 1.00 81.06 374 ILE A C 1
ATOM 2937 O O . ILE A 1 374 ? 17.377 -4.103 -22.964 1.00 81.06 374 ILE A O 1
ATOM 2941 N N . GLU A 1 375 ? 18.359 -4.719 -21.048 1.00 76.69 375 GLU A N 1
ATOM 2942 C CA . GLU A 1 375 ? 17.122 -5.198 -20.417 1.00 76.69 375 GLU A CA 1
ATOM 2943 C C . GLU A 1 375 ? 16.091 -4.079 -20.237 1.00 76.69 375 GLU A C 1
ATOM 2945 O O . GLU A 1 375 ? 14.918 -4.259 -20.557 1.00 76.69 375 GLU A O 1
ATOM 2950 N N . THR A 1 376 ? 16.512 -2.913 -19.742 1.00 81.44 376 THR A N 1
ATOM 2951 C CA . THR A 1 376 ? 15.587 -1.807 -19.450 1.00 81.44 376 THR A CA 1
ATOM 2952 C C . THR A 1 376 ? 14.967 -1.260 -20.727 1.00 81.44 376 THR A C 1
ATOM 2954 O O . THR A 1 376 ? 13.748 -1.127 -20.816 1.00 81.44 376 THR A O 1
ATOM 2957 N N . ILE A 1 377 ? 15.797 -0.968 -21.731 1.00 87.56 377 ILE A N 1
ATOM 2958 C CA . ILE A 1 377 ? 15.322 -0.409 -22.995 1.00 87.56 377 ILE A CA 1
ATOM 2959 C C . ILE A 1 377 ? 14.474 -1.436 -23.738 1.00 87.56 377 ILE A C 1
ATOM 2961 O O . ILE A 1 377 ? 13.386 -1.097 -24.196 1.00 87.56 377 ILE A O 1
ATOM 2965 N N . TRP A 1 378 ? 14.907 -2.698 -23.794 1.00 84.69 378 TRP A N 1
ATOM 2966 C CA . TRP A 1 378 ? 14.152 -3.739 -24.483 1.00 84.69 378 TRP A CA 1
ATOM 2967 C C . TRP A 1 378 ? 12.775 -3.988 -23.862 1.00 84.69 378 TRP A C 1
ATOM 2969 O O . TRP A 1 378 ? 11.796 -4.112 -24.590 1.00 84.69 378 TRP A O 1
ATOM 2979 N N . ASN A 1 379 ? 12.661 -3.978 -22.531 1.00 78.50 379 ASN A N 1
ATOM 2980 C CA . ASN A 1 379 ? 11.367 -4.124 -21.859 1.00 78.50 379 ASN A CA 1
ATOM 2981 C C . ASN A 1 379 ? 10.391 -2.996 -22.220 1.00 78.50 379 ASN A C 1
ATOM 2983 O O . ASN A 1 379 ? 9.205 -3.250 -22.415 1.00 78.50 379 ASN A O 1
ATOM 2987 N N . HIS A 1 380 ? 10.877 -1.760 -22.342 1.00 85.12 380 HIS A N 1
ATOM 2988 C CA . HIS A 1 380 ? 10.047 -0.640 -22.782 1.00 85.12 380 HIS A CA 1
ATOM 2989 C C . HIS A 1 380 ? 9.663 -0.746 -24.259 1.00 85.12 380 HIS A C 1
ATOM 2991 O O . HIS A 1 380 ? 8.514 -0.487 -24.607 1.00 85.12 380 HIS A O 1
ATOM 2997 N N . VAL A 1 381 ? 10.585 -1.179 -25.121 1.00 85.50 381 VAL A N 1
ATOM 2998 C CA . VAL A 1 381 ? 10.273 -1.449 -26.532 1.00 85.50 381 VAL A CA 1
ATOM 2999 C C . VAL A 1 381 ? 9.202 -2.536 -26.651 1.00 85.50 381 VAL A C 1
ATOM 3001 O O . VAL A 1 381 ? 8.242 -2.349 -27.390 1.00 85.50 381 VAL A O 1
ATOM 3004 N N . LEU A 1 382 ? 9.305 -3.627 -25.887 1.00 79.19 382 LEU A N 1
ATOM 3005 C CA . LEU A 1 382 ? 8.291 -4.684 -25.861 1.00 79.19 382 LEU A CA 1
ATOM 3006 C C . LEU A 1 382 ? 6.939 -4.183 -25.357 1.00 79.19 382 LEU A C 1
ATOM 3008 O O . LEU A 1 382 ? 5.930 -4.490 -25.976 1.00 79.19 382 LEU A O 1
ATOM 3012 N N . ALA A 1 383 ? 6.911 -3.387 -24.285 1.00 75.44 383 ALA A N 1
ATOM 3013 C CA . ALA A 1 383 ? 5.665 -2.808 -23.788 1.00 75.44 383 ALA A CA 1
ATOM 3014 C C . ALA A 1 383 ? 4.975 -1.953 -24.864 1.00 75.44 383 ALA A C 1
ATOM 3016 O O . ALA A 1 383 ? 3.773 -2.083 -25.072 1.00 75.44 383 ALA A O 1
ATOM 3017 N N . TRP A 1 384 ? 5.750 -1.135 -25.586 1.00 85.19 384 TRP A N 1
ATOM 3018 C CA . TRP A 1 384 ? 5.268 -0.321 -26.707 1.00 85.19 384 TRP A CA 1
ATOM 3019 C C . TRP A 1 384 ? 4.802 -1.160 -27.911 1.00 85.19 384 TRP A C 1
ATOM 3021 O O . TRP A 1 384 ? 3.870 -0.785 -28.615 1.00 85.19 384 TRP A O 1
ATOM 3031 N N . ILE A 1 385 ? 5.430 -2.309 -28.166 1.00 80.69 385 ILE A N 1
ATOM 3032 C CA . ILE A 1 385 ? 4.980 -3.251 -29.201 1.00 80.69 385 ILE A CA 1
ATOM 3033 C C . ILE A 1 385 ? 3.675 -3.925 -28.771 1.00 80.69 385 ILE A C 1
ATOM 3035 O O . ILE A 1 385 ? 2.739 -4.002 -29.560 1.00 80.69 385 ILE A O 1
ATOM 3039 N N . ASP A 1 386 ? 3.586 -4.397 -27.531 1.00 72.75 386 ASP A N 1
ATOM 3040 C CA . ASP A 1 386 ? 2.417 -5.122 -27.030 1.00 72.75 386 ASP A CA 1
ATOM 3041 C C . ASP A 1 386 ? 1.180 -4.211 -26.942 1.00 72.75 386 ASP A C 1
ATOM 3043 O O . ASP A 1 386 ? 0.072 -4.664 -27.229 1.00 72.75 386 ASP A O 1
ATOM 3047 N N . SER A 1 387 ? 1.348 -2.908 -26.681 1.00 73.31 387 SER A N 1
ATOM 3048 C CA . SER A 1 387 ? 0.239 -1.940 -26.736 1.00 73.31 387 SER A CA 1
ATOM 3049 C C . SER A 1 387 ? -0.392 -1.783 -28.124 1.00 73.31 387 SER A C 1
ATOM 3051 O O . SER A 1 387 ? -1.465 -1.198 -28.243 1.00 73.31 387 SER A O 1
ATOM 3053 N N . SER A 1 388 ? 0.253 -2.307 -29.173 1.00 69.19 388 SER A N 1
ATOM 3054 C CA . SER A 1 388 ? -0.281 -2.310 -30.540 1.00 69.19 388 SER A CA 1
ATOM 3055 C C . SER A 1 388 ? -1.264 -3.446 -30.816 1.00 69.19 388 SER A C 1
ATOM 3057 O O . SER A 1 388 ? -1.870 -3.485 -31.891 1.00 69.19 388 SER A O 1
ATOM 3059 N N . THR A 1 389 ? -1.403 -4.385 -29.877 1.00 65.00 389 THR A N 1
ATOM 3060 C CA . THR A 1 389 ? -2.252 -5.569 -30.025 1.00 65.00 389 THR A CA 1
ATOM 3061 C C . THR A 1 389 ? -3.610 -5.378 -29.337 1.00 65.00 389 THR A C 1
ATOM 3063 O O . THR A 1 389 ? -3.693 -4.645 -28.353 1.00 65.00 389 THR A O 1
ATOM 3066 N N . PRO A 1 390 ? -4.702 -5.971 -29.864 1.00 57.09 390 PRO A N 1
ATOM 3067 C CA . PRO A 1 390 ? -6.024 -5.884 -29.241 1.00 57.09 390 PRO A CA 1
ATOM 3068 C C . PRO A 1 390 ? -6.049 -6.387 -27.789 1.00 57.09 390 PRO A C 1
ATOM 3070 O O . PRO A 1 390 ? -5.324 -7.317 -27.433 1.00 57.09 390 PRO A O 1
ATOM 3073 N N . ASP A 1 391 ? -6.945 -5.828 -26.971 1.00 49.81 391 ASP A N 1
ATOM 3074 C CA . ASP A 1 391 ? -7.153 -6.249 -25.579 1.00 49.81 391 ASP A CA 1
ATOM 3075 C C . ASP A 1 391 ? -7.320 -7.775 -25.458 1.00 49.81 391 ASP A C 1
ATOM 3077 O O . ASP A 1 391 ? -8.143 -8.377 -26.149 1.00 49.81 391 ASP A O 1
ATOM 3081 N N . GLY A 1 392 ? -6.555 -8.400 -24.557 1.00 43.44 392 GLY A N 1
ATOM 3082 C CA . GLY A 1 392 ? -6.585 -9.853 -24.340 1.00 43.44 392 GLY A CA 1
ATOM 3083 C C . GLY A 1 392 ? -5.693 -10.669 -25.284 1.00 43.44 392 GLY A C 1
ATOM 3084 O O . GLY A 1 392 ? -5.727 -11.895 -25.228 1.00 43.44 392 GLY A O 1
ATOM 3085 N N . THR A 1 393 ? -4.875 -10.016 -26.111 1.00 50.06 393 THR A N 1
ATOM 3086 C CA . THR A 1 393 ? -3.858 -10.657 -26.961 1.00 50.06 393 THR A CA 1
ATOM 3087 C C . THR A 1 393 ? -2.458 -10.132 -26.624 1.00 50.06 393 THR A C 1
ATOM 3089 O O . THR A 1 393 ? -2.307 -9.197 -25.838 1.00 50.06 393 THR A O 1
ATOM 3092 N N . PHE A 1 394 ? -1.417 -10.761 -27.166 1.00 53.91 394 PHE A N 1
ATOM 3093 C CA . PHE A 1 394 ? -0.053 -10.227 -27.148 1.00 53.91 394 PHE A CA 1
ATOM 3094 C C . PHE A 1 394 ? 0.607 -10.482 -28.505 1.00 53.91 394 PHE A C 1
ATOM 3096 O O . PHE A 1 394 ? 0.149 -11.325 -29.278 1.00 53.91 394 PHE A O 1
ATOM 3103 N N . ALA A 1 395 ? 1.702 -9.778 -28.803 1.00 59.88 395 ALA A N 1
ATOM 3104 C CA . ALA A 1 395 ? 2.463 -10.046 -30.018 1.00 59.88 395 ALA A CA 1
ATOM 3105 C C . ALA A 1 395 ? 3.260 -11.356 -29.845 1.00 59.88 395 ALA A C 1
ATOM 3107 O O . ALA A 1 395 ? 4.332 -11.360 -29.222 1.00 59.88 395 ALA A O 1
ATOM 3108 N N . GLY A 1 396 ? 2.734 -12.474 -30.363 1.00 53.62 396 GLY A N 1
ATOM 3109 C CA . GLY A 1 396 ? 3.413 -13.783 -30.396 1.00 53.62 396 GLY A CA 1
ATOM 3110 C C . GLY A 1 396 ? 4.699 -13.742 -31.229 1.00 53.62 396 GLY A C 1
ATOM 3111 O O . GLY A 1 396 ? 5.712 -14.365 -30.897 1.00 53.62 396 GLY A O 1
ATOM 3112 N N . GLY A 1 397 ? 4.700 -12.862 -32.228 1.00 63.72 397 GLY A N 1
ATOM 3113 C CA . GLY A 1 397 ? 5.875 -12.346 -32.911 1.00 63.72 397 GLY A CA 1
ATOM 3114 C C . GLY A 1 397 ? 5.621 -10.924 -33.401 1.00 63.72 397 GLY A C 1
ATOM 3115 O O . GLY A 1 397 ? 4.479 -10.475 -33.492 1.00 63.72 397 GLY A O 1
ATOM 3116 N N . PHE A 1 398 ? 6.685 -10.194 -33.708 1.00 75.88 398 PHE A N 1
ATOM 3117 C CA . PHE A 1 398 ? 6.581 -8.888 -34.350 1.00 75.88 398 PH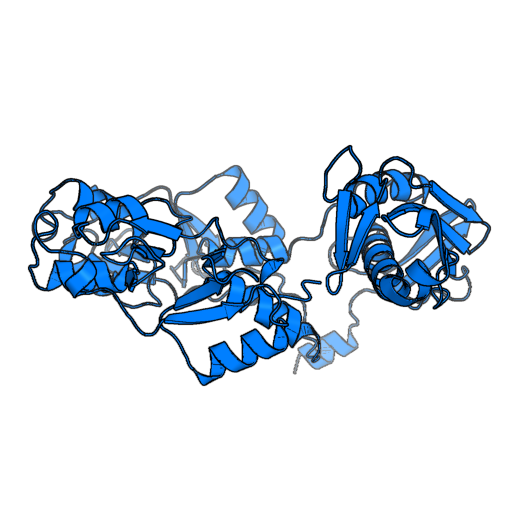E A CA 1
ATOM 3118 C C . PHE A 1 398 ? 7.688 -8.737 -35.391 1.00 75.88 398 PHE A C 1
ATOM 3120 O O . PHE A 1 398 ? 8.712 -9.411 -35.313 1.00 75.88 398 PHE A O 1
ATOM 3127 N N . ALA A 1 399 ? 7.461 -7.873 -36.374 1.00 76.31 399 ALA A N 1
ATOM 3128 C CA . ALA A 1 399 ? 8.452 -7.484 -37.366 1.00 76.31 399 ALA A CA 1
ATOM 3129 C C . ALA A 1 399 ? 8.158 -6.088 -37.914 1.00 76.31 399 ALA A C 1
ATOM 3131 O O . ALA A 1 399 ? 7.158 -5.440 -37.581 1.00 76.31 399 ALA A O 1
ATOM 3132 N N . ILE A 1 400 ? 9.052 -5.627 -38.782 1.00 77.56 400 ILE A N 1
ATOM 3133 C CA . ILE A 1 400 ? 8.915 -4.359 -39.484 1.00 77.56 400 ILE A CA 1
ATOM 3134 C C . ILE A 1 400 ? 8.293 -4.610 -40.854 1.00 77.56 400 ILE A C 1
ATOM 3136 O O . ILE A 1 400 ? 8.895 -5.210 -41.743 1.00 77.56 400 ILE A O 1
ATOM 3140 N N . GLY A 1 401 ? 7.073 -4.111 -41.008 1.00 70.69 401 GLY A N 1
ATOM 3141 C CA . GLY A 1 401 ? 6.296 -4.158 -42.231 1.00 70.69 401 GLY A CA 1
ATOM 3142 C C . GLY A 1 401 ? 6.678 -3.117 -43.272 1.00 70.69 401 GLY A C 1
ATOM 3143 O O . GLY A 1 401 ? 7.610 -2.322 -43.122 1.00 70.69 401 GLY A O 1
ATOM 3144 N N . GLU A 1 402 ? 5.889 -3.077 -44.347 1.00 67.81 402 GLU A N 1
ATOM 3145 C CA . GLU A 1 402 ? 6.047 -2.069 -45.393 1.00 67.81 402 GLU A CA 1
ATOM 3146 C C . GLU A 1 402 ? 5.964 -0.644 -44.814 1.00 67.81 402 GLU A C 1
ATOM 3148 O O . GLU A 1 402 ? 5.122 -0.332 -43.969 1.00 67.81 402 GLU A O 1
ATOM 3153 N N . ALA A 1 403 ? 6.857 0.231 -45.285 1.00 68.31 403 ALA A N 1
ATOM 3154 C CA . ALA A 1 403 ? 6.987 1.620 -44.838 1.00 68.31 403 ALA A CA 1
ATOM 3155 C C . ALA A 1 403 ? 7.340 1.813 -43.343 1.00 68.31 403 ALA A C 1
ATOM 3157 O O . ALA A 1 403 ? 7.084 2.887 -42.799 1.00 68.31 403 ALA A O 1
ATOM 3158 N N . GLY A 1 404 ? 7.951 0.816 -42.686 1.00 67.81 404 GLY A N 1
ATOM 3159 C CA . GLY A 1 404 ? 8.458 0.953 -41.312 1.00 67.81 404 GLY A CA 1
ATOM 3160 C C . GLY A 1 404 ? 7.378 0.861 -40.229 1.00 67.81 404 GLY A C 1
ATOM 3161 O O . GLY A 1 404 ? 7.590 1.310 -39.101 1.00 67.81 404 GLY A O 1
ATOM 3162 N N . LYS A 1 405 ? 6.205 0.319 -40.574 1.00 78.00 405 LYS A N 1
ATOM 3163 C CA . LYS A 1 405 ? 5.129 0.055 -39.614 1.00 78.00 405 LYS A CA 1
ATOM 3164 C C . LYS A 1 405 ? 5.387 -1.232 -38.851 1.00 78.00 405 LYS A C 1
ATOM 3166 O O . LYS A 1 405 ? 5.860 -2.204 -39.430 1.00 78.00 405 LYS A O 1
ATOM 3171 N N . LEU A 1 406 ? 5.028 -1.246 -37.575 1.00 80.19 406 LEU A N 1
ATOM 3172 C CA . LEU A 1 406 ? 5.033 -2.468 -36.785 1.00 80.19 406 LEU A CA 1
ATOM 3173 C C . LEU A 1 406 ? 3.970 -3.433 -37.331 1.00 80.19 406 LEU A C 1
ATOM 3175 O O . LEU A 1 406 ? 2.817 -3.044 -37.528 1.00 80.19 406 LEU A O 1
ATOM 3179 N N . ILE A 1 407 ? 4.365 -4.679 -37.574 1.00 77.00 407 ILE A N 1
ATOM 3180 C CA . ILE A 1 407 ? 3.456 -5.799 -37.813 1.00 77.00 407 ILE A CA 1
ATOM 3181 C C . ILE A 1 407 ? 3.585 -6.732 -36.620 1.00 77.00 407 ILE A C 1
ATOM 3183 O O . ILE A 1 407 ? 4.694 -7.094 -36.233 1.00 77.00 407 ILE A O 1
ATOM 3187 N N . THR A 1 408 ? 2.455 -7.118 -36.048 1.00 72.56 408 THR A N 1
ATOM 3188 C CA . THR A 1 408 ? 2.374 -8.096 -34.967 1.00 72.56 408 THR A CA 1
ATOM 3189 C C . THR A 1 408 ? 1.650 -9.336 -35.471 1.00 72.56 408 THR A C 1
ATOM 3191 O O . THR A 1 408 ? 0.653 -9.232 -36.188 1.00 72.56 408 THR A O 1
ATOM 3194 N N . ASP A 1 409 ? 2.172 -10.511 -35.125 1.00 66.50 409 ASP A N 1
ATOM 3195 C CA . ASP A 1 409 ? 1.382 -11.735 -35.165 1.00 66.50 409 ASP A CA 1
ATOM 3196 C C . ASP A 1 409 ? 0.532 -11.749 -33.899 1.00 66.50 409 ASP A C 1
ATOM 3198 O O . ASP A 1 409 ? 1.054 -11.847 -32.781 1.00 66.50 409 ASP A O 1
ATOM 3202 N N . VAL A 1 410 ? -0.764 -11.526 -34.081 1.00 57.22 410 VAL A N 1
ATOM 3203 C CA . VAL A 1 410 ? -1.722 -11.512 -32.983 1.00 57.22 410 VAL A CA 1
ATOM 3204 C C . VAL A 1 410 ? -2.071 -12.963 -32.700 1.00 57.22 410 VAL A C 1
ATOM 3206 O O . VAL A 1 410 ? -2.865 -13.568 -33.418 1.00 57.22 410 VAL A O 1
ATOM 3209 N N . GLU A 1 411 ? -1.464 -13.528 -31.663 1.00 46.16 411 GLU A N 1
ATOM 3210 C CA . GLU A 1 411 ? -1.863 -14.841 -31.178 1.00 46.16 411 GLU A CA 1
ATOM 3211 C C . GLU A 1 411 ? -3.041 -14.674 -30.212 1.00 46.16 411 GLU A C 1
ATOM 3213 O O . GLU A 1 411 ? -2.951 -13.999 -29.182 1.00 46.16 411 GLU A O 1
ATOM 3218 N N . GLU A 1 412 ? -4.168 -15.293 -30.565 1.00 40.84 412 GLU A N 1
ATOM 3219 C CA . GLU A 1 412 ? -5.200 -15.653 -29.596 1.00 40.84 412 GLU A CA 1
ATOM 3220 C C . GLU A 1 412 ? -4.661 -16.821 -28.756 1.00 40.84 412 GLU A C 1
ATOM 3222 O O . GLU A 1 412 ? -4.017 -17.731 -29.286 1.00 40.84 412 GLU A O 1
ATOM 3227 N N . TYR A 1 413 ? -4.918 -16.829 -27.449 1.00 42.34 413 TYR A N 1
ATOM 3228 C CA . TYR A 1 413 ? -4.624 -18.000 -26.618 1.00 42.34 413 TYR A CA 1
ATOM 3229 C C . TYR A 1 413 ? -5.306 -19.250 -27.225 1.00 42.34 413 TYR A C 1
ATOM 3231 O O . TYR A 1 413 ? -6.485 -19.197 -27.570 1.00 42.34 413 TYR A O 1
ATOM 3239 N N . SER A 1 414 ? -4.588 -20.364 -27.427 1.00 34.38 414 SER A N 1
ATOM 3240 C CA . SER A 1 414 ? -5.048 -21.420 -28.350 1.00 34.38 414 SER A CA 1
ATOM 3241 C C . SER A 1 414 ? -6.104 -22.384 -27.776 1.00 34.38 414 SER A C 1
ATOM 3243 O O . SER A 1 414 ? -6.059 -22.775 -26.612 1.00 34.38 414 SER A O 1
ATOM 3245 N N . ASP A 1 415 ? -7.003 -22.901 -28.626 1.00 36.53 415 ASP A N 1
ATOM 3246 C CA . ASP A 1 415 ? -8.116 -23.785 -28.222 1.00 36.53 415 ASP A CA 1
ATOM 3247 C C . ASP A 1 415 ? -7.708 -25.180 -27.686 1.00 36.53 415 ASP A C 1
ATOM 3249 O O . ASP A 1 415 ? -8.488 -25.847 -27.010 1.00 36.53 415 ASP A O 1
ATOM 3253 N N . GLN A 1 416 ? -6.487 -25.665 -27.938 1.00 33.38 416 GLN A N 1
ATOM 3254 C CA . GLN A 1 416 ? -5.977 -26.890 -27.287 1.00 33.38 416 GLN A CA 1
ATOM 3255 C C . GLN A 1 416 ? -5.375 -26.611 -25.902 1.00 33.38 416 GLN A C 1
ATOM 3257 O O . GLN A 1 416 ? -5.238 -27.532 -25.087 1.00 33.38 416 GLN A O 1
ATOM 3262 N N . GLU A 1 417 ? -5.061 -25.346 -25.618 1.00 39.78 417 GLU A N 1
ATOM 3263 C CA . GLU A 1 417 ? -4.866 -24.837 -24.263 1.00 39.78 417 GLU A CA 1
ATOM 3264 C C . GLU A 1 417 ? -6.235 -24.632 -23.591 1.00 39.78 417 GLU A C 1
ATOM 3266 O O . GLU A 1 417 ? -6.372 -25.024 -22.436 1.00 39.78 417 GLU A O 1
ATOM 3271 N N . VAL A 1 418 ? -7.282 -24.239 -24.335 1.00 33.12 418 VAL A N 1
ATOM 3272 C CA . VAL A 1 418 ? -8.695 -24.242 -23.885 1.00 33.12 418 VAL A CA 1
ATOM 3273 C C . VAL A 1 418 ? -9.213 -25.662 -23.571 1.00 33.12 418 VAL A C 1
ATOM 3275 O O . VAL A 1 418 ? -9.832 -25.871 -22.534 1.00 33.12 418 VAL A O 1
ATOM 3278 N N . GLU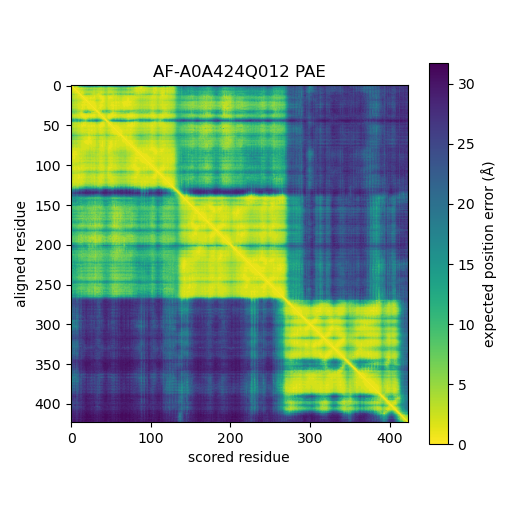 A 1 419 ? -8.890 -26.697 -24.356 1.00 28.88 419 GLU A N 1
ATOM 3279 C CA . GLU A 1 419 ? -9.368 -28.077 -24.103 1.00 28.88 419 GLU A CA 1
ATOM 3280 C C . GLU A 1 419 ? -8.605 -28.796 -22.962 1.00 28.88 419 GLU A C 1
ATOM 3282 O O . GLU A 1 419 ? -9.092 -29.770 -22.378 1.00 28.88 419 GLU A O 1
ATOM 3287 N N . LYS A 1 420 ? -7.408 -28.309 -22.598 1.00 30.97 420 LYS A N 1
ATOM 3288 C CA . LYS A 1 420 ? -6.696 -28.698 -21.362 1.00 30.97 420 LYS A CA 1
ATOM 3289 C C . LYS A 1 420 ? -7.061 -27.827 -20.156 1.00 30.97 420 LYS A C 1
ATOM 3291 O O . LYS A 1 420 ? -6.839 -28.278 -19.035 1.00 30.97 420 LYS A O 1
ATOM 3296 N N . LEU A 1 421 ? -7.639 -26.649 -20.383 1.00 31.45 421 LEU A N 1
ATOM 3297 C CA . LEU A 1 421 ? -8.311 -25.805 -19.390 1.00 31.45 421 LEU A CA 1
ATOM 3298 C C . LEU A 1 421 ? -9.753 -26.268 -19.095 1.00 31.45 421 LEU A C 1
ATOM 3300 O O . LEU A 1 421 ? -10.302 -25.922 -18.054 1.00 31.45 421 LEU A O 1
ATOM 3304 N N . GLU A 1 422 ? -10.342 -27.123 -19.937 1.00 29.75 422 GLU A N 1
ATOM 3305 C CA . GLU A 1 422 ? -11.645 -27.765 -19.693 1.00 29.75 422 GLU A CA 1
ATOM 3306 C C . GLU A 1 422 ? -11.567 -29.175 -19.050 1.00 29.75 422 GLU A C 1
ATOM 3308 O O . GLU A 1 422 ? -12.565 -29.904 -19.029 1.00 29.75 422 GLU A O 1
ATOM 3313 N N . ARG A 1 423 ? -10.425 -29.587 -18.469 1.00 27.34 423 ARG A N 1
ATOM 3314 C CA . ARG A 1 423 ? -10.336 -30.828 -17.664 1.00 27.34 423 ARG A CA 1
ATOM 3315 C C . ARG A 1 423 ? -9.845 -30.656 -16.237 1.00 27.34 423 ARG A C 1
ATOM 3317 O O . ARG A 1 423 ? -8.702 -30.189 -16.056 1.00 27.34 423 ARG A O 1
#

Sequence (423 aa):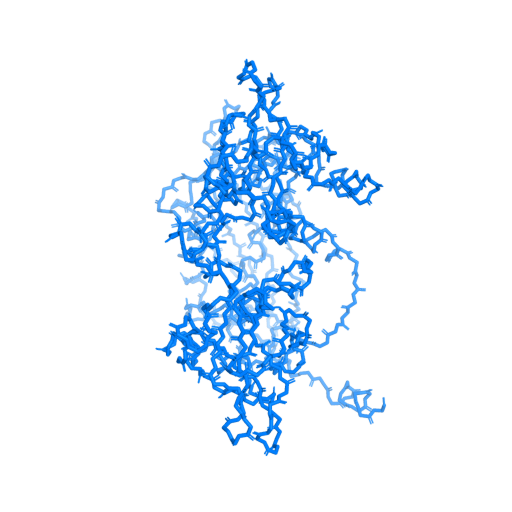
MYATVGELELRDEFALLSHNSVLSDVSKALTPVKNSAALIRSPKGKGIAGIIKAQVLLSALKNGEDPFTFRASKIMSTNLLRIRSDTPIEVAIEKITNLRPDAVLVIDTDGVFAGYLSAEDFREMKSRFLVSDGLKTDPPETIEDAVKLRDEFRLVPVNSTLDKVSLLLRRPSVQFVLAQDKKKGVVGIISVQQILKIFSNKKNPEKEKIKTHMKSDLLRLRLDTPIIKAVEVIREREPEGVLVIDKEGKFHGFLSPDDYRQLISLMPVEIEHDGTFASLEPYLKDKVGQENEGPVVWNYMGSELVVNNQDLEVKLNDRELNISIPVACDQTGSVKVDLTFDLGDNENLNRISVANPIIQSDELIQSQWSKVFIETIWNHVLAWIDSSTPDGTFAGGFAIGEAGKLITDVEEYSDQEVEKLER

Solvent-accessible surface area (backbone atoms only — not comparable to full-atom values): 23326 Å² total; per-residue (Å²): 129,77,54,28,54,54,74,53,90,31,72,70,47,53,30,85,42,56,47,80,36,22,40,34,56,50,26,55,48,38,33,50,85,60,22,64,29,34,36,25,29,25,89,84,68,69,54,73,56,26,39,39,41,67,36,55,53,47,48,44,49,70,76,64,49,51,43,84,75,39,52,38,69,79,70,37,46,63,54,63,42,77,43,50,23,83,37,40,43,68,63,48,53,53,51,48,68,74,66,62,49,80,41,39,34,30,19,37,96,88,70,45,82,65,30,47,55,48,78,61,57,51,47,52,55,48,51,69,58,49,70,78,60,91,74,94,66,81,81,60,61,24,47,61,67,64,45,78,38,70,62,45,53,47,82,43,56,37,84,36,33,37,45,62,52,44,62,54,46,38,40,91,60,22,54,36,38,35,25,31,40,98,86,75,40,74,60,27,39,40,42,57,40,55,53,28,53,43,54,54,65,75,56,61,39,77,78,39,42,40,68,82,70,38,46,59,55,65,43,78,45,48,38,84,35,43,42,67,59,49,52,53,53,46,67,77,62,65,52,77,39,40,36,29,19,41,98,87,68,46,87,67,32,45,55,46,76,67,45,50,52,54,51,58,75,68,48,82,71,88,55,87,64,83,56,37,68,78,41,47,41,64,51,46,27,35,60,75,17,72,75,37,93,50,70,33,78,47,76,54,90,90,45,69,35,38,34,35,23,80,67,45,45,67,45,79,55,93,42,36,43,34,39,39,38,37,31,33,37,96,88,72,42,80,45,55,40,36,41,49,32,39,41,42,37,87,90,52,58,40,70,74,52,56,55,54,93,61,45,52,51,56,71,70,53,35,76,75,38,27,68,59,54,53,54,54,53,49,53,53,53,48,51,58,54,36,47,74,40,62,92,91,44,41,50,62,7,30,20,43,38,83,96,59,26,66,39,64,44,76,42,68,85,51,69,73,58,48,60,59,69,73,107

Foldseek 3Di:
DDFFQLVDPFAFAAAEDEQQAFLLVQLVRPLPPSHQWYFYADNVRADTQFIDGLLQSLVCVLVVNDRVHHGPNVRGFGQEAEDERLHGLVNVLVCCVVSVGPWYFYAYPVRGTSGTCDPVNSVVSVVVVCVVPDDDDPQDFFLLRQDDFAFAEEEDAQFDFQNVVSVQLSPPRHQKYFHQDPPPGTFFMDGSSQSSVCSSVPDDRRPHTNNVRTFGQEAEAERRHTLVRVLVVCVVVVGPWYFYAYPVRHTDGTCDPVNSVSSVVSDQDQQDDPLFCVSVLVLQLCVVCVNDPAWDWDDDSNDIKTWGSNPWDWDDDAQKTWIWIWMADPPAGTKIWIKIWRQDAPVDFAPDTPTVQFTPIPPVCRVGCSVVCCVSSSVSVLSVLQSVADPQWGQNGWTQDPPRGIDGDTDHDDVVVVVVVVD